Protein AF-A0A954J9W6-F1 (afdb_monomer_lite)

Sequence (490 aa):
SVSTIVSSSRVEHRSESEQSPSLKFLTNCEYRLFQRPDEAIHRGFDKQAEADLSGSRNFISNFEPLNHADIQHMAERIVDFDAFSKPMQDLLRSMLQDKDAEFVVCSATPRKIGNVSTKNPRYLQSRPDMTNPFPRYVAERGLRLHRTIPMSKPAPFPVHSVLMGRRNNPPDKAAGIRSLAVYNPIHYQELPELFMDLICSLTGKSPSTTGFGSEGALTKGPFNMLRYAADLNATLVSYLLTDLKGFSTAAGHIGPNVQVDHDISLLIPEVWCRLEPHEREPAHLIAEGSLEKLNDVEYKGEMIPVSRLGYRITRRFVRNYFGRIFDHPLSVFDENILKPEVQDADSFYDGVKYICDAHRQVAEQYLEDGTAEQLCPPLRALIDIMASGSYQGMTVDSPELRNMFTRESLLQSEWYRDRLRNKQASDLRLMTRHLEYLQKRSAEFTGKDQIRMLRLEDRQAWLKARLKEIQSDSYLKSLQGTLGLDPCMT

pLDDT: mean 94.47, std 6.49, range [45.59, 98.81]

Radius of gyration: 27.08 Å; chains: 1; bounding box: 60×77×69 Å

Foldseek 3Di:
DDKWKAAPVPDPLDDPLQPFRIFMDDDDPDQWDWDFCLPLLQAQPPLVVLLQLLDPPKDWPQFDWDALVNLVVCVVVPVNLVSHPPSNSVSSVVRNVDPPDGTGGGSSGGHDDDNDHDSGTIITHGDPCVVDVPVVVVVQVVQCVVSVPDPVDDRDDTDLADAAEDEWAAADVVVLFAGLLLAFFKFWAAPLLLLLCQQFVWDRPDQDVVGTDGCGHNVCVVPDPDQCQQVSLLVLLNCQRSVHTDMYGYAQHRANPGGCHCVSVVVPVVLVVPDDSLRPDPVSCVVQVQKDADQWDQDPNDTQHRNSRGIFGDLSVQVPGVVVPDVCSSVPDDCCRRRVCVVPVVSNSRSSVVSLVSSQVSLVVCVVVVSLVLHDPLVVQSSCCSNPVGDPNDHPPRPVSSVCSHSVVLLPDPQNLVLLVQLLVVVLVVLVVVLVVLVVVVVPDPDVVVCVVVVSVVVNVVSVVVNVVSPDPVVSVSCPSTSRGRPVVD

Secondary structure (DSSP, 8-state):
-EEEEEEGGG-TT--TT---SEEEEEE---SEEEE--GGGGSTTT-HHHHHHHTSSS--EESB--B-HHHHHHHHHSHHHHHTS-HHHHHHHHHHHH-TT---B--TT-BPEETTEE-S--EEEEEPHHHH--HHHHHHHHHHHHHTT--TTS--------EEEEEE----BTTTTBPP-----SEEEE-HHHHHHHHHH-EESS---TTSSEE--GGG-GGG--S-THHHHHHHHHHHHHHT--EEEEEEEEETTTEEEETHHHHHHHHHHHTS-GGGG-HHHHHHHTSEEE---EEETTEEE-GGGG-EEE-HHHHHHHGGGT-SSGGGTS-HHHH-GGGT-HHHHHHHHHHHHHHHHHHHHHHHHTT-GGGS-HHHHHHHHHHHHS-BTTB-TT-HHHHHHTSHHHHHH-HHHHHHHHHHHHHHHHHHHHHHHHHHHHHHH-SSHHHHHHTTHHHHHHHHHHHHHHHTSHHHHHHTTTS----GGG-

Structure (mmCIF, N/CA/C/O backbone):
data_AF-A0A954J9W6-F1
#
_entry.id   AF-A0A954J9W6-F1
#
loop_
_atom_site.group_PDB
_atom_site.id
_atom_site.type_symbol
_atom_site.label_atom_id
_atom_site.label_alt_id
_atom_site.label_comp_id
_atom_site.label_asym_id
_atom_site.label_entity_id
_atom_site.label_seq_id
_atom_site.pdbx_PDB_ins_code
_atom_site.Cartn_x
_atom_site.Cartn_y
_atom_site.Cartn_z
_atom_site.occupancy
_atom_site.B_iso_or_equiv
_atom_site.auth_seq_id
_atom_site.auth_comp_id
_atom_site.auth_asym_id
_atom_site.auth_atom_id
_atom_site.pdbx_PDB_model_num
ATOM 1 N N . SER A 1 1 ? 3.542 7.794 3.830 1.00 92.19 1 SER A N 1
ATOM 2 C CA . SER A 1 1 ? 2.148 8.291 3.901 1.00 92.19 1 SER A CA 1
ATOM 3 C C . SER A 1 1 ? 1.625 8.154 5.326 1.00 92.19 1 SER A C 1
ATOM 5 O O . SER A 1 1 ? 2.217 7.431 6.119 1.00 92.19 1 SER A O 1
ATOM 7 N N . VAL A 1 2 ? 0.534 8.845 5.661 1.00 96.50 2 VAL A N 1
ATOM 8 C CA . VAL A 1 2 ? -0.232 8.663 6.905 1.00 96.50 2 VAL A CA 1
ATOM 9 C C . VAL A 1 2 ? -1.669 8.323 6.535 1.00 96.50 2 VAL A C 1
ATOM 11 O O . VAL A 1 2 ? -2.174 8.829 5.533 1.00 96.50 2 VAL A O 1
ATOM 14 N N . SER A 1 3 ? -2.325 7.464 7.313 1.00 97.38 3 SER A N 1
ATOM 15 C CA . SER A 1 3 ? -3.728 7.117 7.086 1.00 97.38 3 SER A CA 1
ATOM 16 C C . SER A 1 3 ? -4.524 7.076 8.382 1.00 97.38 3 SER A C 1
ATOM 18 O O . SER A 1 3 ? -3.958 6.879 9.456 1.00 97.38 3 SER A O 1
ATOM 20 N N . THR A 1 4 ? -5.834 7.274 8.271 1.00 96.94 4 THR A N 1
ATOM 21 C CA . THR A 1 4 ? -6.772 7.183 9.391 1.00 96.94 4 THR A CA 1
ATOM 22 C C . THR A 1 4 ? -8.044 6.468 8.963 1.00 96.94 4 THR A C 1
ATOM 24 O O . THR A 1 4 ? -8.461 6.583 7.808 1.00 96.94 4 THR A O 1
ATOM 27 N N . ILE A 1 5 ? -8.648 5.743 9.905 1.00 97.94 5 ILE A N 1
ATOM 28 C CA . ILE A 1 5 ? -9.944 5.087 9.736 1.00 97.94 5 ILE A CA 1
ATOM 29 C C . ILE A 1 5 ? -10.966 5.823 10.585 1.00 97.94 5 ILE A C 1
ATOM 31 O O . ILE A 1 5 ? -10.781 5.985 11.794 1.00 97.94 5 ILE A O 1
ATOM 35 N N . VAL A 1 6 ? -12.048 6.256 9.949 1.00 95.50 6 VAL A N 1
ATOM 36 C CA . VAL A 1 6 ? -13.138 6.976 10.608 1.00 95.50 6 VAL A CA 1
ATOM 37 C C . VAL A 1 6 ? -14.461 6.280 10.339 1.00 95.50 6 VAL A C 1
ATOM 39 O O . VAL A 1 6 ? -14.669 5.737 9.257 1.00 95.50 6 VAL A O 1
ATOM 42 N N . SER A 1 7 ? -15.376 6.327 11.306 1.00 94.81 7 SER A N 1
ATOM 43 C CA . SER A 1 7 ? -16.757 5.902 11.069 1.00 94.81 7 SER A CA 1
ATOM 44 C C . SER A 1 7 ? -17.379 6.747 9.957 1.00 94.81 7 SER A C 1
ATOM 46 O O . SER A 1 7 ? -17.330 7.979 10.006 1.00 94.81 7 SER A O 1
ATOM 48 N N . SER A 1 8 ? -18.012 6.090 8.991 1.00 93.94 8 SER A N 1
ATOM 49 C CA . SER A 1 8 ? -18.728 6.736 7.887 1.00 93.94 8 SER A CA 1
ATOM 50 C C . SER A 1 8 ? -19.854 7.656 8.370 1.00 93.94 8 SER A C 1
ATOM 52 O O . SER A 1 8 ? -20.104 8.687 7.755 1.00 93.94 8 SER A O 1
ATOM 54 N N . SER A 1 9 ? -20.464 7.361 9.526 1.00 91.75 9 SER A N 1
ATOM 55 C CA . SER A 1 9 ? -21.501 8.200 10.149 1.00 91.75 9 SER A CA 1
ATOM 56 C C . SER A 1 9 ? -21.023 9.600 10.548 1.00 91.75 9 SER A C 1
ATOM 58 O O . SER A 1 9 ? -21.838 10.465 10.853 1.00 91.75 9 SER A O 1
ATOM 60 N N . ARG A 1 10 ? -19.705 9.829 10.565 1.00 90.81 10 ARG A N 1
ATOM 61 C CA . ARG A 1 10 ? -19.077 11.121 10.878 1.00 90.81 10 ARG A CA 1
ATOM 62 C C . ARG A 1 10 ? -18.650 11.902 9.642 1.00 90.81 10 ARG A C 1
ATOM 64 O O . ARG A 1 10 ? -18.082 12.982 9.779 1.00 90.81 10 ARG A O 1
ATOM 71 N N . VAL A 1 11 ? -18.860 11.343 8.454 1.00 93.25 11 VAL A N 1
ATOM 72 C CA . VAL A 1 11 ? -18.409 11.922 7.192 1.00 93.25 11 VAL A CA 1
ATOM 73 C C . VAL A 1 11 ? -19.629 12.399 6.412 1.00 93.25 11 VAL A C 1
ATOM 75 O O . VAL A 1 11 ? -20.371 11.608 5.834 1.00 93.25 11 VAL A O 1
ATOM 78 N N . GLU A 1 12 ? -19.839 13.714 6.408 1.00 93.12 12 GLU A N 1
ATOM 79 C CA . GLU A 1 12 ? -20.834 14.362 5.550 1.00 93.12 12 GLU A CA 1
ATOM 80 C C . GLU A 1 12 ? -20.404 14.278 4.073 1.00 93.12 12 GLU A C 1
ATOM 82 O O . GLU A 1 12 ? -19.213 14.209 3.773 1.00 93.12 12 GLU A O 1
ATOM 87 N N . HIS A 1 13 ? -21.362 14.345 3.141 1.00 93.31 13 HIS A N 1
ATOM 88 C CA . HIS A 1 13 ? -21.102 14.441 1.692 1.00 93.31 13 HIS A CA 1
ATOM 89 C C . HIS A 1 13 ? -20.321 13.264 1.062 1.00 93.31 13 HIS A C 1
ATOM 91 O O . HIS A 1 13 ? -19.607 13.419 0.062 1.00 93.31 13 HIS A O 1
ATOM 97 N N . ARG A 1 14 ? -20.462 12.070 1.641 1.00 91.06 14 ARG A N 1
ATOM 98 C CA . ARG A 1 14 ? -19.980 10.808 1.062 1.00 91.06 14 ARG A CA 1
ATOM 99 C C . ARG A 1 14 ? -20.770 10.416 -0.196 1.00 91.06 14 ARG A C 1
ATOM 101 O O . ARG A 1 14 ? -21.901 10.861 -0.374 1.00 91.06 14 ARG A O 1
ATOM 108 N N . SER A 1 15 ? -20.183 9.599 -1.071 1.00 87.75 15 SER A N 1
ATOM 109 C CA . SER A 1 15 ? -20.925 9.011 -2.201 1.00 87.75 15 SER A CA 1
ATOM 110 C C . SER A 1 15 ? -21.942 7.988 -1.699 1.00 87.75 15 SER A C 1
ATOM 112 O O . SER A 1 15 ? -21.698 7.302 -0.712 1.00 87.75 15 SER A O 1
ATOM 114 N N . GLU A 1 16 ? -23.049 7.822 -2.421 1.00 85.38 16 GLU A N 1
ATOM 115 C CA . GLU A 1 16 ? -24.018 6.743 -2.179 1.00 85.38 16 GLU A CA 1
ATOM 116 C C . GLU A 1 16 ? -23.404 5.342 -2.342 1.00 85.38 16 GLU A C 1
ATOM 118 O O . GLU A 1 16 ? -23.850 4.387 -1.708 1.00 85.38 16 GLU A O 1
ATOM 123 N N . SER A 1 17 ? -22.337 5.228 -3.141 1.00 83.44 17 SER A N 1
ATOM 124 C CA . SER A 1 17 ? -21.561 3.991 -3.294 1.00 83.44 17 SER A CA 1
ATOM 125 C C . SER A 1 17 ? -20.679 3.662 -2.083 1.00 83.44 17 SER A C 1
ATOM 127 O O . SER A 1 17 ? -20.258 2.521 -1.918 1.00 83.44 17 SER A O 1
ATOM 129 N N . GLU A 1 18 ? -20.407 4.632 -1.205 1.00 86.94 18 GLU A N 1
ATOM 130 C CA . GLU A 1 18 ? -19.555 4.463 -0.023 1.00 86.94 18 GLU A CA 1
ATOM 131 C C . GLU A 1 18 ? -20.382 3.892 1.141 1.00 86.94 18 GLU A C 1
ATOM 133 O O . GLU A 1 18 ? -20.652 4.574 2.133 1.00 86.94 18 GLU A O 1
ATOM 138 N N . GLN A 1 19 ? -20.810 2.632 1.003 1.00 84.69 19 GLN A N 1
ATOM 139 C CA . GLN A 1 19 ? -21.680 1.944 1.966 1.00 84.69 19 GLN A CA 1
ATOM 140 C C . GLN A 1 19 ? -20.927 1.373 3.177 1.00 84.69 19 GLN A C 1
ATOM 142 O O . GLN A 1 19 ? -21.549 1.112 4.210 1.00 84.69 19 GLN A O 1
ATOM 147 N N . SER A 1 20 ? -19.598 1.247 3.091 1.00 89.25 20 SER A N 1
ATOM 148 C CA . SER A 1 20 ? -18.763 0.724 4.173 1.00 89.25 20 SER A CA 1
ATOM 149 C C . SER A 1 20 ? -18.973 1.489 5.488 1.00 89.25 20 SER A C 1
ATOM 151 O O . SER A 1 20 ? -18.959 2.726 5.503 1.00 89.25 20 SER A O 1
ATOM 153 N N . PRO A 1 21 ? -19.120 0.787 6.628 1.00 91.00 21 PRO A N 1
ATOM 154 C CA . PRO A 1 21 ? -19.340 1.428 7.922 1.00 91.00 21 PRO A CA 1
ATOM 155 C C . PRO A 1 21 ? -18.190 2.324 8.382 1.00 91.00 21 PRO A C 1
ATOM 157 O O . PRO A 1 21 ? -18.448 3.304 9.083 1.00 91.00 21 PRO A O 1
ATOM 160 N N . SER A 1 22 ? -16.957 2.044 7.959 1.00 97.31 22 SER A N 1
ATOM 161 C CA . SER A 1 22 ? -15.803 2.920 8.160 1.00 97.31 22 SER A CA 1
ATOM 162 C C . SER A 1 22 ? -15.103 3.233 6.841 1.00 97.31 22 SER A C 1
ATOM 164 O O . SER A 1 22 ? -15.144 2.455 5.894 1.00 97.31 22 SER A O 1
ATOM 166 N N . LEU A 1 23 ? -14.430 4.379 6.797 1.00 97.19 23 LEU A N 1
ATOM 167 C CA . LEU A 1 23 ? -13.733 4.897 5.625 1.00 97.19 23 LEU A CA 1
ATOM 168 C C . LEU A 1 23 ? -12.256 5.125 5.950 1.00 97.19 23 LEU A C 1
ATOM 170 O O . LEU A 1 23 ? -11.921 5.622 7.029 1.00 97.19 23 LEU A O 1
ATOM 174 N N . LYS A 1 24 ? -11.379 4.791 4.999 1.00 97.75 24 LYS A N 1
ATOM 175 C CA . LYS A 1 24 ? -9.940 5.065 5.077 1.00 97.75 24 LYS A CA 1
ATOM 176 C C . LYS A 1 24 ? -9.609 6.345 4.326 1.00 97.75 24 LYS A C 1
ATOM 178 O O . LYS A 1 24 ? -9.959 6.484 3.160 1.00 97.75 24 LYS A O 1
ATOM 183 N N . PHE A 1 25 ? -8.879 7.242 4.974 1.00 97.19 25 PHE A N 1
ATOM 184 C CA . PHE A 1 25 ? -8.318 8.443 4.358 1.00 97.19 25 PHE A CA 1
ATOM 185 C C . PHE A 1 25 ? -6.801 8.402 4.451 1.00 97.19 25 PHE A C 1
ATOM 187 O O . PHE A 1 25 ? -6.257 7.860 5.416 1.00 97.19 25 PHE A O 1
ATOM 194 N N . LEU A 1 26 ? -6.118 8.985 3.468 1.00 96.62 26 LEU A N 1
ATOM 195 C CA . LEU A 1 26 ? -4.662 9.041 3.435 1.00 96.62 26 LEU A CA 1
ATOM 196 C C . LEU A 1 26 ? -4.155 10.412 3.011 1.00 96.62 26 LEU A C 1
ATOM 198 O O . LEU A 1 26 ? -4.790 11.118 2.231 1.00 96.62 26 LEU A O 1
ATOM 202 N N . THR A 1 27 ? -2.964 10.735 3.497 1.00 95.00 27 THR A N 1
ATOM 203 C CA . THR A 1 27 ? -2.206 11.917 3.103 1.00 95.00 27 THR A CA 1
ATOM 204 C C . THR A 1 27 ? -0.763 11.506 2.850 1.00 95.00 27 THR A C 1
ATOM 206 O O . THR A 1 27 ? -0.174 10.724 3.604 1.00 95.00 27 THR A O 1
ATOM 209 N N . ASN A 1 28 ? -0.163 12.035 1.786 1.00 95.94 28 ASN A N 1
ATOM 210 C CA . ASN A 1 28 ? 1.279 11.939 1.613 1.00 95.94 28 ASN A CA 1
ATOM 211 C C . ASN A 1 28 ? 1.972 12.933 2.566 1.00 95.94 28 ASN A C 1
ATOM 213 O O . ASN A 1 28 ? 1.686 14.130 2.517 1.00 95.94 28 ASN A O 1
ATOM 217 N N . CYS A 1 29 ? 2.846 12.416 3.435 1.00 96.62 29 CYS A N 1
ATOM 218 C CA . CYS A 1 29 ? 3.586 13.187 4.439 1.00 96.62 29 CYS A CA 1
ATOM 219 C C . CYS A 1 29 ? 4.718 14.018 3.829 1.00 96.62 29 CYS A C 1
ATOM 221 O O . CYS A 1 29 ? 5.194 14.960 4.454 1.00 96.62 29 CYS A O 1
ATOM 223 N N . GLU A 1 30 ? 5.179 13.641 2.640 1.00 96.00 30 GLU A N 1
ATOM 224 C CA . GLU A 1 30 ? 6.338 14.243 2.003 1.00 96.00 30 GLU A CA 1
ATOM 225 C C . GLU A 1 30 ? 5.914 15.426 1.132 1.00 96.00 30 GLU A C 1
ATOM 227 O O . GLU A 1 30 ? 4.845 15.415 0.519 1.00 96.00 30 GLU A O 1
ATOM 232 N N . TYR A 1 31 ? 6.755 16.459 1.080 1.00 93.75 31 TYR A N 1
ATOM 233 C CA . TYR A 1 31 ? 6.615 17.591 0.155 1.00 93.75 31 TYR A CA 1
ATOM 234 C C . TYR A 1 31 ? 7.390 17.352 -1.153 1.00 93.75 31 TYR A C 1
ATOM 236 O O . TYR A 1 31 ? 6.959 17.764 -2.231 1.00 93.75 31 TYR A O 1
ATOM 244 N N . ARG A 1 32 ? 8.522 16.643 -1.059 1.00 95.12 32 ARG A N 1
ATOM 245 C CA . ARG A 1 32 ? 9.342 16.196 -2.189 1.00 95.12 32 ARG A CA 1
ATOM 246 C C . ARG A 1 32 ? 9.558 14.690 -2.114 1.00 95.12 32 ARG A C 1
ATOM 248 O O . ARG A 1 32 ? 9.661 14.155 -1.018 1.00 95.12 32 ARG A O 1
ATOM 255 N N . LEU A 1 33 ? 9.640 14.041 -3.268 1.00 96.62 33 LEU A N 1
ATOM 256 C CA . LEU A 1 33 ? 9.795 12.598 -3.419 1.00 96.62 33 LEU A CA 1
ATOM 257 C C . LEU A 1 33 ? 11.240 12.295 -3.822 1.00 96.62 33 LEU A C 1
ATOM 259 O O . LEU A 1 33 ? 11.752 12.887 -4.773 1.00 96.62 33 LEU A O 1
ATOM 263 N N . PHE A 1 34 ? 11.914 11.403 -3.096 1.00 97.50 34 PHE A N 1
ATOM 264 C CA . PHE A 1 34 ? 13.320 11.077 -3.350 1.00 97.50 34 PHE A CA 1
ATOM 265 C C . PHE A 1 34 ? 13.463 10.024 -4.451 1.00 97.50 34 PHE A C 1
ATOM 267 O O . PHE A 1 34 ? 13.695 8.839 -4.193 1.00 97.50 34 PHE A O 1
ATOM 274 N N . GLN A 1 35 ? 13.296 10.473 -5.691 1.00 97.25 35 GLN A N 1
ATOM 275 C CA . GLN A 1 35 ? 13.235 9.621 -6.870 1.00 97.25 35 GLN A CA 1
ATOM 276 C C . GLN A 1 35 ? 14.583 8.989 -7.203 1.00 97.25 35 GLN A C 1
ATOM 278 O O . GLN A 1 35 ? 15.638 9.590 -6.981 1.00 97.25 35 GLN A O 1
ATOM 283 N N . ARG A 1 36 ? 14.524 7.781 -7.773 1.00 97.25 36 ARG A N 1
ATOM 284 C CA . ARG A 1 36 ? 15.646 7.092 -8.418 1.00 97.25 36 ARG A CA 1
ATOM 285 C C . ARG A 1 36 ? 15.316 6.924 -9.907 1.00 97.25 36 ARG A C 1
ATOM 287 O O . ARG A 1 36 ? 14.563 6.010 -10.234 1.00 97.25 36 ARG A O 1
ATOM 294 N N . PRO A 1 37 ? 15.806 7.808 -10.789 1.00 95.50 37 PRO A N 1
ATOM 295 C CA . PRO A 1 37 ? 15.454 7.770 -12.203 1.00 95.50 37 PRO A CA 1
ATOM 296 C C . PRO A 1 37 ? 16.332 6.752 -12.942 1.00 95.50 37 PRO A C 1
ATOM 298 O O . PRO A 1 37 ? 17.319 7.116 -13.577 1.00 95.50 37 PRO A O 1
ATOM 301 N N . ASP A 1 38 ? 16.001 5.465 -12.805 1.00 89.62 38 ASP A N 1
ATOM 302 C CA . ASP A 1 38 ? 16.782 4.368 -13.398 1.00 89.62 38 ASP A CA 1
ATOM 303 C C . ASP A 1 38 ? 16.856 4.486 -14.935 1.00 89.62 38 ASP A C 1
ATOM 305 O O . ASP A 1 38 ? 17.920 4.283 -15.517 1.00 89.62 38 ASP A O 1
ATOM 309 N N . GLU A 1 39 ? 15.763 4.914 -15.576 1.00 92.88 39 GLU A N 1
ATOM 310 C CA . GLU A 1 39 ? 15.649 5.018 -17.037 1.00 92.88 39 GLU A CA 1
ATOM 311 C C . GLU A 1 39 ? 16.229 6.315 -17.623 1.00 92.88 39 GLU A C 1
ATOM 313 O O . GLU A 1 39 ? 16.488 6.397 -18.823 1.00 92.88 39 GLU A O 1
ATOM 318 N N . ALA A 1 40 ? 16.498 7.334 -16.797 1.00 94.94 40 ALA A N 1
ATOM 319 C CA . ALA A 1 40 ? 17.029 8.618 -17.269 1.00 94.94 40 ALA A CA 1
ATOM 320 C C . ALA A 1 40 ? 18.482 8.532 -17.767 1.00 94.94 40 ALA A C 1
ATOM 322 O O . ALA A 1 40 ? 18.990 9.478 -18.370 1.00 94.94 40 ALA A O 1
ATOM 323 N N . ILE A 1 41 ? 19.145 7.387 -17.559 1.00 94.88 41 ILE A N 1
ATOM 324 C CA . ILE A 1 41 ? 20.430 7.093 -18.195 1.00 94.88 41 ILE A CA 1
ATOM 325 C C . ILE A 1 41 ? 20.305 7.022 -19.727 1.00 94.88 41 ILE A C 1
ATOM 327 O O . ILE A 1 41 ? 21.255 7.336 -20.450 1.00 94.88 41 ILE A O 1
ATOM 331 N N . HIS A 1 42 ? 19.122 6.645 -20.222 1.00 96.06 42 HIS A N 1
ATOM 332 C CA . HIS A 1 42 ? 18.774 6.630 -21.634 1.00 96.06 42 HIS A CA 1
ATOM 333 C C . HIS A 1 42 ? 18.237 8.007 -22.041 1.00 96.06 42 HIS A C 1
ATOM 335 O O . HIS A 1 42 ? 17.140 8.416 -21.659 1.00 96.06 42 HIS A O 1
ATOM 341 N N . ARG A 1 43 ? 19.040 8.739 -22.819 1.00 97.19 43 ARG A N 1
ATOM 342 C CA . ARG A 1 43 ? 18.776 10.132 -23.216 1.00 97.19 43 ARG A CA 1
ATOM 343 C C . ARG A 1 43 ? 17.395 10.281 -23.854 1.00 97.19 43 ARG A C 1
ATOM 345 O O . ARG A 1 43 ? 17.060 9.538 -24.775 1.00 97.19 43 ARG A O 1
ATOM 352 N N . GLY A 1 44 ? 16.608 11.229 -23.350 1.00 95.94 44 GLY A N 1
ATOM 353 C CA . GLY A 1 44 ? 15.274 11.560 -23.858 1.00 95.94 44 GLY A CA 1
ATOM 354 C C . GLY A 1 44 ? 14.171 10.551 -23.534 1.00 95.94 44 GLY A C 1
ATOM 355 O O . GLY A 1 44 ? 13.014 10.801 -23.891 1.00 95.94 44 GLY A O 1
ATOM 356 N N . PHE A 1 45 ? 14.493 9.443 -22.859 1.00 95.81 45 PHE A N 1
ATOM 357 C CA . PHE A 1 45 ? 13.520 8.416 -22.499 1.00 95.81 45 PHE A CA 1
ATOM 358 C C . PHE A 1 45 ? 12.665 8.863 -21.305 1.00 95.81 45 PHE A C 1
ATOM 360 O O . PHE A 1 45 ? 11.455 9.056 -21.441 1.00 95.81 45 PHE A O 1
ATOM 367 N N . ASP A 1 46 ? 13.294 9.132 -20.156 1.00 96.44 46 ASP A N 1
ATOM 368 C CA . ASP A 1 46 ? 12.610 9.662 -18.972 1.00 96.44 46 ASP A CA 1
ATOM 369 C C . ASP A 1 46 ? 12.492 11.192 -19.039 1.00 96.44 46 ASP A C 1
ATOM 371 O O . ASP A 1 46 ? 13.256 11.958 -18.444 1.00 96.44 46 ASP A O 1
ATOM 375 N N . LYS A 1 47 ? 11.496 11.648 -19.801 1.00 96.88 47 LYS A N 1
ATOM 376 C CA . LYS A 1 47 ? 11.224 13.078 -20.002 1.00 96.88 47 LYS A CA 1
ATOM 377 C C . LYS A 1 47 ? 10.867 13.804 -18.706 1.00 96.88 47 LYS A C 1
ATOM 379 O O . LYS A 1 47 ? 11.116 15.004 -18.612 1.00 96.88 47 LYS A O 1
ATOM 384 N N . GLN A 1 48 ? 10.277 13.111 -17.729 1.00 95.94 48 GLN A N 1
ATOM 385 C CA . GLN A 1 48 ? 9.921 13.726 -16.453 1.00 95.94 48 GLN A CA 1
ATOM 386 C C . GLN A 1 48 ? 11.174 13.972 -15.614 1.00 95.94 48 GLN A C 1
ATOM 388 O O . GLN A 1 48 ? 11.357 15.088 -15.134 1.00 95.94 48 GLN A O 1
ATOM 393 N N . ALA A 1 49 ? 12.055 12.976 -15.477 1.00 96.44 49 ALA A N 1
ATOM 394 C CA . ALA A 1 49 ? 13.308 13.148 -14.749 1.00 96.44 49 ALA A CA 1
ATOM 395 C C . ALA A 1 49 ? 14.211 14.194 -15.409 1.00 96.44 49 ALA A C 1
ATOM 397 O O . ALA A 1 49 ? 14.804 15.009 -14.707 1.00 96.44 49 ALA A O 1
ATOM 398 N N . GLU A 1 50 ? 14.293 14.222 -16.742 1.00 97.94 50 GLU A N 1
ATOM 399 C CA . GLU A 1 50 ? 15.057 15.253 -17.445 1.00 97.94 50 GLU A CA 1
ATOM 400 C C . GLU A 1 50 ? 14.490 16.656 -17.216 1.00 97.94 50 GLU A C 1
ATOM 402 O O . GLU A 1 50 ? 15.245 17.563 -16.872 1.00 97.94 50 GLU A O 1
ATOM 407 N N . ALA A 1 51 ? 13.170 16.836 -17.324 1.00 96.62 51 ALA A N 1
ATOM 408 C CA . ALA A 1 51 ? 12.533 18.116 -17.023 1.00 96.62 51 ALA A CA 1
ATOM 409 C C . ALA A 1 51 ? 12.749 18.543 -15.563 1.00 96.62 51 ALA A C 1
ATOM 411 O O . ALA A 1 51 ? 13.047 19.709 -15.300 1.00 96.62 51 ALA A O 1
ATOM 412 N N . ASP A 1 52 ? 12.632 17.605 -14.620 1.00 95.69 52 ASP A N 1
ATOM 413 C CA . ASP A 1 52 ? 12.840 17.878 -13.203 1.00 95.69 52 ASP A CA 1
ATOM 414 C C . ASP A 1 52 ? 14.293 18.272 -12.919 1.00 95.69 52 ASP A C 1
ATOM 416 O O . ASP A 1 52 ? 14.517 19.289 -12.268 1.00 95.69 52 ASP A O 1
ATOM 420 N N . LEU A 1 53 ? 15.276 17.512 -13.421 1.00 96.69 53 LEU A N 1
ATOM 421 C CA . LEU A 1 53 ? 16.712 17.763 -13.227 1.00 96.69 53 LEU A CA 1
ATOM 422 C C . LEU A 1 53 ? 17.160 19.097 -13.838 1.00 96.69 53 LEU A C 1
ATOM 424 O O . LEU A 1 53 ? 18.025 19.757 -13.262 1.00 96.69 53 LEU A O 1
ATOM 428 N N . SER A 1 54 ? 16.535 19.514 -14.941 1.00 96.44 54 SER A N 1
ATOM 429 C CA . SER A 1 54 ? 16.739 20.822 -15.577 1.00 96.44 54 SER A CA 1
ATOM 430 C C . SER A 1 54 ? 16.061 21.990 -14.868 1.00 96.44 54 SER A C 1
ATOM 432 O O . SER A 1 54 ? 16.314 23.147 -15.204 1.00 96.44 54 SER A O 1
ATOM 434 N N . GLY A 1 55 ? 15.202 21.714 -13.888 1.00 91.69 55 GLY A N 1
ATOM 435 C CA . GLY A 1 55 ? 14.577 22.733 -13.060 1.00 91.69 55 GLY A CA 1
ATOM 436 C C . GLY A 1 55 ? 15.565 23.480 -12.156 1.00 91.69 55 GLY A C 1
ATOM 437 O O . GLY A 1 55 ? 16.674 23.035 -11.863 1.00 91.69 55 GLY A O 1
ATOM 438 N N . SER A 1 56 ? 15.132 24.631 -11.643 1.00 84.62 56 SER A N 1
ATOM 439 C CA . SER A 1 56 ? 15.878 25.360 -10.611 1.00 84.62 56 SER A CA 1
ATOM 440 C C . SER A 1 56 ? 15.533 24.849 -9.201 1.00 84.62 56 SER A C 1
ATOM 442 O O . SER A 1 56 ? 14.425 24.377 -8.948 1.00 84.62 56 SER A O 1
ATOM 444 N N . ARG A 1 57 ? 16.463 24.998 -8.242 1.00 85.50 57 ARG A N 1
ATOM 445 C CA . ARG A 1 57 ? 16.289 24.641 -6.806 1.00 85.50 57 ARG A CA 1
ATOM 446 C C . ARG A 1 57 ? 16.113 23.142 -6.525 1.00 85.50 57 ARG A C 1
ATOM 448 O O . ARG A 1 57 ? 15.376 22.737 -5.607 1.00 85.50 57 ARG A O 1
ATOM 4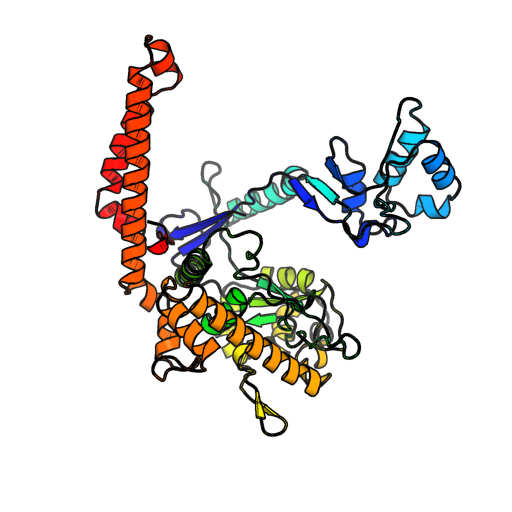55 N N . ASN A 1 58 ? 16.839 22.338 -7.286 1.00 89.62 58 ASN A N 1
ATOM 456 C CA . ASN A 1 58 ? 16.928 20.904 -7.088 1.00 89.62 58 ASN A CA 1
ATOM 457 C C . ASN A 1 58 ? 17.889 20.548 -5.954 1.00 89.62 58 ASN A C 1
ATOM 459 O O . ASN A 1 58 ? 18.906 21.199 -5.740 1.00 89.62 58 ASN A O 1
ATOM 463 N N . PHE A 1 59 ? 17.555 19.479 -5.238 1.00 96.88 59 PHE A N 1
ATOM 464 C CA . PHE A 1 59 ? 18.533 18.729 -4.461 1.00 96.88 59 PHE A CA 1
ATOM 465 C C . PHE A 1 59 ? 18.829 17.462 -5.255 1.00 96.88 59 PHE A C 1
ATOM 467 O O . PHE A 1 59 ? 17.909 16.686 -5.531 1.00 96.88 59 PHE A O 1
ATOM 474 N N . ILE A 1 60 ? 20.088 17.283 -5.640 1.00 97.56 60 ILE A N 1
ATOM 475 C CA . ILE A 1 60 ? 20.557 16.196 -6.500 1.00 97.56 60 ILE A CA 1
ATOM 476 C C . ILE A 1 60 ? 21.664 15.454 -5.758 1.00 97.56 60 ILE A C 1
ATOM 478 O O . ILE A 1 60 ? 22.465 16.055 -5.045 1.00 97.56 60 ILE A O 1
ATOM 482 N N . SER A 1 61 ? 21.695 14.136 -5.902 1.00 98.12 61 SER A N 1
ATOM 483 C CA . SER A 1 61 ? 22.702 13.275 -5.298 1.00 98.12 61 SER A CA 1
ATOM 484 C C . SER A 1 61 ? 23.090 12.168 -6.273 1.00 98.12 61 SER A C 1
ATOM 486 O O . SER A 1 61 ? 22.267 11.692 -7.051 1.00 98.12 61 SER A O 1
ATOM 488 N N . ASN A 1 62 ? 24.348 11.730 -6.209 1.00 97.62 62 ASN A N 1
ATOM 489 C CA . ASN A 1 62 ? 24.877 10.629 -7.018 1.00 97.62 62 ASN A CA 1
ATOM 490 C C . ASN A 1 62 ? 24.858 10.871 -8.543 1.00 97.62 62 ASN A C 1
ATOM 492 O O . ASN A 1 62 ? 24.689 9.927 -9.312 1.00 97.62 62 ASN A O 1
ATOM 496 N N . PHE A 1 63 ? 25.116 12.107 -8.973 1.00 98.06 63 PHE A N 1
ATOM 497 C CA . PHE A 1 63 ? 25.435 12.468 -10.361 1.00 98.06 63 PHE A CA 1
ATOM 498 C C . PHE A 1 63 ? 26.871 12.994 -10.463 1.00 98.06 63 PHE A C 1
ATOM 500 O O . PHE A 1 63 ? 27.408 13.488 -9.470 1.00 98.06 63 PHE A O 1
ATOM 507 N N . GLU A 1 64 ? 27.492 12.854 -11.636 1.00 97.19 64 GLU A N 1
ATOM 508 C CA . GLU A 1 64 ? 28.781 13.497 -11.915 1.00 97.19 64 GLU A CA 1
ATOM 509 C C . GLU A 1 64 ? 28.616 15.024 -12.004 1.00 97.19 64 GLU A C 1
ATOM 511 O O . GLU A 1 64 ? 27.670 15.486 -12.652 1.00 97.19 64 GLU A O 1
ATOM 516 N N . PRO A 1 65 ? 29.511 15.814 -11.384 1.00 96.81 65 PRO A N 1
ATOM 517 C CA . PRO A 1 65 ? 29.582 17.249 -11.612 1.00 96.81 65 PRO A CA 1
ATOM 518 C C . PRO A 1 65 ? 30.332 17.517 -12.926 1.00 96.81 65 PRO A C 1
ATOM 520 O O . PRO A 1 65 ? 31.554 17.397 -12.986 1.00 96.81 65 PRO A O 1
ATOM 523 N N . LEU A 1 66 ? 29.600 17.865 -13.984 1.00 97.06 66 LEU A N 1
ATOM 524 C CA . LEU A 1 66 ? 30.166 18.139 -15.306 1.00 97.06 66 LEU A CA 1
ATOM 525 C C . LEU A 1 66 ? 30.563 19.610 -15.423 1.00 97.06 66 LEU A C 1
ATOM 527 O O . LEU A 1 66 ? 29.775 20.489 -15.071 1.00 97.06 66 LEU A O 1
ATOM 531 N N . ASN A 1 67 ? 31.760 19.880 -15.938 1.00 96.56 67 ASN A N 1
ATOM 532 C CA . ASN A 1 67 ? 32.253 21.239 -16.175 1.00 96.56 67 ASN A CA 1
ATOM 533 C C . ASN A 1 67 ? 32.041 21.682 -17.640 1.00 96.56 67 ASN A C 1
ATOM 535 O O . ASN A 1 67 ? 31.538 20.933 -18.478 1.00 96.56 67 ASN A O 1
ATOM 539 N N . HIS A 1 68 ? 32.463 22.908 -17.965 1.00 95.69 68 HIS A N 1
ATOM 540 C CA . HIS A 1 68 ? 32.374 23.483 -19.317 1.00 95.69 68 HIS A CA 1
ATOM 541 C C . HIS A 1 68 ? 32.976 22.592 -20.413 1.00 95.69 68 HIS A C 1
ATOM 543 O O . HIS A 1 68 ? 32.360 22.415 -21.462 1.00 95.69 68 HIS A O 1
ATOM 549 N N . ALA A 1 69 ? 34.158 22.013 -20.183 1.00 95.12 69 ALA A N 1
ATOM 550 C CA . ALA A 1 69 ? 34.839 21.177 -21.170 1.00 95.12 69 ALA A CA 1
ATOM 551 C C . ALA A 1 69 ? 34.090 19.859 -21.416 1.00 95.12 69 ALA A C 1
ATOM 553 O O . ALA A 1 69 ? 33.978 19.424 -22.564 1.00 95.12 69 ALA A O 1
ATOM 554 N N . ASP A 1 70 ? 33.525 19.263 -20.361 1.00 95.62 70 ASP A N 1
ATOM 555 C CA . ASP A 1 70 ? 32.702 18.057 -20.479 1.00 95.62 70 ASP A CA 1
ATOM 556 C C . ASP A 1 70 ? 31.478 18.322 -21.365 1.00 95.62 70 ASP A C 1
ATOM 558 O O . ASP A 1 70 ? 31.192 17.555 -22.288 1.00 95.62 70 ASP A O 1
ATOM 562 N N . ILE A 1 71 ? 30.786 19.443 -21.131 1.00 95.56 71 ILE A N 1
ATOM 563 C CA . ILE A 1 71 ? 29.597 19.814 -21.905 1.00 95.56 71 ILE A CA 1
ATOM 564 C C . ILE A 1 71 ? 29.948 20.208 -23.339 1.00 95.56 71 ILE A C 1
ATOM 566 O O . ILE A 1 71 ? 29.217 19.843 -24.259 1.00 95.56 71 ILE A O 1
ATOM 570 N N . GLN A 1 72 ? 31.074 20.889 -23.558 1.00 94.12 72 GLN A N 1
ATOM 571 C CA . GLN A 1 72 ? 31.544 21.234 -24.900 1.00 94.12 72 GLN A CA 1
ATOM 572 C C . GLN A 1 72 ? 31.771 19.965 -25.732 1.00 94.12 72 GLN A C 1
ATOM 574 O O . GLN A 1 72 ? 31.247 19.845 -26.839 1.00 94.12 72 GLN A O 1
ATOM 579 N N . HIS A 1 73 ? 32.462 18.973 -25.165 1.00 94.56 73 HIS A N 1
ATOM 580 C CA . HIS A 1 73 ? 32.685 17.686 -25.822 1.00 94.56 73 HIS A CA 1
ATOM 581 C C . HIS A 1 73 ? 31.379 16.893 -26.032 1.00 94.56 73 HIS A C 1
ATOM 583 O O . HIS A 1 73 ? 31.232 16.182 -27.027 1.00 94.56 73 HIS A O 1
ATOM 589 N N . MET A 1 74 ? 30.394 17.020 -25.133 1.00 93.38 74 MET A N 1
ATOM 590 C CA . MET A 1 74 ? 29.055 16.461 -25.363 1.00 93.38 74 MET A CA 1
ATOM 591 C C . MET A 1 74 ? 28.335 17.146 -26.533 1.00 93.38 74 MET A C 1
ATOM 593 O O . MET A 1 74 ? 27.716 16.458 -27.342 1.00 93.38 74 MET A O 1
ATOM 597 N N . ALA A 1 75 ? 28.423 18.473 -26.644 1.00 90.44 75 ALA A N 1
ATOM 598 C CA . ALA A 1 75 ? 27.754 19.257 -27.682 1.00 90.44 75 ALA A CA 1
ATOM 599 C C . ALA A 1 75 ? 28.337 19.030 -29.090 1.00 90.44 75 ALA A C 1
ATOM 601 O O . ALA A 1 75 ? 27.607 19.124 -30.076 1.00 90.44 75 ALA A O 1
ATOM 602 N N . GLU A 1 76 ? 29.621 18.675 -29.201 1.00 92.94 76 GLU A N 1
ATOM 603 C CA . GLU A 1 76 ? 30.257 18.277 -30.469 1.00 92.94 76 GLU A CA 1
ATOM 604 C C . GLU A 1 76 ? 29.631 17.007 -31.071 1.00 92.94 76 GLU A C 1
ATOM 606 O O . GLU A 1 76 ? 29.644 16.806 -32.289 1.00 92.94 76 GLU A O 1
ATOM 611 N N . ARG A 1 77 ? 29.023 16.158 -30.235 1.00 92.62 77 ARG A N 1
ATOM 612 C CA . ARG A 1 77 ? 28.304 14.952 -30.659 1.00 92.62 77 ARG A CA 1
ATOM 613 C C . ARG A 1 77 ? 26.826 15.273 -30.877 1.00 92.62 77 ARG A C 1
ATOM 615 O O . ARG A 1 77 ? 25.969 14.890 -30.090 1.00 92.62 77 ARG A O 1
ATOM 622 N N . ILE A 1 78 ? 26.532 15.967 -31.973 1.00 90.00 78 ILE A N 1
ATOM 623 C CA . ILE A 1 78 ? 25.209 16.562 -32.248 1.00 90.00 78 ILE A CA 1
ATOM 624 C C . ILE A 1 78 ? 24.058 15.549 -32.136 1.00 90.00 78 ILE A C 1
ATOM 626 O O . ILE A 1 78 ? 23.110 15.792 -31.400 1.00 90.00 78 ILE A O 1
ATOM 630 N N . VAL A 1 79 ? 24.156 14.388 -32.796 1.00 91.19 79 VAL A N 1
ATOM 631 C CA . VAL A 1 79 ? 23.102 13.344 -32.774 1.00 91.19 79 VAL A CA 1
ATOM 632 C C . VAL A 1 79 ? 22.795 12.878 -31.348 1.00 91.19 79 VAL A C 1
ATOM 634 O O . VAL A 1 79 ? 21.650 12.699 -30.945 1.00 91.19 79 VAL A O 1
ATOM 637 N N . ASP A 1 80 ? 23.859 12.708 -30.581 1.00 90.06 80 ASP A N 1
ATOM 638 C CA . ASP A 1 80 ? 23.876 12.243 -29.205 1.00 90.06 80 ASP A CA 1
ATOM 639 C C . ASP A 1 80 ? 23.283 13.280 -28.238 1.00 90.06 80 ASP A C 1
ATOM 641 O O . ASP A 1 80 ? 22.671 12.910 -27.233 1.00 90.06 80 ASP A O 1
ATOM 645 N N . PHE A 1 81 ? 23.494 14.563 -28.536 1.00 92.81 81 PHE A N 1
ATOM 646 C CA . PHE A 1 81 ? 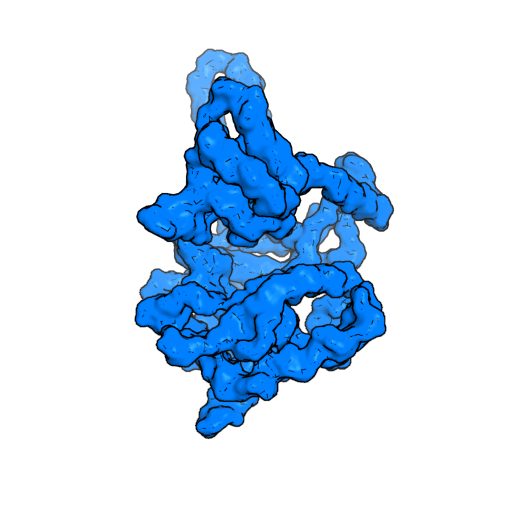22.973 15.705 -27.794 1.00 92.81 81 PHE A CA 1
ATOM 647 C C . PHE A 1 81 ? 21.491 15.954 -28.112 1.00 92.81 81 PHE A C 1
ATOM 649 O O . PHE A 1 81 ? 20.696 16.217 -27.211 1.00 92.81 81 PHE A O 1
ATOM 656 N N . ASP A 1 82 ? 21.100 15.805 -29.377 1.00 94.50 82 ASP A N 1
ATOM 657 C CA . ASP A 1 82 ? 19.718 15.974 -29.834 1.00 94.50 82 ASP A CA 1
ATOM 658 C C . ASP A 1 82 ? 18.779 14.876 -29.306 1.00 94.50 82 ASP A C 1
ATOM 660 O O . ASP A 1 82 ? 17.566 15.076 -29.257 1.00 94.50 82 ASP A O 1
ATOM 664 N N . ALA A 1 83 ? 19.328 13.742 -28.854 1.00 96.62 83 ALA A N 1
ATOM 665 C CA . ALA A 1 83 ? 18.571 12.680 -28.197 1.00 96.62 83 ALA A CA 1
ATOM 666 C C . ALA A 1 83 ? 18.003 13.089 -26.824 1.00 96.62 83 ALA A C 1
ATOM 668 O O . ALA A 1 83 ? 17.023 12.497 -26.378 1.00 96.62 83 ALA A O 1
ATOM 669 N N . PHE A 1 84 ? 18.585 14.082 -26.141 1.00 97.81 84 PHE A N 1
ATOM 670 C CA . PHE A 1 84 ? 18.027 14.596 -24.886 1.00 97.81 84 PHE A CA 1
ATOM 671 C C . PHE A 1 84 ? 16.689 15.304 -25.115 1.00 97.81 84 PHE A C 1
ATOM 673 O O . PHE A 1 84 ? 16.442 15.886 -26.170 1.00 97.81 84 PHE A O 1
ATOM 680 N N . SER A 1 85 ? 15.830 15.342 -24.099 1.00 98.06 85 SER A N 1
ATOM 681 C CA . SER A 1 85 ? 14.657 16.213 -24.115 1.00 98.06 85 SER A CA 1
ATOM 682 C C . SER A 1 85 ? 15.065 17.689 -24.143 1.00 98.06 85 SER A C 1
ATOM 684 O O . SER A 1 85 ? 16.142 18.083 -23.688 1.00 98.06 85 SER A O 1
ATOM 686 N N . LYS A 1 86 ? 14.165 18.536 -24.652 1.00 97.94 86 LYS A N 1
ATOM 687 C CA . LYS A 1 86 ? 14.408 19.976 -24.779 1.00 97.94 86 LYS A CA 1
ATOM 688 C C . LYS A 1 86 ? 14.850 20.650 -23.461 1.00 97.94 86 LYS A C 1
ATOM 690 O O . LYS A 1 86 ? 15.840 21.375 -23.513 1.00 97.94 86 LYS A O 1
ATOM 695 N N . PRO A 1 87 ? 14.229 20.384 -22.290 1.00 97.81 87 PRO A N 1
ATOM 696 C CA . PRO A 1 87 ? 14.698 20.945 -21.019 1.00 97.81 87 PRO A CA 1
ATOM 697 C C . PRO A 1 87 ? 16.158 20.607 -20.688 1.00 97.81 87 PRO A C 1
ATOM 699 O O . PRO A 1 87 ? 16.911 21.483 -20.265 1.00 97.81 87 PRO A O 1
ATOM 702 N N . MET A 1 88 ? 16.579 19.361 -20.922 1.00 97.94 88 MET A N 1
ATOM 703 C CA . MET A 1 88 ? 17.956 18.934 -20.667 1.00 97.94 88 MET A CA 1
ATOM 704 C C . MET A 1 88 ? 18.927 19.569 -21.659 1.00 97.94 88 MET A C 1
ATOM 706 O O . MET A 1 88 ? 19.956 20.097 -21.247 1.00 97.94 88 MET A O 1
ATOM 710 N N . GLN A 1 89 ? 18.574 19.621 -22.945 1.00 97.62 89 GLN A N 1
ATOM 711 C CA . GLN A 1 89 ? 19.374 20.342 -23.937 1.00 97.62 89 GLN A CA 1
ATOM 712 C C . GLN A 1 89 ? 19.580 21.812 -23.551 1.00 97.62 89 GLN A C 1
ATOM 714 O O . GLN A 1 89 ? 20.691 22.325 -23.674 1.00 97.62 89 GLN A O 1
ATOM 719 N N . ASP A 1 90 ? 18.529 22.486 -23.084 1.00 97.19 90 ASP A N 1
ATOM 720 C CA . ASP A 1 90 ? 18.589 23.897 -22.705 1.00 97.19 90 ASP A CA 1
ATOM 721 C C . ASP A 1 90 ? 19.455 24.116 -21.455 1.00 97.19 90 ASP A C 1
ATOM 723 O O . ASP A 1 90 ? 20.274 25.034 -21.455 1.00 97.19 90 ASP A O 1
ATOM 727 N N . LEU A 1 91 ? 19.360 23.238 -20.447 1.00 96.62 91 LEU A N 1
ATOM 728 C CA . LEU A 1 91 ? 20.240 23.256 -19.269 1.00 96.62 91 LEU A CA 1
ATOM 729 C C . LEU A 1 91 ? 21.718 23.080 -19.654 1.00 96.62 91 LEU A C 1
ATOM 731 O O . LEU A 1 91 ? 22.592 23.806 -19.185 1.00 96.62 91 LEU A O 1
ATOM 735 N N . LEU A 1 92 ? 22.021 22.108 -20.514 1.00 96.56 92 LEU A N 1
ATOM 736 C CA . LEU A 1 92 ? 23.402 21.864 -20.928 1.00 96.56 92 LEU A CA 1
ATOM 737 C C . LEU A 1 92 ? 23.924 23.021 -21.797 1.00 96.56 92 LEU A C 1
ATOM 739 O O . LEU A 1 92 ? 25.054 23.466 -21.625 1.00 96.56 92 LEU A O 1
ATOM 743 N N . ARG A 1 93 ? 23.096 23.587 -22.683 1.00 95.62 93 ARG A N 1
ATOM 744 C CA . ARG A 1 93 ? 23.476 24.777 -23.463 1.00 95.62 93 ARG A CA 1
ATOM 745 C C . ARG A 1 93 ? 23.666 26.013 -22.591 1.00 95.62 93 ARG A C 1
ATOM 747 O O . ARG A 1 93 ? 24.536 26.817 -22.915 1.00 95.62 93 ARG A O 1
ATOM 754 N N . SER A 1 94 ? 22.905 26.173 -21.505 1.00 94.94 94 SER A N 1
ATOM 755 C CA . SER A 1 94 ? 23.092 27.313 -20.603 1.00 94.94 94 SER A CA 1
ATOM 756 C C . SER A 1 94 ? 24.453 27.273 -19.918 1.00 94.94 94 SER A C 1
ATOM 758 O O . SER A 1 94 ? 25.049 28.330 -19.750 1.00 94.94 94 SER A O 1
ATOM 760 N N . MET A 1 95 ? 24.981 26.076 -19.616 1.00 94.81 95 MET A N 1
ATOM 761 C CA . MET A 1 95 ? 26.356 25.924 -19.127 1.00 94.81 95 MET A CA 1
ATOM 762 C C . MET A 1 95 ? 27.346 26.560 -20.107 1.00 94.81 95 MET A C 1
ATOM 764 O O . MET A 1 95 ? 28.117 27.405 -19.699 1.00 94.81 95 MET A O 1
ATOM 768 N N . LEU A 1 96 ? 27.261 26.263 -21.409 1.00 92.06 96 LEU A N 1
ATOM 769 C CA . LEU A 1 96 ? 28.175 26.822 -22.423 1.00 92.06 96 LEU A CA 1
ATOM 770 C C . LEU A 1 96 ? 28.037 28.340 -22.633 1.00 92.06 96 LEU A C 1
ATOM 772 O O . LEU A 1 96 ? 28.953 28.983 -23.148 1.00 92.06 96 LEU A O 1
ATOM 776 N N . GLN A 1 97 ? 26.883 28.913 -22.290 1.00 93.75 97 GLN A N 1
ATOM 777 C CA . GLN A 1 97 ? 26.608 30.344 -22.444 1.00 93.75 97 GLN A CA 1
ATOM 778 C C . GLN A 1 97 ? 27.048 31.155 -21.222 1.00 93.75 97 GLN A C 1
ATOM 780 O O . GLN A 1 97 ? 27.458 32.308 -21.373 1.00 93.75 97 GLN A O 1
ATOM 785 N N . ASP A 1 98 ? 26.971 30.563 -20.032 1.00 92.88 98 ASP A N 1
ATOM 786 C CA . ASP A 1 98 ? 27.309 31.202 -18.768 1.00 92.88 98 ASP A CA 1
ATOM 787 C C . ASP A 1 98 ? 28.757 30.894 -18.366 1.00 92.88 98 ASP A C 1
ATOM 789 O O . ASP A 1 98 ? 29.090 29.806 -17.896 1.00 92.88 98 ASP A O 1
ATOM 793 N N . LYS A 1 99 ? 29.640 31.879 -18.546 1.00 86.62 99 LYS A N 1
ATOM 794 C CA . LYS A 1 99 ? 31.067 31.741 -18.219 1.00 86.62 99 LYS A CA 1
ATOM 795 C C . LYS A 1 99 ? 31.339 31.628 -16.719 1.00 86.62 99 LYS A C 1
ATOM 797 O O . LYS A 1 99 ? 32.418 31.163 -16.364 1.00 86.62 99 LYS A O 1
ATOM 802 N N . ASP A 1 100 ? 30.393 32.041 -15.878 1.00 92.25 100 ASP A N 1
ATOM 803 C CA . ASP A 1 100 ? 30.526 31.989 -14.422 1.00 92.25 100 ASP A CA 1
ATOM 804 C C . ASP A 1 100 ? 29.978 30.669 -13.846 1.00 92.25 100 ASP A C 1
ATOM 806 O O . ASP A 1 100 ? 30.188 30.366 -12.670 1.00 92.25 100 ASP A O 1
ATOM 810 N N . ALA A 1 101 ? 29.297 29.852 -14.657 1.00 91.56 101 ALA A N 1
ATOM 811 C CA . ALA A 1 101 ? 28.817 28.542 -14.238 1.00 91.56 101 ALA A CA 1
ATOM 812 C C . ALA A 1 101 ? 29.980 27.545 -14.084 1.00 91.56 101 ALA A C 1
ATOM 814 O O . ALA A 1 101 ? 30.746 27.305 -15.017 1.00 91.56 101 ALA A O 1
ATOM 815 N N . GLU A 1 102 ? 30.096 26.927 -12.904 1.00 94.25 102 GLU A N 1
ATOM 816 C CA . GLU A 1 102 ? 31.175 25.972 -12.605 1.00 94.25 102 GLU A CA 1
ATOM 817 C C . GLU A 1 102 ? 30.797 24.519 -12.924 1.00 94.25 102 GLU A C 1
ATOM 819 O O . GLU A 1 102 ? 31.609 23.775 -13.479 1.00 94.25 102 GLU A O 1
ATOM 824 N N . PHE A 1 103 ? 29.562 24.113 -12.603 1.00 95.75 103 PHE A N 1
ATOM 825 C CA . PHE A 1 103 ? 29.111 22.726 -12.734 1.00 95.75 103 PHE A CA 1
ATOM 826 C C . PHE A 1 103 ? 27.646 22.603 -13.153 1.00 95.75 103 PHE A C 1
ATOM 828 O O . PHE A 1 103 ? 26.791 23.390 -12.746 1.00 95.75 103 PHE A O 1
ATOM 835 N N . VAL A 1 104 ? 27.348 21.528 -13.881 1.00 96.00 104 VAL A N 1
ATOM 836 C CA . VAL A 1 104 ? 25.996 21.080 -14.224 1.00 96.00 104 VAL A CA 1
ATOM 837 C C . VAL A 1 104 ? 25.890 19.561 -14.062 1.00 96.00 104 VAL A C 1
ATOM 839 O O . VAL A 1 104 ? 26.897 18.854 -14.052 1.00 96.00 104 VAL A O 1
ATOM 842 N N . VAL A 1 105 ? 24.673 19.038 -13.923 1.00 96.44 105 VAL A N 1
ATOM 843 C CA . VAL A 1 105 ? 24.416 17.591 -13.960 1.00 96.44 105 VAL A CA 1
ATOM 844 C C . VAL A 1 105 ? 23.683 17.219 -15.243 1.00 96.44 105 VAL A C 1
ATOM 846 O O . VAL A 1 105 ? 22.902 18.007 -15.771 1.00 96.44 105 VAL A O 1
ATOM 849 N N . CYS A 1 106 ? 23.888 15.995 -15.716 1.00 96.88 106 CYS A N 1
ATOM 850 C CA . CYS A 1 106 ? 23.157 15.430 -16.842 1.00 96.88 106 CYS A CA 1
ATOM 851 C C . CYS A 1 106 ? 22.453 14.136 -16.412 1.00 96.88 106 CYS A C 1
ATOM 853 O O . CYS A 1 106 ? 23.023 13.325 -15.678 1.00 96.88 106 CYS A O 1
ATOM 855 N N . SER A 1 107 ? 21.224 13.925 -16.893 1.00 97.00 107 SER A N 1
ATOM 856 C CA . SER A 1 107 ? 20.439 12.703 -16.648 1.00 97.00 107 SER A CA 1
ATOM 857 C C . SER A 1 107 ? 21.212 11.425 -16.993 1.00 97.00 107 SER A C 1
ATOM 859 O O . SER A 1 107 ? 21.180 10.452 -16.240 1.00 97.00 107 SER A O 1
ATOM 861 N N . ALA A 1 108 ? 21.989 11.469 -18.077 1.00 96.50 108 ALA A N 1
ATOM 862 C CA . ALA A 1 108 ? 22.762 10.344 -18.588 1.00 96.50 108 ALA A CA 1
ATOM 863 C C . ALA A 1 108 ? 24.126 10.130 -17.911 1.00 96.50 108 ALA A C 1
ATOM 865 O O . ALA A 1 108 ? 24.863 9.221 -18.297 1.00 96.50 108 ALA A O 1
ATOM 866 N N . THR A 1 109 ? 24.488 10.935 -16.906 1.00 96.56 109 THR A N 1
ATOM 867 C CA . THR A 1 109 ? 25.788 10.834 -16.221 1.00 96.56 109 THR A CA 1
ATOM 868 C C . THR A 1 109 ? 25.650 10.653 -14.703 1.00 96.56 109 THR A C 1
ATOM 870 O O . THR A 1 109 ? 26.035 11.539 -13.927 1.00 96.56 109 THR A O 1
ATOM 873 N N . PRO A 1 110 ? 25.140 9.497 -14.230 1.00 97.38 110 PRO A N 1
ATOM 874 C CA . PRO A 1 110 ? 25.232 9.136 -12.821 1.00 97.38 110 PRO A CA 1
ATOM 875 C C . PRO A 1 110 ? 26.688 9.114 -12.348 1.00 97.38 110 PRO A C 1
ATOM 877 O O . PRO A 1 110 ? 27.596 8.782 -13.116 1.00 97.38 110 PRO A O 1
ATOM 880 N N . ARG A 1 111 ? 26.895 9.389 -11.058 1.00 97.62 111 ARG A N 1
ATOM 881 C CA . ARG A 1 111 ? 28.214 9.365 -10.415 1.00 97.62 111 ARG A CA 1
ATOM 882 C C . ARG A 1 111 ? 28.909 8.023 -10.647 1.00 97.62 111 ARG A C 1
ATOM 884 O O . ARG A 1 111 ? 28.327 6.963 -10.413 1.00 97.62 111 ARG A O 1
ATOM 891 N N . LYS A 1 112 ? 30.178 8.059 -11.016 1.00 95.81 112 LYS A N 1
ATOM 892 C CA . LYS A 1 112 ? 31.067 6.913 -11.127 1.00 95.81 112 LYS A CA 1
ATOM 893 C C . LYS A 1 112 ? 31.615 6.537 -9.752 1.00 95.81 112 LYS A C 1
ATOM 895 O O . LYS A 1 112 ? 32.048 7.373 -8.959 1.00 95.81 112 LYS A O 1
ATOM 900 N N . ILE A 1 113 ? 31.586 5.243 -9.467 1.00 93.06 113 ILE A N 1
ATOM 901 C CA . ILE A 1 113 ? 32.236 4.616 -8.319 1.00 93.06 113 ILE A CA 1
ATOM 902 C C . ILE A 1 113 ? 33.311 3.700 -8.908 1.00 93.06 113 ILE A C 1
ATOM 904 O O . ILE A 1 113 ? 33.011 2.639 -9.458 1.00 93.06 113 ILE A O 1
ATOM 908 N N . GLY A 1 114 ? 34.564 4.161 -8.887 1.00 93.06 114 GLY A N 1
ATOM 909 C CA . GLY A 1 114 ? 35.611 3.589 -9.734 1.00 93.06 114 GLY A CA 1
ATOM 910 C C . GLY A 1 114 ? 35.282 3.818 -11.212 1.00 93.06 114 GLY A C 1
ATOM 911 O O . GLY A 1 114 ? 35.034 4.948 -11.621 1.00 93.06 114 GLY A O 1
ATOM 912 N N . ASN A 1 115 ? 35.224 2.744 -12.001 1.00 91.88 115 ASN A N 1
ATOM 913 C CA . ASN A 1 115 ? 34.928 2.814 -13.439 1.00 91.88 115 ASN A CA 1
ATOM 914 C C . ASN A 1 115 ? 33.453 2.555 -13.787 1.00 91.88 115 ASN A C 1
ATOM 916 O O . ASN A 1 115 ? 33.109 2.488 -14.964 1.00 91.88 115 ASN A O 1
ATOM 920 N N . VAL A 1 116 ? 32.582 2.385 -12.787 1.00 94.19 116 VAL A N 1
ATOM 921 C CA . VAL A 1 116 ? 31.187 1.976 -12.993 1.00 94.19 116 VAL A CA 1
ATOM 922 C C . VAL A 1 116 ? 30.247 3.079 -12.527 1.00 94.19 116 VAL A C 1
ATOM 924 O O . VAL A 1 116 ? 30.377 3.583 -11.412 1.00 94.19 116 VAL A O 1
ATOM 927 N N . SER A 1 117 ? 29.277 3.443 -13.364 1.00 94.31 117 SER A N 1
ATOM 928 C CA . SER A 1 117 ? 28.201 4.353 -12.971 1.00 94.31 117 SER A CA 1
ATOM 929 C C . SER A 1 117 ? 27.333 3.725 -11.884 1.00 94.31 117 SER A C 1
ATOM 931 O O . SER A 1 117 ? 26.934 2.561 -11.962 1.00 94.31 117 SER A O 1
ATOM 933 N N . THR A 1 118 ? 27.028 4.506 -10.854 1.00 95.12 118 THR A N 1
ATOM 934 C CA . THR A 1 118 ? 26.118 4.097 -9.787 1.00 95.12 118 THR A CA 1
ATOM 935 C C . THR A 1 118 ? 24.737 3.745 -10.339 1.00 95.12 118 THR A C 1
ATOM 937 O O . THR A 1 118 ? 24.192 4.453 -11.180 1.00 95.12 118 THR A O 1
ATOM 940 N N . LYS A 1 119 ? 24.133 2.678 -9.804 1.00 93.06 119 LYS A N 1
ATOM 941 C CA . LYS A 1 119 ? 22.731 2.294 -10.060 1.00 93.06 119 LYS A CA 1
ATOM 942 C C . LYS A 1 119 ? 21.746 2.994 -9.112 1.00 93.06 119 LYS A C 1
ATOM 944 O O . LYS A 1 119 ? 20.626 2.536 -8.925 1.00 93.06 119 LYS A O 1
ATOM 949 N N . ASN A 1 120 ? 22.192 4.042 -8.417 1.00 96.19 120 ASN A N 1
ATOM 950 C CA . ASN A 1 120 ? 21.377 4.796 -7.465 1.00 96.19 120 ASN A CA 1
ATOM 951 C C . ASN A 1 120 ? 21.518 6.322 -7.645 1.00 96.19 120 ASN A C 1
ATOM 953 O O . ASN A 1 120 ? 21.824 7.007 -6.659 1.00 96.19 120 ASN A O 1
ATOM 957 N N . PRO A 1 121 ? 21.331 6.865 -8.869 1.00 97.19 121 PRO A N 1
ATOM 958 C CA . PRO A 1 121 ? 21.181 8.308 -9.063 1.00 97.19 121 PRO A CA 1
ATOM 959 C C . PRO A 1 121 ? 19.943 8.802 -8.309 1.00 97.19 121 PRO A C 1
ATOM 961 O O . PRO A 1 121 ? 18.955 8.075 -8.209 1.00 97.19 121 PRO A O 1
ATOM 964 N N . ARG A 1 122 ? 19.979 10.009 -7.735 1.00 98.12 122 ARG A N 1
ATOM 965 C CA . ARG A 1 122 ? 18.872 10.510 -6.910 1.00 98.12 122 ARG A CA 1
ATOM 966 C C . ARG A 1 122 ? 18.616 11.998 -7.078 1.00 98.12 122 ARG A C 1
ATOM 968 O O . ARG A 1 122 ? 19.544 12.795 -7.183 1.00 98.12 122 ARG A O 1
ATOM 975 N N . TYR A 1 123 ? 17.349 12.379 -6.984 1.00 97.69 123 TYR A N 1
ATOM 976 C CA . TYR A 1 123 ? 16.948 13.777 -6.857 1.00 97.69 123 TYR A CA 1
ATOM 977 C C . TYR A 1 123 ? 15.659 13.909 -6.035 1.00 97.69 123 TYR A C 1
ATOM 979 O O . TYR A 1 123 ? 14.885 12.959 -5.910 1.00 97.69 123 TYR A O 1
ATOM 987 N N . LEU A 1 124 ? 15.437 15.080 -5.431 1.00 97.44 124 LEU A N 1
ATOM 988 C CA . LEU A 1 124 ? 14.181 15.395 -4.743 1.00 97.44 124 LEU A CA 1
ATOM 989 C C . LEU A 1 124 ? 13.195 16.065 -5.706 1.00 97.44 124 LEU A C 1
ATOM 991 O O . LEU A 1 124 ? 13.203 17.288 -5.857 1.00 97.44 124 LEU A O 1
ATOM 995 N N . GLN A 1 125 ? 12.313 15.263 -6.298 1.00 96.44 125 GLN A N 1
ATOM 996 C CA . GLN A 1 125 ? 11.213 15.729 -7.136 1.00 96.44 125 GLN A CA 1
ATOM 997 C C . GLN A 1 125 ? 10.191 16.493 -6.290 1.00 96.44 125 GLN A C 1
ATOM 999 O O . GLN A 1 125 ? 9.712 15.985 -5.276 1.00 96.44 125 GLN A O 1
ATOM 1004 N N . SER A 1 126 ? 9.806 17.700 -6.703 1.00 94.31 126 SER A N 1
ATOM 1005 C CA . SER A 1 126 ? 8.668 18.380 -6.072 1.00 94.31 126 SER A CA 1
ATOM 1006 C C . SER A 1 126 ? 7.375 17.653 -6.423 1.00 94.31 126 SER A C 1
ATOM 1008 O O . SER A 1 126 ? 7.177 17.272 -7.572 1.00 94.31 126 SER A O 1
ATOM 1010 N N . ARG A 1 127 ? 6.492 17.450 -5.441 1.00 94.12 127 ARG A N 1
ATOM 1011 C CA . ARG A 1 127 ? 5.264 16.678 -5.653 1.00 94.12 127 ARG A CA 1
ATOM 1012 C C . ARG A 1 127 ? 4.453 17.175 -6.861 1.00 94.12 127 ARG A C 1
ATOM 1014 O O . ARG A 1 127 ? 4.108 18.361 -6.881 1.00 94.12 127 ARG A O 1
ATOM 1021 N N . PRO A 1 128 ? 4.080 16.288 -7.807 1.00 92.38 128 PRO A N 1
ATOM 1022 C CA . PRO A 1 128 ? 3.365 16.688 -9.020 1.00 92.38 128 PRO A CA 1
ATOM 1023 C C . PRO A 1 128 ? 2.042 17.415 -8.761 1.00 92.38 128 PRO A C 1
ATOM 1025 O O . PRO A 1 128 ? 1.707 18.356 -9.471 1.00 92.38 128 PRO A O 1
ATOM 1028 N N . ASP A 1 129 ? 1.310 17.045 -7.702 1.00 91.19 129 ASP A N 1
ATOM 1029 C CA . ASP A 1 129 ? 0.050 17.705 -7.333 1.00 91.19 129 ASP A CA 1
ATOM 1030 C C . ASP A 1 129 ? 0.235 19.133 -6.789 1.00 91.19 129 ASP A C 1
ATOM 1032 O O . ASP A 1 129 ? -0.737 19.877 -6.668 1.00 91.19 129 ASP A O 1
ATOM 1036 N N . MET A 1 130 ? 1.473 19.520 -6.463 1.00 90.75 130 MET A N 1
ATOM 1037 C CA . MET A 1 130 ? 1.833 20.863 -6.005 1.00 90.75 130 MET A CA 1
ATOM 1038 C C . MET A 1 130 ? 2.462 21.707 -7.113 1.00 90.75 130 MET A C 1
ATOM 1040 O O . MET A 1 130 ? 2.245 22.916 -7.143 1.00 90.75 130 MET A O 1
ATOM 1044 N N . THR A 1 131 ? 3.224 21.089 -8.020 1.00 90.81 131 THR A N 1
ATOM 1045 C CA . THR A 1 131 ? 3.794 21.778 -9.189 1.00 90.81 131 THR A CA 1
ATOM 1046 C C . THR A 1 131 ? 2.746 22.008 -10.275 1.00 90.81 131 THR A C 1
ATOM 1048 O O . THR A 1 131 ? 2.733 23.070 -10.893 1.00 90.81 131 THR A O 1
ATOM 1051 N N . ASN A 1 132 ? 1.822 21.062 -10.458 1.00 93.44 132 ASN A N 1
ATOM 1052 C CA . ASN A 1 132 ? 0.657 21.192 -11.322 1.00 93.44 132 ASN A CA 1
ATOM 1053 C C . ASN A 1 132 ? -0.631 20.926 -10.517 1.00 93.44 132 ASN A C 1
ATOM 1055 O O . ASN A 1 132 ? -1.128 19.797 -10.484 1.00 93.44 132 ASN A O 1
ATOM 1059 N N . PRO A 1 133 ? -1.207 21.954 -9.866 1.00 94.94 133 PRO A N 1
ATOM 1060 C CA . PRO A 1 133 ? -2.408 21.785 -9.049 1.00 94.94 133 PRO A CA 1
ATOM 1061 C C . PRO A 1 133 ? -3.690 21.627 -9.880 1.00 94.94 133 PRO A C 1
ATOM 1063 O O . PRO A 1 133 ? -4.738 21.287 -9.325 1.00 94.94 133 PRO A O 1
ATOM 1066 N N . PHE A 1 134 ? -3.646 21.881 -11.194 1.00 96.75 134 PHE A N 1
ATOM 1067 C CA . PHE A 1 134 ? -4.841 21.942 -12.035 1.00 96.75 134 PHE A CA 1
ATOM 1068 C C . PHE A 1 134 ? -5.616 20.611 -12.106 1.00 96.75 134 PHE A C 1
ATOM 1070 O O . PHE A 1 134 ? -6.823 20.643 -11.860 1.00 96.75 134 PHE A O 1
ATOM 1077 N N . PRO A 1 135 ? -4.992 19.433 -12.325 1.00 95.81 135 PRO A N 1
ATOM 1078 C CA . PRO A 1 135 ? -5.712 18.157 -12.312 1.00 95.81 135 PRO A CA 1
ATOM 1079 C C . PRO A 1 135 ? -6.436 17.892 -10.989 1.00 95.81 135 PRO A C 1
ATOM 1081 O O . PRO A 1 135 ? -7.599 17.493 -10.983 1.00 95.81 135 PRO A O 1
ATOM 1084 N N . ARG A 1 136 ? -5.783 18.185 -9.857 1.00 92.88 136 ARG A N 1
ATOM 1085 C CA . ARG A 1 136 ? -6.387 18.045 -8.526 1.00 92.88 136 ARG A CA 1
ATOM 1086 C C . ARG A 1 136 ? -7.566 18.998 -8.340 1.00 92.88 136 ARG A C 1
ATOM 1088 O O . ARG A 1 136 ? -8.599 18.591 -7.814 1.00 92.88 136 ARG A O 1
ATOM 1095 N N . TYR A 1 137 ? -7.424 20.246 -8.785 1.00 94.44 137 TYR A N 1
ATOM 1096 C CA . TYR A 1 137 ? -8.510 21.221 -8.772 1.00 94.44 137 TYR A CA 1
ATOM 1097 C C . TYR A 1 137 ? -9.709 20.726 -9.588 1.00 94.44 137 TYR A C 1
ATOM 1099 O O . TYR A 1 137 ? -10.824 20.719 -9.073 1.00 94.44 137 TYR A O 1
ATOM 1107 N N . VAL A 1 138 ? -9.496 20.265 -10.824 1.00 96.75 138 VAL A N 1
ATOM 1108 C CA . VAL A 1 138 ? -10.569 19.751 -11.690 1.00 96.75 138 VAL A CA 1
ATOM 1109 C C . VAL A 1 138 ? -11.253 18.537 -11.060 1.00 96.75 138 VAL A C 1
ATOM 1111 O O . VAL A 1 138 ? -12.482 18.499 -11.013 1.00 96.75 138 VAL A O 1
ATOM 1114 N N . ALA A 1 139 ? -10.486 17.593 -10.508 1.00 94.69 139 ALA A N 1
ATOM 1115 C CA . ALA A 1 139 ? -11.030 16.420 -9.826 1.00 94.69 139 ALA A CA 1
ATOM 1116 C C . ALA A 1 139 ? -11.906 16.806 -8.622 1.00 94.69 139 ALA A C 1
ATOM 1118 O O . ALA A 1 139 ? -13.035 16.331 -8.498 1.00 94.69 139 ALA A O 1
ATOM 1119 N N . GLU A 1 140 ? -11.435 17.718 -7.763 1.00 94.88 140 GLU A N 1
ATOM 1120 C CA . GLU A 1 140 ? -12.220 18.195 -6.620 1.00 94.88 140 GLU A CA 1
ATOM 1121 C C . GLU A 1 140 ? -13.488 18.936 -7.076 1.00 94.88 140 GLU A C 1
ATOM 1123 O O . GLU A 1 140 ? -14.557 18.745 -6.496 1.00 94.88 140 GLU A O 1
ATOM 1128 N N . ARG A 1 141 ? -13.409 19.759 -8.130 1.00 96.12 141 ARG A N 1
ATOM 1129 C CA . ARG A 1 141 ? -14.579 20.470 -8.674 1.00 96.12 141 ARG A CA 1
ATOM 1130 C C . ARG A 1 141 ? -15.609 19.511 -9.250 1.00 96.12 141 ARG A C 1
ATOM 1132 O O . ARG A 1 141 ? -16.785 19.650 -8.923 1.00 96.12 141 ARG A O 1
ATOM 1139 N N . GLY A 1 142 ? -15.175 18.532 -10.040 1.00 95.81 142 GLY A N 1
ATOM 1140 C CA . GLY A 1 142 ? -16.045 17.488 -10.577 1.00 95.81 142 GLY A CA 1
ATOM 1141 C C . GLY A 1 142 ? -16.743 16.709 -9.463 1.00 95.81 142 GLY A C 1
ATOM 1142 O O . GLY A 1 142 ? -17.964 16.576 -9.477 1.00 95.81 142 GLY A O 1
ATOM 1143 N N . LEU A 1 143 ? -15.991 16.297 -8.437 1.00 94.88 143 LEU A N 1
ATOM 1144 C CA . LEU A 1 143 ? -16.528 15.607 -7.263 1.00 94.88 143 LEU A CA 1
ATOM 1145 C C . LEU A 1 143 ? -17.587 16.438 -6.530 1.00 94.88 143 LEU A C 1
ATOM 1147 O O . LEU A 1 143 ? -18.655 15.929 -6.190 1.00 94.88 143 LEU A O 1
ATOM 1151 N N . ARG A 1 144 ? -17.295 17.722 -6.286 1.00 96.06 144 ARG A N 1
ATOM 1152 C CA . ARG A 1 144 ? -18.214 18.641 -5.602 1.00 96.06 144 ARG A CA 1
ATOM 1153 C C . ARG A 1 144 ? -19.501 18.840 -6.385 1.00 96.06 144 ARG A C 1
ATOM 1155 O O . ARG A 1 144 ? -20.560 18.822 -5.773 1.00 96.06 144 ARG A O 1
ATOM 1162 N N . LEU A 1 145 ? -19.415 19.021 -7.702 1.00 95.94 145 LEU A N 1
ATOM 1163 C CA . LEU A 1 145 ? -20.592 19.167 -8.558 1.00 95.94 145 LEU A CA 1
ATOM 1164 C C . LEU A 1 145 ? -21.423 17.882 -8.577 1.00 95.94 145 LEU A C 1
ATOM 1166 O O . LEU A 1 145 ? -22.630 17.944 -8.384 1.00 95.94 145 LEU A O 1
ATOM 1170 N N . HIS A 1 146 ? -20.775 16.725 -8.727 1.00 94.69 146 HIS A N 1
ATOM 1171 C CA . HIS A 1 146 ? -21.449 15.428 -8.751 1.00 94.69 146 HIS A CA 1
ATOM 1172 C C . HIS A 1 146 ? -22.188 15.116 -7.440 1.00 94.69 146 HIS A C 1
ATOM 1174 O O . HIS A 1 146 ? -23.293 14.588 -7.465 1.00 94.69 146 HIS A O 1
ATOM 1180 N N . ARG A 1 147 ? -21.595 15.466 -6.290 1.00 94.06 147 ARG A N 1
ATOM 1181 C CA . ARG A 1 147 ? -22.161 15.208 -4.953 1.00 94.06 147 ARG A CA 1
ATOM 1182 C C . ARG A 1 147 ? -22.875 16.423 -4.338 1.00 94.06 147 ARG A C 1
ATOM 1184 O O . ARG A 1 147 ? -23.198 16.401 -3.152 1.00 94.06 147 ARG A O 1
ATOM 1191 N N . THR A 1 148 ? -23.072 17.497 -5.105 1.00 95.50 148 THR A N 1
ATOM 1192 C CA . THR A 1 148 ? -23.709 18.756 -4.664 1.00 95.50 148 THR A CA 1
ATOM 1193 C C . THR A 1 148 ? -23.112 19.313 -3.358 1.00 95.50 148 THR A C 1
ATOM 1195 O O . THR A 1 148 ? -23.817 19.706 -2.428 1.00 95.50 148 THR A O 1
ATOM 1198 N N . ILE A 1 149 ? -21.781 19.328 -3.253 1.00 96.69 149 ILE A N 1
ATOM 1199 C CA . ILE A 1 149 ? -21.063 19.742 -2.038 1.00 96.69 149 ILE A CA 1
ATOM 1200 C C . ILE A 1 149 ? -20.832 21.260 -2.050 1.00 96.69 149 ILE A C 1
ATOM 1202 O O . ILE A 1 149 ? -20.139 21.758 -2.946 1.00 96.69 149 ILE A O 1
ATOM 1206 N N . PRO A 1 150 ? -21.307 22.011 -1.035 1.00 95.81 150 PRO A N 1
ATOM 1207 C CA . PRO A 1 150 ? -21.038 23.441 -0.924 1.00 95.81 150 PRO A CA 1
ATOM 1208 C C . PRO A 1 150 ? -19.542 23.758 -0.825 1.00 95.81 150 PRO A C 1
ATOM 1210 O O . PRO A 1 150 ? -18.766 23.020 -0.220 1.00 95.81 150 PRO A O 1
ATOM 1213 N N . MET A 1 151 ? -19.136 24.922 -1.335 1.00 94.44 151 MET A N 1
ATOM 1214 C CA . MET A 1 151 ? -17.737 25.371 -1.291 1.00 94.44 151 MET A CA 1
ATOM 1215 C C . MET A 1 151 ? -17.167 25.546 0.117 1.00 94.44 151 MET A C 1
ATOM 1217 O O . MET A 1 151 ? -15.965 25.399 0.314 1.00 94.44 151 MET A O 1
ATOM 1221 N N . SER A 1 152 ? -18.025 25.844 1.090 1.00 95.00 152 SER A N 1
ATOM 1222 C CA . SER A 1 152 ? -17.660 25.983 2.500 1.00 95.00 152 SER A CA 1
ATOM 1223 C C . SER A 1 152 ? -17.466 24.643 3.216 1.00 95.00 152 SER A C 1
ATOM 1225 O O . SER A 1 152 ? -17.013 24.626 4.360 1.00 95.00 152 SER A O 1
ATOM 1227 N N . LYS A 1 153 ? -17.821 23.523 2.575 1.00 95.31 153 LYS A N 1
ATOM 1228 C CA . LYS A 1 153 ? -17.773 22.183 3.161 1.00 95.31 153 LYS A CA 1
ATOM 1229 C C . LYS A 1 153 ? -16.587 21.372 2.617 1.00 95.31 153 LYS A C 1
ATOM 1231 O O . LYS A 1 153 ? -16.193 21.556 1.458 1.00 95.31 153 LYS A O 1
ATOM 1236 N N . PRO A 1 154 ? -16.004 20.467 3.422 1.00 92.25 154 PRO A N 1
ATOM 1237 C CA . PRO A 1 154 ? -15.019 19.504 2.936 1.00 92.25 154 PRO A CA 1
ATOM 1238 C C . PRO A 1 154 ? -15.611 18.576 1.867 1.00 92.25 154 PRO A C 1
ATOM 1240 O O . PRO A 1 154 ? -16.783 18.217 1.941 1.00 92.25 154 PRO A O 1
ATOM 1243 N N . ALA A 1 155 ? -14.788 18.158 0.903 1.00 93.75 155 ALA A N 1
ATOM 1244 C CA . ALA A 1 155 ? -15.143 17.140 -0.083 1.00 93.75 155 ALA A CA 1
ATOM 1245 C C . ALA A 1 155 ? -14.372 15.843 0.235 1.00 93.75 155 ALA A C 1
ATOM 1247 O O . ALA A 1 155 ? -13.168 15.783 -0.025 1.00 93.75 155 ALA A O 1
ATOM 1248 N N . PRO A 1 156 ? -15.005 14.833 0.862 1.00 93.69 156 PRO A N 1
ATOM 1249 C CA . PRO A 1 156 ? -14.305 13.616 1.257 1.00 93.69 156 PRO A CA 1
ATOM 1250 C C . PRO A 1 156 ? -13.928 12.772 0.034 1.00 93.69 156 PRO A C 1
ATOM 1252 O O . PRO A 1 156 ? -14.752 12.527 -0.845 1.00 93.69 156 PRO A O 1
ATOM 1255 N N . PHE A 1 157 ? -12.689 12.281 0.023 1.00 92.44 157 PHE A N 1
ATOM 1256 C CA . PHE A 1 157 ? -12.171 11.359 -0.987 1.00 92.44 157 PHE A CA 1
ATOM 1257 C C . PHE A 1 157 ? -11.526 10.145 -0.290 1.00 92.44 157 PHE A C 1
ATOM 1259 O O . PHE A 1 157 ? -10.309 10.133 -0.077 1.00 92.44 157 PHE A O 1
ATOM 1266 N N . PRO A 1 158 ? -12.336 9.188 0.202 1.00 95.25 158 PRO A N 1
ATOM 1267 C CA . PRO A 1 158 ? -11.821 8.001 0.875 1.00 95.25 158 PRO A CA 1
ATOM 1268 C C . PRO A 1 158 ? -11.191 7.022 -0.124 1.00 95.25 158 PRO A C 1
ATOM 1270 O O . PRO A 1 158 ? -11.380 7.129 -1.332 1.00 95.25 158 PRO A O 1
ATOM 1273 N N . VAL A 1 159 ? -10.447 6.044 0.388 1.00 95.44 159 VAL A N 1
ATOM 1274 C CA . VAL A 1 159 ? -9.943 4.914 -0.403 1.00 95.44 159 VAL A CA 1
ATOM 1275 C C . VAL A 1 159 ? -11.109 4.011 -0.799 1.00 95.44 159 VAL A C 1
ATOM 1277 O O . VAL A 1 159 ? -11.806 3.510 0.080 1.00 95.44 159 VAL A O 1
ATOM 1280 N N . HIS A 1 160 ? -11.278 3.757 -2.100 1.00 92.94 160 HIS A N 1
ATOM 1281 C CA . HIS A 1 160 ? -12.293 2.826 -2.622 1.00 92.94 160 HIS A CA 1
ATOM 1282 C C . HIS A 1 160 ? -11.757 1.423 -2.901 1.00 92.94 160 HIS A C 1
ATOM 1284 O O . HIS A 1 160 ? -12.530 0.475 -2.976 1.00 92.94 160 HIS A O 1
ATOM 1290 N N . SER A 1 161 ? -10.452 1.264 -3.121 1.00 94.06 161 SER A N 1
ATOM 1291 C CA . SER A 1 161 ? -9.856 -0.032 -3.469 1.00 94.06 161 SER A CA 1
ATOM 1292 C C . SER A 1 161 ? -8.390 -0.099 -3.058 1.00 94.06 161 SER A C 1
ATOM 1294 O O . SER A 1 161 ? -7.698 0.920 -3.038 1.00 94.06 161 SER A O 1
ATOM 1296 N N . VAL A 1 162 ? -7.925 -1.307 -2.734 1.00 95.75 162 VAL A N 1
ATOM 1297 C CA . VAL A 1 162 ? -6.521 -1.599 -2.431 1.00 95.75 162 VAL A CA 1
ATOM 1298 C C . VAL A 1 162 ? -6.024 -2.620 -3.445 1.00 95.75 162 VAL A C 1
ATOM 1300 O O . VAL A 1 162 ? -6.464 -3.764 -3.440 1.00 95.75 162 VAL A O 1
ATOM 1303 N N . LEU A 1 163 ? -5.126 -2.174 -4.323 1.00 95.94 163 LEU A N 1
ATOM 1304 C CA . LEU A 1 163 ? -4.481 -2.983 -5.353 1.00 95.94 163 LEU A CA 1
ATOM 1305 C C . LEU A 1 163 ? -2.983 -3.007 -5.044 1.00 95.94 163 LEU A C 1
ATOM 1307 O O . LEU A 1 163 ? -2.283 -2.024 -5.286 1.00 95.94 163 LEU A O 1
ATOM 1311 N N . MET A 1 164 ? -2.495 -4.076 -4.425 1.00 95.19 164 MET A N 1
ATOM 1312 C CA . MET A 1 164 ? -1.086 -4.165 -4.037 1.00 95.19 164 MET A CA 1
ATOM 1313 C C . MET A 1 164 ? -0.239 -4.636 -5.215 1.00 95.19 164 MET A C 1
ATOM 1315 O O . MET A 1 164 ? -0.552 -5.643 -5.844 1.00 95.19 164 MET A O 1
ATOM 1319 N N . GLY A 1 165 ? 0.870 -3.958 -5.489 1.00 94.12 165 GLY A N 1
ATOM 1320 C CA . GLY A 1 165 ? 1.835 -4.442 -6.473 1.00 94.12 165 GLY A CA 1
ATOM 1321 C C . GLY A 1 165 ? 2.641 -5.613 -5.919 1.00 94.12 165 GLY A C 1
ATOM 1322 O O . GLY A 1 165 ? 3.181 -5.518 -4.818 1.00 94.12 165 GLY A O 1
ATOM 1323 N N . ARG A 1 166 ? 2.766 -6.695 -6.691 1.00 92.06 166 ARG A N 1
ATOM 1324 C CA . ARG A 1 166 ? 3.700 -7.788 -6.403 1.00 92.06 166 ARG A CA 1
ATOM 1325 C C . ARG A 1 166 ? 4.830 -7.780 -7.403 1.00 92.06 166 ARG A C 1
ATOM 1327 O O . ARG A 1 166 ? 4.600 -7.845 -8.608 1.00 92.06 166 ARG A O 1
ATOM 1334 N N . ARG A 1 167 ? 6.058 -7.749 -6.900 1.00 91.25 167 ARG A N 1
ATOM 1335 C CA . ARG A 1 167 ? 7.228 -7.933 -7.745 1.00 91.25 167 ARG A CA 1
ATOM 1336 C C . ARG A 1 167 ? 7.500 -9.421 -7.925 1.00 91.25 167 ARG A C 1
ATOM 1338 O O . ARG A 1 167 ? 8.108 -10.054 -7.067 1.00 91.25 167 ARG A O 1
ATOM 1345 N N . ASN A 1 168 ? 7.120 -9.934 -9.079 1.00 93.12 168 ASN A N 1
ATOM 1346 C CA . ASN A 1 168 ? 7.390 -11.299 -9.484 1.00 93.12 168 ASN A CA 1
ATOM 1347 C C . ASN A 1 168 ? 8.738 -11.391 -10.210 1.00 93.12 168 ASN A C 1
ATOM 1349 O O . ASN A 1 168 ? 9.165 -10.452 -10.889 1.00 93.12 168 ASN A O 1
ATOM 1353 N N . ASN A 1 169 ? 9.393 -12.543 -10.098 1.00 91.62 169 ASN A N 1
ATOM 1354 C CA . ASN A 1 169 ? 10.597 -12.872 -10.854 1.00 91.62 169 ASN A CA 1
ATOM 1355 C C . ASN A 1 169 ? 10.488 -14.285 -11.442 1.00 91.62 169 ASN A C 1
ATOM 1357 O O . ASN A 1 169 ? 9.940 -15.178 -10.781 1.00 91.62 169 ASN A O 1
ATOM 1361 N N . PRO A 1 170 ? 11.040 -14.505 -12.646 1.00 92.12 170 PRO A N 1
ATOM 1362 C CA . PRO A 1 170 ? 11.201 -15.845 -13.183 1.00 92.12 170 PRO A CA 1
ATOM 1363 C C . PRO A 1 170 ? 12.250 -16.612 -12.353 1.00 92.12 170 PRO A C 1
ATOM 1365 O O . PRO A 1 170 ? 13.020 -15.995 -11.604 1.00 92.12 170 PRO A O 1
ATOM 1368 N N . PRO A 1 171 ? 12.294 -17.949 -12.457 1.00 89.81 171 PRO A N 1
ATOM 1369 C CA . PRO A 1 171 ? 13.382 -18.726 -11.876 1.00 89.81 171 PRO A CA 1
ATOM 1370 C C . PRO A 1 171 ? 14.705 -18.428 -12.604 1.00 89.81 171 PRO A C 1
ATOM 1372 O O . PRO A 1 171 ? 14.737 -18.334 -13.829 1.00 89.81 171 PRO A O 1
ATOM 1375 N N . ASP A 1 172 ? 15.808 -18.358 -11.860 1.00 88.00 172 ASP A N 1
ATOM 1376 C CA . ASP A 1 172 ? 17.171 -18.355 -12.404 1.00 88.00 172 ASP A CA 1
ATOM 1377 C C . ASP A 1 172 ? 17.940 -19.525 -11.788 1.00 88.00 172 ASP A C 1
ATOM 1379 O O . ASP A 1 172 ? 18.484 -19.447 -10.685 1.00 88.00 172 ASP A O 1
ATOM 1383 N N . LYS A 1 173 ? 17.971 -20.643 -12.519 1.00 81.94 173 LYS A N 1
ATOM 1384 C CA . LYS A 1 173 ? 18.622 -21.881 -12.070 1.00 81.94 173 LYS A CA 1
ATOM 1385 C C . LYS A 1 173 ? 20.132 -21.714 -11.894 1.00 81.94 173 LYS A C 1
ATOM 1387 O O . LYS A 1 173 ? 20.701 -22.367 -11.027 1.00 81.94 173 LYS A O 1
ATOM 1392 N N . ALA A 1 174 ? 20.774 -20.854 -12.688 1.00 83.44 174 ALA A N 1
ATOM 1393 C CA . ALA A 1 174 ? 22.214 -20.630 -12.601 1.00 83.44 174 ALA A CA 1
ATOM 1394 C C . ALA A 1 174 ? 22.577 -19.824 -11.346 1.00 83.44 174 ALA A C 1
ATOM 1396 O O . ALA A 1 174 ? 23.583 -20.112 -10.701 1.00 83.44 174 ALA A O 1
ATOM 1397 N N . ALA A 1 175 ? 21.732 -18.860 -10.972 1.00 80.62 175 ALA A N 1
ATOM 1398 C CA . ALA A 1 175 ? 21.881 -18.075 -9.749 1.00 80.62 175 ALA A CA 1
ATOM 1399 C C . ALA A 1 175 ? 21.229 -18.717 -8.505 1.00 80.62 175 ALA A C 1
ATOM 1401 O O . ALA A 1 175 ? 21.298 -18.143 -7.419 1.00 80.62 175 ALA A O 1
ATOM 1402 N N . GLY A 1 176 ? 20.583 -19.882 -8.643 1.00 81.50 176 GLY A N 1
ATOM 1403 C CA . GLY A 1 176 ? 19.862 -20.553 -7.554 1.00 81.50 176 GLY A CA 1
ATOM 1404 C C . GLY A 1 176 ? 18.600 -19.812 -7.088 1.00 81.50 176 GLY A C 1
ATOM 1405 O O . GLY A 1 176 ? 18.156 -20.006 -5.958 1.00 81.50 176 GLY A O 1
ATOM 1406 N N . ILE A 1 177 ? 18.026 -18.949 -7.929 1.00 83.94 177 ILE A N 1
ATOM 1407 C CA . ILE A 1 177 ? 16.838 -18.152 -7.612 1.00 83.94 177 ILE A CA 1
ATOM 1408 C C . ILE A 1 177 ? 15.587 -18.935 -8.018 1.00 83.94 177 ILE A C 1
ATOM 1410 O O . ILE A 1 177 ? 15.405 -19.287 -9.185 1.00 83.94 177 ILE A O 1
ATOM 1414 N N . ARG A 1 178 ? 14.701 -19.184 -7.051 1.00 88.25 178 ARG A N 1
ATOM 1415 C CA . ARG A 1 178 ? 13.395 -19.826 -7.273 1.00 88.25 178 ARG A CA 1
ATOM 1416 C C . ARG A 1 178 ? 12.380 -18.823 -7.831 1.00 88.25 178 ARG A C 1
ATOM 1418 O O . ARG A 1 178 ? 12.539 -17.607 -7.691 1.00 88.25 178 ARG A O 1
ATOM 1425 N N . SER A 1 179 ? 11.338 -19.329 -8.487 1.00 90.75 179 SER A N 1
ATOM 1426 C CA . SER A 1 179 ? 10.302 -18.475 -9.072 1.00 90.75 179 SER A CA 1
ATOM 1427 C C . SER A 1 179 ? 9.405 -17.859 -7.997 1.00 90.75 179 SER A C 1
ATOM 1429 O O . SER A 1 179 ? 8.987 -18.545 -7.067 1.00 90.75 179 SER A O 1
ATOM 1431 N N . LEU A 1 180 ? 9.050 -16.583 -8.167 1.00 93.81 180 LEU A N 1
ATOM 1432 C CA . LEU A 1 180 ? 7.893 -15.964 -7.502 1.00 93.81 180 LEU A CA 1
ATOM 1433 C C . LEU A 1 180 ? 6.813 -15.544 -8.512 1.00 93.81 180 LEU A C 1
ATOM 1435 O O . LEU A 1 180 ? 5.821 -14.921 -8.145 1.00 93.81 180 LEU A O 1
ATOM 1439 N N . ALA A 1 181 ? 6.974 -15.888 -9.793 1.00 95.12 181 ALA A N 1
ATOM 1440 C CA . ALA A 1 181 ? 6.054 -15.528 -10.870 1.00 95.12 181 ALA A CA 1
ATOM 1441 C C . ALA A 1 181 ? 4.854 -16.486 -10.982 1.00 95.12 181 ALA A C 1
ATOM 1443 O O . ALA A 1 181 ? 4.474 -16.897 -12.074 1.00 95.12 181 ALA A O 1
ATOM 1444 N N . VAL A 1 182 ? 4.246 -16.826 -9.843 1.00 96.88 182 VAL A N 1
ATOM 1445 C CA . VAL A 1 182 ? 3.086 -17.736 -9.743 1.00 96.88 182 VAL A CA 1
ATOM 1446 C C . VAL A 1 182 ? 1.738 -17.008 -9.791 1.00 96.88 182 VAL A C 1
ATOM 1448 O O . VAL A 1 182 ? 0.684 -17.634 -9.762 1.00 96.88 182 VAL A O 1
ATOM 1451 N N . TYR A 1 183 ? 1.756 -15.679 -9.853 1.00 97.38 183 TYR A N 1
ATOM 1452 C CA . TYR A 1 183 ? 0.554 -14.850 -9.900 1.00 97.38 183 TYR A CA 1
ATOM 1453 C C . TYR A 1 183 ? 0.203 -14.479 -11.340 1.00 97.38 183 TYR A C 1
ATOM 1455 O O . TYR A 1 183 ? 1.085 -14.159 -12.139 1.00 97.38 183 TYR A O 1
ATOM 1463 N N . ASN A 1 184 ? -1.091 -14.473 -11.648 1.00 97.31 184 ASN A N 1
ATOM 1464 C CA . ASN A 1 184 ? -1.637 -13.896 -12.873 1.00 97.31 184 ASN A CA 1
ATOM 1465 C C . ASN A 1 184 ? -1.773 -12.351 -12.745 1.00 97.31 184 ASN A C 1
ATOM 1467 O O . ASN A 1 184 ? -1.363 -11.789 -11.723 1.00 97.31 184 ASN A O 1
ATOM 1471 N N . PRO A 1 185 ? -2.332 -11.628 -13.742 1.00 98.12 185 PRO A N 1
ATOM 1472 C CA . PRO A 1 185 ? -2.408 -10.166 -13.698 1.00 98.12 185 PRO A CA 1
ATOM 1473 C C . PRO A 1 185 ? -3.110 -9.576 -12.470 1.00 98.12 185 PRO A C 1
ATOM 1475 O O . PRO A 1 185 ? -2.686 -8.518 -12.005 1.00 98.12 185 PRO A O 1
ATOM 1478 N N . ILE A 1 186 ? -4.174 -10.219 -11.969 1.00 98.31 186 ILE A N 1
ATOM 1479 C CA . ILE A 1 186 ? -4.938 -9.764 -10.802 1.00 98.31 186 ILE A CA 1
ATOM 1480 C C . ILE A 1 186 ? -5.362 -10.963 -9.952 1.00 98.31 186 ILE A C 1
ATOM 1482 O O . ILE A 1 186 ? -6.181 -11.783 -10.377 1.00 98.31 186 ILE A O 1
ATOM 1486 N N . HIS A 1 187 ? -4.892 -10.991 -8.709 1.00 98.69 187 HIS A N 1
ATOM 1487 C CA . HIS A 1 187 ? -5.378 -11.919 -7.692 1.00 98.69 187 HIS A CA 1
ATOM 1488 C C . HIS A 1 187 ? -6.249 -11.209 -6.660 1.00 98.69 187 HIS A C 1
ATOM 1490 O O . HIS A 1 187 ? -6.028 -10.042 -6.337 1.00 98.69 187 HIS A O 1
ATOM 1496 N N . TYR A 1 188 ? -7.220 -11.939 -6.122 1.00 98.62 188 TYR A N 1
ATOM 1497 C CA . TYR A 1 188 ? -7.972 -11.581 -4.926 1.00 98.62 188 TYR A CA 1
ATOM 1498 C C . TYR A 1 188 ? -7.650 -12.581 -3.825 1.00 98.62 188 TYR A C 1
ATOM 1500 O O . TYR A 1 188 ? -7.788 -13.785 -4.025 1.00 98.62 188 TYR A O 1
ATOM 1508 N N . GLN A 1 189 ? -7.269 -12.092 -2.654 1.00 98.38 189 GLN A N 1
ATOM 1509 C CA . GLN A 1 189 ? -7.062 -12.928 -1.481 1.00 98.38 189 GLN A CA 1
ATOM 1510 C C . GLN A 1 189 ? -8.039 -12.525 -0.383 1.00 98.38 189 GLN A C 1
ATOM 1512 O O . GLN A 1 189 ? -8.214 -11.343 -0.063 1.00 98.38 189 GLN A O 1
ATOM 1517 N N . GLU A 1 190 ? -8.675 -13.536 0.202 1.00 98.25 190 GLU A N 1
ATOM 1518 C CA . GLU A 1 190 ? -9.394 -13.376 1.458 1.00 98.25 190 GLU A CA 1
ATOM 1519 C C . GLU A 1 190 ? -8.398 -13.006 2.568 1.00 98.25 190 GLU A C 1
ATOM 1521 O O . GLU A 1 190 ? -7.183 -13.170 2.427 1.00 98.25 190 GLU A O 1
ATOM 1526 N N . LEU A 1 191 ? -8.895 -12.440 3.672 1.00 98.56 191 LEU A N 1
ATOM 1527 C CA . LEU A 1 191 ? -8.016 -11.822 4.667 1.00 98.56 191 LEU A CA 1
ATOM 1528 C C . LEU A 1 191 ? -6.951 -12.767 5.258 1.00 98.56 191 LEU A C 1
ATOM 1530 O O . LEU A 1 191 ? -5.834 -12.290 5.432 1.00 98.56 191 LEU A O 1
ATOM 1534 N N . PRO A 1 192 ? -7.206 -14.060 5.542 1.00 98.50 192 PRO A N 1
ATOM 1535 C CA . PRO A 1 192 ? -6.151 -14.954 6.018 1.00 98.50 192 PRO A CA 1
ATOM 1536 C C . PRO A 1 192 ? -4.972 -15.060 5.042 1.00 98.50 192 PRO A C 1
ATOM 1538 O O . PRO A 1 192 ? -3.841 -14.781 5.433 1.00 98.50 192 PRO A O 1
ATOM 1541 N N . GLU A 1 193 ? -5.222 -15.379 3.769 1.00 98.44 193 GLU A N 1
ATOM 1542 C CA . GLU A 1 193 ? -4.184 -15.499 2.736 1.00 98.44 193 GLU A CA 1
ATOM 1543 C C . GLU A 1 193 ? -3.486 -14.162 2.478 1.00 98.44 193 GLU A C 1
ATOM 1545 O O . GLU A 1 193 ? -2.256 -14.102 2.430 1.00 98.44 193 GLU A O 1
ATOM 1550 N N . LEU A 1 194 ? -4.260 -13.074 2.407 1.00 98.50 194 LEU A N 1
ATOM 1551 C CA . LEU A 1 194 ? -3.727 -11.718 2.300 1.00 98.50 194 LEU A CA 1
ATOM 1552 C C . LEU A 1 194 ? -2.749 -11.420 3.442 1.00 98.50 194 LEU A C 1
ATOM 1554 O O . LEU A 1 194 ? -1.699 -10.822 3.223 1.00 98.50 194 LEU A O 1
ATOM 1558 N N . PHE A 1 195 ? -3.093 -11.801 4.674 1.00 98.62 195 PHE A N 1
ATOM 1559 C CA . PHE A 1 195 ? -2.242 -11.529 5.824 1.00 98.62 195 PHE A CA 1
ATOM 1560 C C . PHE A 1 195 ? -0.992 -12.396 5.859 1.00 98.62 195 PHE A C 1
ATOM 1562 O O . PHE A 1 195 ? 0.030 -11.891 6.315 1.00 98.62 195 PHE A O 1
ATOM 1569 N N . MET A 1 196 ? -1.016 -13.621 5.325 1.00 98.38 196 MET A N 1
ATOM 1570 C CA . MET A 1 196 ? 0.223 -14.385 5.135 1.00 98.38 196 MET A CA 1
ATOM 1571 C C . MET A 1 196 ? 1.205 -13.601 4.252 1.00 98.38 196 MET A C 1
ATOM 1573 O O . MET A 1 196 ? 2.367 -13.418 4.612 1.00 98.38 196 MET A O 1
ATOM 1577 N N . ASP A 1 197 ? 0.707 -13.029 3.155 1.00 96.12 197 ASP A N 1
ATOM 1578 C CA . ASP A 1 197 ? 1.514 -12.203 2.260 1.00 96.12 197 ASP A CA 1
ATOM 1579 C C . ASP A 1 197 ? 1.971 -10.888 2.890 1.00 96.12 197 ASP A C 1
ATOM 1581 O O . ASP A 1 197 ? 3.123 -10.491 2.728 1.00 96.12 197 ASP A O 1
ATOM 1585 N N . LEU A 1 198 ? 1.098 -10.200 3.625 1.00 98.06 198 LEU A N 1
ATOM 1586 C CA . LEU A 1 198 ? 1.438 -8.936 4.279 1.00 98.06 198 LEU A CA 1
ATOM 1587 C C . LEU A 1 198 ? 2.456 -9.119 5.410 1.00 98.06 198 LEU A C 1
ATOM 1589 O O . LEU A 1 198 ? 3.304 -8.247 5.602 1.00 98.06 198 LEU A O 1
ATOM 1593 N N . ILE A 1 199 ? 2.400 -10.238 6.136 1.00 98.00 199 ILE A N 1
ATOM 1594 C CA . ILE A 1 199 ? 3.380 -10.609 7.167 1.00 98.00 199 ILE A CA 1
ATOM 1595 C C . ILE A 1 199 ? 4.753 -10.840 6.531 1.00 98.00 199 ILE A C 1
ATOM 1597 O O . ILE A 1 199 ? 5.757 -10.333 7.031 1.00 98.00 199 ILE A O 1
ATOM 1601 N N . CYS A 1 200 ? 4.801 -11.566 5.413 1.00 95.31 200 CYS A N 1
ATOM 1602 C CA . CYS A 1 200 ? 6.065 -11.992 4.822 1.00 95.31 200 CYS A CA 1
ATOM 1603 C C . CYS A 1 200 ? 6.662 -10.981 3.841 1.00 95.31 200 CYS A C 1
ATOM 1605 O O . CYS A 1 200 ? 7.883 -10.858 3.787 1.00 95.31 200 CYS A O 1
ATOM 1607 N N . SER A 1 201 ? 5.835 -10.257 3.082 1.00 95.31 201 SER A N 1
ATOM 1608 C CA . SER A 1 201 ? 6.236 -9.257 2.078 1.00 95.31 201 SER A CA 1
ATOM 1609 C C . SER A 1 201 ? 7.416 -9.735 1.221 1.00 95.31 201 SER A C 1
ATOM 1611 O O . SER A 1 201 ? 8.519 -9.185 1.276 1.00 95.31 201 SER A O 1
ATOM 1613 N N . LEU A 1 202 ? 7.193 -10.834 0.496 1.00 92.06 202 LEU A N 1
ATOM 1614 C CA . LEU A 1 202 ? 8.238 -11.538 -0.246 1.00 92.06 202 LEU A CA 1
ATOM 1615 C C . LEU A 1 202 ? 8.695 -10.760 -1.487 1.00 92.06 202 LEU A C 1
ATOM 1617 O O . LEU A 1 202 ? 7.891 -10.138 -2.182 1.00 92.06 202 LEU A O 1
ATOM 1621 N N . TH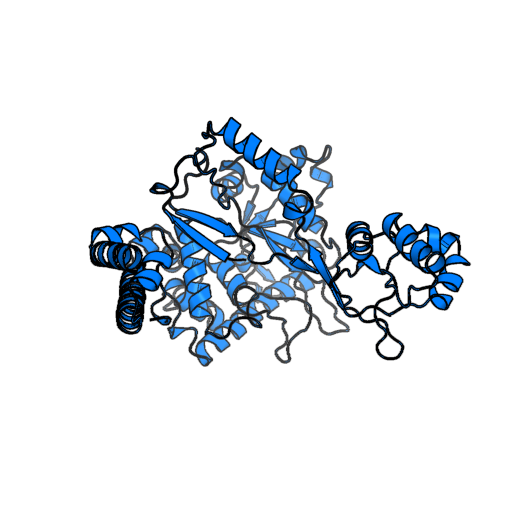R A 1 203 ? 9.989 -10.847 -1.791 1.00 85.00 203 THR A N 1
ATOM 1622 C CA . THR A 1 203 ? 10.627 -10.189 -2.934 1.00 85.00 203 THR A CA 1
ATOM 1623 C C . THR A 1 203 ? 11.691 -11.081 -3.570 1.00 85.00 203 THR A C 1
ATOM 1625 O O . THR A 1 203 ? 12.438 -11.786 -2.891 1.00 85.00 203 THR A O 1
ATOM 1628 N N . GLY A 1 204 ? 11.778 -11.034 -4.900 1.00 67.88 204 GLY A N 1
ATOM 1629 C CA . GLY A 1 204 ? 12.731 -11.828 -5.683 1.00 67.88 204 GLY A CA 1
ATOM 1630 C C . GLY A 1 204 ? 14.162 -11.294 -5.715 1.00 67.88 204 GLY A C 1
ATOM 1631 O O . GLY A 1 204 ? 15.065 -11.974 -6.198 1.00 67.88 204 GLY A O 1
ATOM 1632 N N . LYS A 1 205 ? 14.395 -10.055 -5.258 1.00 61.31 205 LYS A N 1
ATOM 1633 C CA . LYS A 1 205 ? 15.733 -9.446 -5.253 1.00 61.31 205 LYS A CA 1
ATOM 1634 C C . LYS A 1 205 ? 16.343 -9.556 -3.859 1.00 61.31 205 LYS A C 1
ATOM 1636 O O . LYS A 1 205 ? 15.804 -8.991 -2.917 1.00 61.31 205 LYS A O 1
ATOM 1641 N N . SER A 1 206 ? 17.495 -10.225 -3.789 1.00 52.84 206 SER A N 1
ATOM 1642 C CA . SER A 1 206 ? 18.277 -10.512 -2.576 1.00 52.84 206 SER A CA 1
ATOM 1643 C C . SER A 1 206 ? 17.705 -11.654 -1.726 1.00 52.84 206 SER A C 1
ATOM 1645 O O . SER A 1 206 ? 17.160 -11.396 -0.652 1.00 52.84 206 SER A O 1
ATOM 1647 N N . PRO A 1 207 ? 17.853 -12.922 -2.165 1.00 53.62 207 PRO A N 1
ATOM 1648 C CA . PRO A 1 207 ? 17.676 -14.059 -1.269 1.00 53.62 207 PRO A CA 1
ATOM 1649 C C . PRO A 1 207 ? 18.548 -13.830 -0.029 1.00 53.62 207 PRO A C 1
ATOM 1651 O O . PRO A 1 207 ? 19.749 -13.579 -0.152 1.00 53.62 207 PRO A O 1
ATOM 1654 N N . SER A 1 208 ? 17.945 -13.835 1.159 1.00 54.06 208 SER A N 1
ATOM 1655 C CA . SER A 1 208 ? 18.694 -13.777 2.412 1.00 54.06 208 SER A CA 1
ATOM 1656 C C . SER A 1 208 ? 19.621 -14.998 2.529 1.00 54.06 208 SER A C 1
ATOM 1658 O O . SER A 1 208 ? 19.514 -15.964 1.769 1.00 54.06 208 SER A O 1
ATOM 1660 N N . THR A 1 209 ? 20.481 -15.026 3.551 1.00 48.19 209 THR A N 1
ATOM 1661 C CA . THR A 1 209 ? 21.209 -16.253 3.932 1.00 48.19 209 THR A CA 1
ATOM 1662 C C . THR A 1 209 ? 20.276 -17.431 4.241 1.00 48.19 209 THR A C 1
ATOM 1664 O O . THR A 1 209 ? 20.730 -18.571 4.254 1.00 48.19 209 THR A O 1
ATOM 1667 N N . THR A 1 210 ? 18.982 -17.171 4.464 1.00 45.59 210 THR A N 1
ATOM 1668 C CA . THR A 1 210 ? 17.944 -18.173 4.721 1.00 45.59 210 THR A CA 1
ATOM 1669 C C . THR A 1 210 ? 17.146 -18.571 3.479 1.00 45.59 210 THR A C 1
ATOM 1671 O O . THR A 1 210 ? 16.232 -19.382 3.570 1.00 45.59 210 THR A O 1
ATOM 1674 N N . GLY A 1 211 ? 17.500 -18.041 2.307 1.00 54.66 211 GLY A N 1
ATOM 1675 C CA . GLY A 1 211 ? 17.021 -18.543 1.026 1.00 54.66 211 GLY A CA 1
ATOM 1676 C C . GLY A 1 211 ? 15.839 -17.803 0.410 1.00 54.66 211 GLY A C 1
ATOM 1677 O O . GLY A 1 211 ? 15.509 -18.162 -0.711 1.00 54.66 211 GLY A O 1
ATOM 1678 N N . PHE A 1 212 ? 15.238 -16.776 1.034 1.00 65.12 212 PHE A N 1
ATOM 1679 C CA . PHE A 1 212 ? 14.227 -15.893 0.411 1.00 65.12 212 PHE A CA 1
ATOM 1680 C C . PHE A 1 212 ? 14.413 -14.416 0.756 1.00 65.12 212 PHE A C 1
ATOM 1682 O O . PHE A 1 212 ? 14.969 -14.072 1.795 1.00 65.12 212 PHE A O 1
ATOM 1689 N N . GLY A 1 213 ? 13.966 -13.524 -0.131 1.00 77.62 213 GLY A N 1
ATOM 1690 C CA . GLY A 1 213 ? 13.896 -12.093 0.157 1.00 77.62 213 GLY A CA 1
ATOM 1691 C C . GLY A 1 213 ? 12.583 -11.769 0.868 1.00 77.62 213 GLY A C 1
ATOM 1692 O O . GLY A 1 213 ? 11.516 -11.992 0.304 1.00 77.62 213 GLY A O 1
ATOM 1693 N N . SER A 1 214 ? 12.645 -11.246 2.092 1.00 88.50 214 SER A N 1
ATOM 1694 C CA . SER A 1 214 ? 11.501 -10.648 2.794 1.00 88.50 214 SER A CA 1
ATOM 1695 C C . SER A 1 214 ? 11.818 -9.190 3.100 1.00 88.50 214 SER A C 1
ATOM 1697 O O . SER A 1 214 ? 12.901 -8.874 3.594 1.00 88.50 214 SER A O 1
ATOM 1699 N N . GLU A 1 215 ? 10.869 -8.299 2.823 1.00 92.06 215 GLU A N 1
ATOM 1700 C CA . GLU A 1 215 ? 10.972 -6.874 3.161 1.00 92.06 215 GLU A CA 1
ATOM 1701 C C . GLU A 1 215 ? 10.459 -6.569 4.588 1.00 92.06 215 GLU A C 1
ATOM 1703 O O . GLU A 1 215 ? 10.378 -5.406 4.996 1.00 92.06 215 GLU A O 1
ATOM 1708 N N . GLY A 1 216 ? 10.125 -7.613 5.362 1.00 93.19 216 GLY A N 1
ATOM 1709 C CA . GLY A 1 216 ? 9.440 -7.523 6.653 1.00 93.19 216 GLY A CA 1
ATOM 1710 C C . GLY A 1 216 ? 7.969 -7.118 6.510 1.00 93.19 216 GLY A C 1
ATOM 1711 O O . GLY A 1 216 ? 7.541 -6.683 5.442 1.00 93.19 216 GLY A O 1
ATOM 1712 N N . ALA A 1 217 ? 7.187 -7.239 7.589 1.00 96.88 217 ALA A N 1
ATOM 1713 C CA . ALA A 1 217 ? 5.746 -6.979 7.547 1.00 96.88 217 ALA A CA 1
ATOM 1714 C C . ALA A 1 217 ? 5.413 -5.635 6.888 1.00 96.88 217 ALA A C 1
ATOM 1716 O O . ALA A 1 217 ? 5.983 -4.597 7.238 1.00 96.88 217 ALA A O 1
ATOM 1717 N N . LEU A 1 218 ? 4.453 -5.658 5.962 1.00 97.12 218 LEU A N 1
ATOM 1718 C CA . LEU A 1 218 ? 3.961 -4.492 5.224 1.00 97.12 218 LEU A CA 1
ATOM 1719 C C . LEU A 1 218 ? 5.061 -3.736 4.459 1.00 97.12 218 LEU A C 1
ATOM 1721 O O . LEU A 1 218 ? 4.949 -2.521 4.310 1.00 97.12 218 LEU A O 1
ATOM 1725 N N . THR A 1 219 ? 6.134 -4.425 4.050 1.00 95.81 219 THR A N 1
ATOM 1726 C CA . THR A 1 219 ? 7.368 -3.847 3.479 1.00 95.81 219 THR A CA 1
ATOM 1727 C C . THR A 1 219 ? 8.031 -2.797 4.384 1.00 95.81 219 THR A C 1
ATOM 1729 O O . THR A 1 219 ? 8.667 -1.851 3.909 1.00 95.81 219 THR A O 1
ATOM 1732 N N . LYS A 1 220 ? 7.833 -2.895 5.707 1.00 96.31 220 LYS A N 1
ATOM 1733 C CA . LYS A 1 220 ? 8.308 -1.908 6.692 1.00 96.31 220 LYS A CA 1
ATOM 1734 C C . LYS A 1 220 ? 9.485 -2.387 7.531 1.00 96.31 220 LYS A C 1
ATOM 1736 O O . LYS A 1 220 ? 9.858 -1.675 8.461 1.00 96.31 220 LYS A O 1
ATOM 1741 N N . GLY A 1 221 ? 10.098 -3.527 7.215 1.00 94.25 221 GLY A N 1
ATOM 1742 C CA . GLY A 1 221 ? 11.184 -4.088 8.021 1.00 94.25 221 GLY A CA 1
ATOM 1743 C C . GLY A 1 221 ? 12.319 -3.101 8.322 1.00 94.25 221 GLY A C 1
ATOM 1744 O O . GLY A 1 221 ? 12.613 -2.859 9.490 1.00 94.25 221 GLY A O 1
ATOM 1745 N N . PRO A 1 222 ? 12.884 -2.411 7.314 1.00 94.25 222 PRO A N 1
ATOM 1746 C CA . PRO A 1 222 ? 13.937 -1.413 7.532 1.00 94.25 222 PRO A CA 1
ATOM 1747 C C . PRO A 1 222 ? 13.478 -0.114 8.219 1.00 94.25 222 PRO A C 1
ATOM 1749 O O . PRO A 1 222 ? 14.306 0.747 8.513 1.00 94.25 222 PRO A O 1
ATOM 1752 N N . PHE A 1 223 ? 12.171 0.075 8.422 1.00 95.88 223 PHE A N 1
ATOM 1753 C CA . PHE A 1 223 ? 11.569 1.349 8.835 1.00 95.88 223 PHE A CA 1
ATOM 1754 C C . PHE A 1 223 ? 10.748 1.243 10.124 1.00 95.88 223 PHE A C 1
ATOM 1756 O O . PHE A 1 223 ? 10.158 2.240 10.550 1.00 95.88 223 PHE A O 1
ATOM 1763 N N . ASN A 1 224 ? 10.672 0.057 10.733 1.00 94.56 224 ASN A N 1
ATOM 1764 C CA . ASN A 1 224 ? 9.913 -0.174 11.951 1.00 94.56 224 ASN A CA 1
ATOM 1765 C C . ASN A 1 224 ? 10.848 -0.536 13.109 1.00 94.56 224 ASN A C 1
ATOM 1767 O O . ASN A 1 224 ? 11.462 -1.594 13.131 1.00 94.56 224 ASN A O 1
ATOM 1771 N N . MET A 1 225 ? 10.940 0.370 14.081 1.00 94.00 225 MET A N 1
ATOM 1772 C CA . MET A 1 225 ? 11.730 0.194 15.305 1.00 94.00 225 MET A CA 1
ATOM 1773 C C . MET A 1 225 ? 10.949 -0.492 16.439 1.00 94.00 225 MET A C 1
ATOM 1775 O O . MET A 1 225 ? 11.435 -0.563 17.565 1.00 94.00 225 MET A O 1
ATOM 1779 N N . LEU A 1 226 ? 9.722 -0.937 16.163 1.00 92.62 226 LEU A N 1
ATOM 1780 C CA . LEU A 1 226 ? 8.849 -1.665 17.078 1.00 92.62 226 LEU A CA 1
ATOM 1781 C C . LEU A 1 226 ? 8.617 -3.083 16.547 1.00 92.62 226 LEU A C 1
ATOM 1783 O O . LEU A 1 226 ? 8.839 -3.361 15.369 1.00 92.62 226 LEU A O 1
ATOM 1787 N N . ARG A 1 227 ? 8.097 -3.968 17.403 1.00 92.50 227 ARG A N 1
ATOM 1788 C CA . ARG A 1 227 ? 7.583 -5.270 16.956 1.00 92.50 227 ARG A CA 1
ATOM 1789 C C . ARG A 1 227 ? 6.460 -5.078 15.936 1.00 92.50 227 ARG A C 1
ATOM 1791 O O . ARG A 1 227 ? 5.626 -4.177 16.073 1.00 92.50 227 ARG A O 1
ATOM 1798 N N . TYR A 1 228 ? 6.402 -5.958 14.938 1.00 95.88 228 TYR A N 1
ATOM 1799 C CA . TYR A 1 228 ? 5.463 -5.826 13.818 1.00 95.88 228 TYR A CA 1
ATOM 1800 C C . TYR A 1 228 ? 3.989 -5.970 14.217 1.00 95.88 228 TYR A C 1
ATOM 1802 O O . TYR A 1 228 ? 3.112 -5.517 13.479 1.00 95.88 228 TYR A O 1
ATOM 1810 N N . ALA A 1 229 ? 3.704 -6.541 15.392 1.00 96.75 229 ALA A N 1
ATOM 1811 C CA . ALA A 1 229 ? 2.346 -6.772 15.872 1.00 96.75 229 ALA A CA 1
ATOM 1812 C C . ALA A 1 229 ? 1.481 -5.504 15.889 1.00 96.75 229 ALA A C 1
ATOM 1814 O O . ALA A 1 229 ? 0.339 -5.549 15.434 1.00 96.75 229 ALA A O 1
ATOM 1815 N N . ALA A 1 230 ? 2.026 -4.360 16.319 1.00 95.12 230 ALA A N 1
ATOM 1816 C CA . ALA A 1 230 ? 1.277 -3.103 16.375 1.00 95.12 230 ALA A CA 1
ATOM 1817 C C . ALA A 1 230 ? 0.728 -2.686 14.995 1.00 95.12 230 ALA A C 1
ATOM 1819 O O . ALA A 1 230 ? -0.439 -2.302 14.860 1.00 95.12 230 ALA A O 1
ATOM 1820 N N . ASP A 1 231 ? 1.564 -2.804 13.962 1.00 97.38 231 ASP A N 1
ATOM 1821 C CA . ASP A 1 231 ? 1.230 -2.465 12.579 1.00 97.38 231 ASP A CA 1
ATOM 1822 C C . ASP A 1 231 ? 0.277 -3.492 11.956 1.00 97.38 231 ASP A C 1
ATOM 1824 O O . ASP A 1 231 ? -0.701 -3.120 11.302 1.00 97.38 231 ASP A O 1
ATOM 1828 N N . LEU A 1 232 ? 0.533 -4.783 12.177 1.00 98.50 232 LEU A N 1
ATOM 1829 C CA . LEU A 1 232 ? -0.279 -5.873 11.640 1.00 98.50 232 LEU A CA 1
ATOM 1830 C C . LEU A 1 232 ? -1.689 -5.872 12.239 1.00 98.50 232 LEU A C 1
ATOM 1832 O O . LEU A 1 232 ? -2.672 -5.911 11.497 1.00 98.50 232 LEU A O 1
ATOM 1836 N N . ASN A 1 233 ? -1.810 -5.716 13.559 1.00 98.50 233 ASN A N 1
ATOM 1837 C CA . ASN A 1 233 ? -3.096 -5.614 14.246 1.00 98.50 233 ASN A CA 1
ATOM 1838 C C . ASN A 1 233 ? -3.896 -4.400 13.756 1.00 98.50 233 ASN A C 1
ATOM 1840 O O . ASN A 1 233 ? -5.084 -4.513 13.451 1.00 98.50 233 ASN A O 1
ATOM 1844 N N . ALA A 1 234 ? -3.256 -3.229 13.647 1.00 98.19 234 ALA A N 1
ATOM 1845 C CA . ALA A 1 234 ? -3.906 -2.027 13.127 1.00 98.19 234 ALA A CA 1
ATOM 1846 C C . ALA A 1 234 ? -4.349 -2.201 11.664 1.00 98.19 234 ALA A C 1
ATOM 1848 O O . ALA A 1 234 ? -5.429 -1.744 11.281 1.00 98.19 234 ALA A O 1
ATOM 1849 N N . THR A 1 235 ? -3.546 -2.896 10.858 1.00 98.44 235 THR A N 1
ATOM 1850 C CA . THR A 1 235 ? -3.864 -3.186 9.457 1.00 98.44 235 THR A CA 1
ATOM 1851 C C . THR A 1 235 ? -5.053 -4.135 9.348 1.00 98.44 235 THR A C 1
ATOM 1853 O O . THR A 1 235 ? -5.962 -3.859 8.566 1.00 98.44 235 THR A O 1
ATOM 1856 N N . LEU A 1 236 ? -5.124 -5.191 10.167 1.00 98.75 236 LEU A N 1
ATOM 1857 C CA . LEU A 1 236 ? -6.266 -6.112 10.151 1.00 98.75 236 LEU A CA 1
ATOM 1858 C C . LEU A 1 236 ? -7.550 -5.384 10.543 1.00 98.75 236 LEU A C 1
ATOM 1860 O O . LEU A 1 236 ? -8.546 -5.453 9.826 1.00 98.75 236 LEU A O 1
ATOM 1864 N N . VAL A 1 237 ? -7.507 -4.603 11.625 1.00 98.50 237 VAL A N 1
ATOM 1865 C CA . VAL A 1 237 ? -8.646 -3.782 12.055 1.00 98.50 237 VAL A CA 1
ATOM 1866 C C . VAL A 1 237 ? -9.071 -2.807 10.948 1.00 98.50 237 VAL A C 1
ATOM 1868 O O . VAL A 1 237 ? -10.264 -2.632 10.721 1.00 98.50 237 VAL A O 1
ATOM 1871 N N . SER A 1 238 ? -8.129 -2.213 10.204 1.00 98.44 238 SER A N 1
ATOM 1872 C CA . SER A 1 238 ? -8.444 -1.370 9.042 1.00 98.44 238 SER A CA 1
ATOM 1873 C C . SER A 1 238 ? -9.243 -2.132 7.986 1.00 98.44 238 SER A C 1
ATOM 1875 O O . SER A 1 238 ? -10.280 -1.630 7.557 1.00 98.44 238 SER A O 1
ATOM 1877 N N . TYR A 1 239 ? -8.777 -3.304 7.549 1.00 98.38 239 TYR A N 1
ATOM 1878 C CA . TYR A 1 239 ? -9.472 -4.106 6.535 1.00 98.38 239 TYR A CA 1
ATOM 1879 C C . TYR A 1 239 ? -10.874 -4.508 7.002 1.00 98.38 239 TYR A C 1
ATOM 1881 O O . TYR A 1 239 ? -11.847 -4.228 6.310 1.00 98.38 239 TYR A O 1
ATOM 1889 N N . LEU A 1 240 ? -10.993 -5.032 8.223 1.00 98.19 240 LEU A N 1
ATOM 1890 C CA . LEU A 1 240 ? -12.270 -5.463 8.798 1.00 98.19 240 LEU A CA 1
ATOM 1891 C C . LEU A 1 240 ? -13.283 -4.320 8.945 1.00 98.19 240 LEU A C 1
ATOM 1893 O O . LEU A 1 240 ? -14.473 -4.508 8.716 1.00 98.19 240 LEU A O 1
ATOM 1897 N N . LEU A 1 241 ? -12.844 -3.120 9.336 1.00 98.00 241 LEU A N 1
ATOM 1898 C CA . LEU A 1 241 ? -13.755 -1.988 9.535 1.00 98.00 241 LEU A CA 1
ATOM 1899 C C . LEU A 1 241 ? -14.192 -1.329 8.225 1.00 98.00 241 LEU A C 1
ATOM 1901 O O . LEU A 1 241 ? -15.314 -0.825 8.141 1.00 98.00 241 LEU A O 1
ATOM 1905 N N . THR A 1 242 ? -13.295 -1.284 7.241 1.00 97.06 242 THR A N 1
ATOM 1906 C CA . THR A 1 242 ? -13.535 -0.606 5.956 1.00 97.06 242 THR A CA 1
ATOM 1907 C C . THR A 1 242 ? -14.133 -1.513 4.894 1.00 97.06 242 THR A C 1
ATOM 1909 O O . THR A 1 242 ? -14.636 -1.010 3.893 1.00 97.06 242 THR A O 1
ATOM 1912 N N . ASP A 1 243 ? -14.078 -2.826 5.115 1.00 95.38 243 ASP A N 1
ATOM 1913 C CA . ASP A 1 243 ? -14.461 -3.851 4.149 1.00 95.38 243 ASP A CA 1
ATOM 1914 C C . ASP A 1 243 ? -13.720 -3.733 2.799 1.00 95.38 243 ASP A C 1
ATOM 1916 O O . ASP A 1 243 ? -14.183 -4.193 1.758 1.00 95.38 243 ASP A O 1
ATOM 1920 N N . LEU A 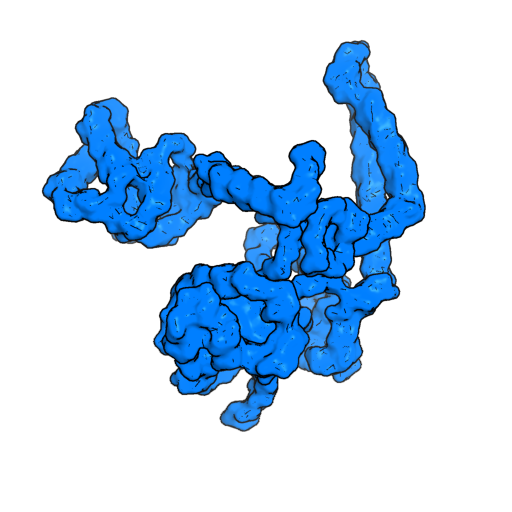1 244 ? -12.538 -3.104 2.807 1.00 95.75 244 LEU A N 1
ATOM 1921 C CA . LEU A 1 244 ? -11.668 -3.046 1.636 1.00 95.75 244 LEU A CA 1
ATOM 1922 C C . LEU A 1 244 ? -11.184 -4.455 1.285 1.00 95.75 244 LEU A C 1
ATOM 1924 O O . LEU A 1 244 ? -10.875 -5.263 2.159 1.00 95.75 244 LEU A O 1
ATOM 1928 N N . LYS A 1 245 ? -11.093 -4.745 -0.011 1.00 96.00 245 LYS A N 1
ATOM 1929 C CA . LYS A 1 245 ? -10.746 -6.076 -0.518 1.00 96.00 245 LYS A CA 1
ATOM 1930 C C . LYS A 1 245 ? -9.260 -6.147 -0.869 1.00 96.00 245 LYS A C 1
ATOM 1932 O O . LYS A 1 245 ? -8.701 -5.184 -1.393 1.00 96.00 245 LYS A O 1
ATOM 1937 N N . GLY A 1 246 ? -8.630 -7.278 -0.557 1.00 95.94 246 GLY A N 1
ATOM 1938 C CA . GLY A 1 246 ? -7.210 -7.529 -0.797 1.00 95.94 246 GLY A CA 1
ATOM 1939 C C . GLY A 1 246 ? -6.948 -8.001 -2.218 1.00 95.94 246 GLY A C 1
ATOM 1940 O O . GLY A 1 246 ? -6.841 -9.202 -2.449 1.00 95.94 246 GLY A O 1
ATOM 1941 N N . PHE A 1 247 ? -6.855 -7.072 -3.166 1.00 97.94 247 PHE A N 1
ATOM 1942 C CA . PHE A 1 247 ? -6.417 -7.394 -4.522 1.00 97.94 247 PHE A CA 1
ATOM 1943 C C . PHE A 1 247 ? -4.919 -7.148 -4.683 1.00 97.94 247 PHE A C 1
ATOM 1945 O O . PHE A 1 247 ? -4.344 -6.250 -4.058 1.00 97.94 247 PHE A O 1
ATOM 1952 N N . SER A 1 248 ? -4.286 -7.917 -5.562 1.00 97.06 248 SER A N 1
ATOM 1953 C CA . SER A 1 248 ? -2.895 -7.720 -5.947 1.00 97.06 248 SER A CA 1
ATOM 1954 C C . SER A 1 248 ? -2.707 -7.780 -7.459 1.00 97.06 248 SER A C 1
ATOM 1956 O O . SER A 1 248 ? -3.476 -8.437 -8.157 1.00 97.06 248 SER A O 1
ATOM 1958 N N . THR A 1 249 ? -1.706 -7.061 -7.964 1.00 97.38 249 THR A N 1
ATOM 1959 C CA . THR A 1 249 ? -1.385 -6.951 -9.391 1.00 97.38 249 THR A CA 1
ATOM 1960 C C . THR A 1 249 ? 0.061 -7.340 -9.649 1.00 97.38 249 THR A C 1
ATOM 1962 O O . THR A 1 249 ? 0.958 -6.901 -8.922 1.00 97.38 249 THR A O 1
ATOM 1965 N N . ALA A 1 250 ? 0.303 -8.116 -10.702 1.00 95.75 250 ALA A N 1
ATOM 1966 C CA . ALA A 1 250 ? 1.649 -8.547 -11.065 1.00 95.75 250 ALA A CA 1
ATOM 1967 C C . ALA A 1 250 ? 2.508 -7.396 -11.625 1.00 95.75 250 ALA A C 1
ATOM 1969 O O . ALA A 1 250 ? 2.036 -6.555 -12.388 1.00 95.75 250 ALA A O 1
ATOM 1970 N N . ALA A 1 251 ? 3.789 -7.389 -11.266 1.00 94.88 251 ALA A N 1
ATOM 1971 C CA . ALA A 1 251 ? 4.839 -6.563 -11.852 1.00 94.88 251 ALA A CA 1
ATOM 1972 C C . ALA A 1 251 ? 6.100 -7.413 -12.068 1.00 94.88 251 ALA A C 1
ATOM 1974 O O . ALA A 1 251 ? 6.339 -8.389 -11.352 1.00 94.88 251 ALA A O 1
ATOM 1975 N N . GLY A 1 252 ? 6.932 -7.039 -13.035 1.00 93.94 252 GLY A N 1
ATOM 1976 C CA . GLY A 1 252 ? 8.101 -7.806 -13.456 1.00 93.94 252 GLY A CA 1
ATOM 1977 C C . GLY A 1 252 ? 7.713 -8.935 -14.404 1.00 93.94 252 GLY A C 1
ATOM 1978 O O . GLY A 1 252 ? 7.886 -8.794 -15.608 1.00 93.94 252 GLY A O 1
ATOM 1979 N N . HIS A 1 253 ? 7.185 -10.041 -13.878 1.00 95.69 253 HIS A N 1
ATOM 1980 C CA . HIS A 1 253 ? 6.873 -11.242 -14.665 1.00 95.69 253 HIS A CA 1
ATOM 1981 C C . HIS A 1 253 ? 5.519 -11.882 -14.317 1.00 95.69 253 HIS A C 1
ATOM 1983 O O . HIS A 1 253 ? 5.040 -11.799 -13.184 1.00 95.69 253 HIS A O 1
ATOM 1989 N N . ILE A 1 254 ? 4.937 -12.583 -15.289 1.00 97.31 254 ILE A N 1
ATOM 1990 C CA . ILE A 1 254 ? 3.814 -13.514 -15.114 1.00 97.31 254 ILE A CA 1
ATOM 1991 C C . ILE A 1 254 ? 4.246 -14.864 -15.681 1.00 97.31 254 ILE A C 1
ATOM 1993 O O . ILE A 1 254 ? 4.443 -15.006 -16.887 1.00 97.31 254 ILE A O 1
ATOM 1997 N N . GLY A 1 255 ? 4.423 -15.859 -14.815 1.00 96.12 255 GLY A N 1
ATOM 1998 C CA . GLY A 1 255 ? 5.155 -17.068 -15.178 1.00 96.12 255 GLY A CA 1
ATOM 1999 C C . GLY A 1 255 ? 6.624 -16.785 -15.545 1.00 96.12 255 GLY A C 1
ATOM 2000 O O . GLY A 1 255 ? 7.105 -15.650 -15.464 1.00 96.12 255 GLY A O 1
ATOM 2001 N N . PRO A 1 256 ? 7.386 -17.820 -15.920 1.00 94.38 256 PRO A N 1
ATOM 2002 C CA . PRO A 1 256 ? 8.793 -17.673 -16.280 1.00 94.38 256 PRO A CA 1
ATOM 2003 C C . PRO A 1 256 ? 9.018 -16.909 -17.593 1.00 94.38 256 PRO A C 1
ATOM 2005 O O . PRO A 1 256 ? 10.059 -16.274 -17.742 1.00 94.38 256 PRO A O 1
ATOM 2008 N N . ASN A 1 257 ? 8.065 -16.948 -18.530 1.00 95.25 257 ASN A N 1
ATOM 2009 C CA . ASN A 1 257 ? 8.318 -16.579 -19.925 1.00 95.25 257 ASN A CA 1
ATOM 2010 C C . ASN A 1 257 ? 7.716 -15.228 -20.332 1.00 95.25 257 ASN A C 1
ATOM 2012 O O . ASN A 1 257 ? 8.080 -14.709 -21.385 1.00 95.25 257 ASN A O 1
ATOM 2016 N N . VAL A 1 258 ? 6.814 -14.647 -19.531 1.00 96.38 258 VAL A N 1
ATOM 2017 C CA . VAL A 1 258 ? 6.176 -13.362 -19.856 1.00 96.38 258 VAL A CA 1
ATOM 2018 C C . VAL A 1 258 ? 6.707 -12.265 -18.941 1.00 96.38 258 VAL A C 1
ATOM 2020 O O . VAL A 1 258 ? 6.344 -12.187 -17.767 1.00 96.38 258 VAL A O 1
ATOM 2023 N N . GLN A 1 259 ? 7.557 -11.402 -19.494 1.00 95.75 259 GLN A N 1
ATOM 2024 C CA . GLN A 1 259 ? 7.978 -10.161 -18.850 1.00 95.75 259 GLN A CA 1
ATOM 2025 C C . GLN A 1 259 ? 6.906 -9.092 -19.081 1.00 95.75 259 GLN A C 1
ATOM 2027 O O . GLN A 1 259 ? 6.513 -8.838 -20.216 1.00 95.75 259 GLN A O 1
ATOM 2032 N N . VAL A 1 260 ? 6.422 -8.493 -17.996 1.00 94.38 260 VAL A N 1
ATOM 2033 C CA . VAL A 1 260 ? 5.386 -7.448 -18.013 1.00 94.38 260 VAL A CA 1
ATOM 2034 C C . VAL A 1 260 ? 5.852 -6.128 -17.407 1.00 94.38 260 VAL A C 1
ATOM 2036 O O . VAL A 1 260 ? 5.094 -5.165 -17.426 1.00 94.38 260 VAL A O 1
ATOM 2039 N N . ASP A 1 261 ? 7.045 -6.091 -16.804 1.00 91.06 261 ASP A N 1
ATOM 2040 C CA . ASP A 1 261 ? 7.615 -4.926 -16.119 1.00 91.06 261 ASP A CA 1
ATOM 2041 C C . ASP A 1 261 ? 6.573 -4.161 -15.284 1.00 91.06 261 ASP A C 1
ATOM 2043 O O . ASP A 1 261 ? 6.155 -4.647 -14.229 1.00 91.06 261 ASP A O 1
ATOM 2047 N N . HIS A 1 262 ? 6.117 -2.998 -15.751 1.00 92.62 262 HIS A N 1
ATOM 2048 C CA . HIS A 1 262 ? 5.064 -2.212 -15.107 1.00 92.62 262 HIS A CA 1
ATOM 2049 C C . HIS A 1 262 ? 3.797 -2.046 -15.958 1.00 92.62 262 HIS A C 1
ATOM 2051 O O . HIS A 1 262 ? 2.886 -1.334 -15.537 1.00 92.62 262 HIS A O 1
ATOM 2057 N N . ASP A 1 263 ? 3.673 -2.740 -17.089 1.00 94.62 263 ASP A N 1
ATOM 2058 C CA . ASP A 1 263 ? 2.533 -2.613 -18.006 1.00 94.62 263 ASP A CA 1
ATOM 2059 C C . ASP A 1 263 ? 1.212 -2.935 -17.301 1.00 94.62 263 ASP A C 1
ATOM 2061 O O . ASP A 1 263 ? 0.251 -2.168 -17.356 1.00 94.62 263 ASP A O 1
ATOM 2065 N N . ILE A 1 264 ? 1.187 -4.028 -16.533 1.00 96.31 264 ILE A N 1
ATOM 2066 C CA . ILE A 1 264 ? 0.031 -4.410 -15.712 1.00 96.31 264 ILE A CA 1
ATOM 2067 C C . ILE A 1 264 ? -0.202 -3.383 -14.598 1.00 96.31 264 ILE A C 1
ATOM 2069 O O . ILE A 1 264 ? -1.338 -2.982 -14.353 1.00 96.31 264 ILE A O 1
ATOM 2073 N N . SER A 1 265 ? 0.866 -2.902 -13.955 1.00 92.81 265 SER A N 1
ATOM 2074 C CA . SER A 1 265 ? 0.767 -1.906 -12.876 1.00 92.81 265 SER A CA 1
ATOM 2075 C C . SER A 1 265 ? 0.122 -0.596 -13.347 1.00 92.81 265 SER A C 1
ATOM 2077 O O . SER A 1 265 ? -0.592 0.040 -12.575 1.00 92.81 265 SER A O 1
ATOM 2079 N N . LEU A 1 266 ? 0.353 -0.205 -14.604 1.00 94.44 266 LEU A N 1
ATOM 2080 C CA . LEU A 1 266 ? -0.243 0.979 -15.226 1.00 94.44 266 LEU A CA 1
ATOM 2081 C C . LEU A 1 266 ? -1.660 0.709 -15.748 1.00 94.44 266 LEU A C 1
ATOM 2083 O O . LEU A 1 266 ? -2.535 1.562 -15.619 1.00 94.44 266 LEU A O 1
ATOM 2087 N N . LEU A 1 267 ? -1.904 -0.480 -16.304 1.00 96.12 267 LEU A N 1
ATOM 2088 C CA . LEU A 1 267 ? -3.186 -0.835 -16.905 1.00 96.12 267 LEU A CA 1
ATOM 2089 C C . LEU A 1 267 ? -4.295 -1.079 -15.874 1.00 96.12 267 LEU A C 1
ATOM 2091 O O . LEU A 1 267 ? -5.431 -0.651 -16.079 1.00 96.12 267 LEU A O 1
ATOM 2095 N N . ILE A 1 268 ? -4.013 -1.794 -14.780 1.00 95.62 268 ILE A N 1
ATOM 2096 C CA . ILE A 1 268 ? -5.083 -2.216 -13.864 1.00 95.62 268 ILE A CA 1
ATOM 2097 C C . ILE A 1 268 ? -5.816 -1.032 -13.217 1.00 95.62 268 ILE A C 1
ATOM 2099 O O . ILE A 1 268 ? -7.045 -1.085 -13.192 1.00 95.62 268 ILE A O 1
ATOM 2103 N N . PRO A 1 269 ? -5.160 0.053 -12.756 1.00 94.38 269 PRO A N 1
ATOM 2104 C CA . PRO A 1 269 ? -5.871 1.235 -12.266 1.00 94.38 269 PRO A CA 1
ATOM 2105 C C . PRO A 1 269 ? -6.855 1.827 -13.284 1.00 94.38 269 PRO A C 1
ATOM 2107 O O . PRO A 1 269 ? -7.943 2.254 -12.895 1.00 94.38 269 PRO A O 1
ATOM 2110 N N . GLU A 1 270 ? -6.518 1.793 -14.577 1.00 96.38 270 GLU A N 1
ATOM 2111 C CA . GLU A 1 270 ? -7.394 2.253 -15.657 1.00 96.38 270 GLU A CA 1
ATOM 2112 C C . GLU A 1 270 ? -8.613 1.334 -15.827 1.00 96.38 270 GLU A C 1
ATOM 2114 O O . GLU A 1 270 ? -9.743 1.806 -15.973 1.00 96.38 270 GLU A O 1
ATOM 2119 N N . VAL A 1 271 ? -8.436 0.014 -15.759 1.00 96.69 271 VAL A N 1
ATOM 2120 C CA . VAL A 1 271 ? -9.585 -0.910 -15.784 1.00 96.69 271 VAL A CA 1
ATOM 2121 C C . VAL A 1 271 ? -10.456 -0.679 -14.550 1.00 96.69 271 VAL A C 1
ATOM 2123 O O . VAL A 1 271 ? -11.671 -0.522 -14.653 1.00 96.69 271 VAL A O 1
ATOM 2126 N N . TRP A 1 272 ? -9.825 -0.602 -13.379 1.00 96.75 272 TRP A N 1
ATOM 2127 C CA . TRP A 1 272 ? -10.497 -0.567 -12.086 1.00 96.75 272 TRP A CA 1
ATOM 2128 C C . TRP A 1 272 ? -11.341 0.690 -11.885 1.00 96.75 272 TRP A C 1
ATOM 2130 O O . TRP A 1 272 ? -12.472 0.612 -11.393 1.00 96.75 272 TRP A O 1
ATOM 2140 N N . CYS A 1 273 ? -10.826 1.855 -12.296 1.00 95.12 273 CYS A N 1
ATOM 2141 C CA . CYS A 1 273 ? -11.539 3.126 -12.169 1.00 95.12 273 CYS A CA 1
ATOM 2142 C C . CYS A 1 273 ? -12.795 3.193 -13.054 1.00 95.12 273 CYS A C 1
ATOM 2144 O O . CYS A 1 273 ? -13.706 3.956 -12.743 1.00 95.12 273 CYS A O 1
ATOM 2146 N N . ARG A 1 274 ? -12.873 2.350 -14.093 1.00 96.44 274 ARG A N 1
ATOM 2147 C CA . ARG A 1 274 ? -14.023 2.220 -14.996 1.00 96.44 274 ARG A CA 1
ATOM 2148 C C . ARG A 1 274 ? -15.038 1.170 -14.543 1.00 96.44 274 ARG A C 1
ATOM 2150 O O . ARG A 1 274 ? -16.062 1.057 -15.204 1.00 96.44 274 ARG A O 1
ATOM 2157 N N . LEU A 1 275 ? -14.774 0.405 -13.478 1.00 95.94 275 LEU A N 1
ATOM 2158 C CA . LEU A 1 275 ? -15.730 -0.536 -12.875 1.00 95.94 275 LEU A CA 1
ATOM 2159 C C . LEU A 1 275 ? -16.769 0.182 -12.010 1.00 95.94 275 LEU A C 1
ATOM 2161 O O . LEU A 1 275 ? -16.429 1.108 -11.275 1.00 95.94 275 LEU A O 1
ATOM 2165 N N . GLU A 1 276 ? -18.009 -0.290 -12.035 1.00 93.69 276 GLU A N 1
ATOM 2166 C CA . GLU A 1 276 ? -19.029 0.105 -11.068 1.00 93.69 276 GLU A CA 1
ATOM 2167 C C . GLU A 1 276 ? -18.713 -0.484 -9.681 1.00 93.69 276 GLU A C 1
ATOM 2169 O O . GLU A 1 276 ? -18.033 -1.510 -9.583 1.00 93.69 276 GLU A O 1
ATOM 2174 N N . PRO A 1 277 ? -19.212 0.106 -8.578 1.00 91.94 277 PRO A N 1
ATOM 2175 C CA . PRO A 1 277 ? -18.919 -0.375 -7.227 1.00 91.94 277 PRO A CA 1
ATOM 2176 C C . PRO A 1 277 ? -19.197 -1.872 -7.028 1.00 91.94 277 PRO A C 1
ATOM 2178 O O . PRO A 1 277 ? -18.342 -2.588 -6.521 1.00 91.94 277 PRO A O 1
ATOM 2181 N N . HIS A 1 278 ? -20.346 -2.365 -7.499 1.00 93.00 278 HIS A N 1
ATOM 2182 C CA . HIS A 1 278 ? -20.716 -3.780 -7.379 1.00 93.00 278 HIS A CA 1
ATOM 2183 C C . HIS A 1 278 ? -19.867 -4.709 -8.266 1.00 93.00 278 HIS A C 1
ATOM 2185 O O . HIS A 1 278 ? -19.705 -5.879 -7.936 1.00 93.00 278 HIS A O 1
ATOM 2191 N N . GLU A 1 279 ? -19.286 -4.200 -9.357 1.00 95.94 279 GLU A N 1
ATOM 2192 C CA . GLU A 1 279 ? -18.395 -4.959 -10.248 1.00 95.94 279 GLU A CA 1
ATOM 2193 C C . GLU A 1 279 ? -16.992 -5.143 -9.648 1.00 95.94 279 GLU A C 1
ATOM 2195 O O . GLU A 1 279 ? -16.195 -5.925 -10.158 1.00 95.94 279 GLU A O 1
ATOM 2200 N N . ARG A 1 280 ? -16.676 -4.437 -8.556 1.00 94.19 280 ARG A N 1
ATOM 2201 C CA . ARG A 1 280 ? -15.426 -4.597 -7.796 1.00 94.19 280 ARG A CA 1
ATOM 2202 C C . ARG A 1 280 ? -15.569 -5.580 -6.632 1.00 94.19 280 ARG A C 1
ATOM 2204 O O . ARG A 1 280 ? -14.565 -5.936 -6.016 1.00 94.19 280 ARG A O 1
ATOM 2211 N N . GLU A 1 281 ? -16.792 -6.011 -6.322 1.00 95.81 281 GLU A N 1
ATOM 2212 C CA . GLU A 1 281 ? -17.061 -6.902 -5.197 1.00 95.81 281 GLU A CA 1
ATOM 2213 C C . GLU A 1 281 ? -16.670 -8.350 -5.529 1.00 95.81 281 GLU A C 1
ATOM 2215 O O . GLU A 1 281 ? -17.207 -8.928 -6.480 1.00 95.81 281 GLU A O 1
ATOM 2220 N N . PRO A 1 282 ? -15.794 -8.996 -4.733 1.00 97.69 282 PRO A N 1
ATOM 2221 C CA . PRO A 1 282 ? -15.365 -10.365 -4.991 1.00 97.69 282 PRO A CA 1
ATOM 2222 C C . PRO A 1 282 ? -16.527 -11.351 -5.089 1.00 97.69 282 PRO A C 1
ATOM 2224 O O . PRO A 1 282 ? -16.519 -12.205 -5.965 1.00 97.69 282 PRO A O 1
ATOM 2227 N N . ALA A 1 283 ? -17.563 -11.203 -4.257 1.00 97.31 283 ALA A N 1
ATOM 2228 C CA . ALA A 1 283 ? -18.744 -12.065 -4.310 1.00 97.31 283 ALA A CA 1
ATOM 2229 C C . ALA A 1 283 ? -19.460 -11.990 -5.671 1.00 97.31 283 ALA A C 1
ATOM 2231 O O . ALA A 1 283 ? -19.870 -13.018 -6.208 1.00 97.31 283 ALA A O 1
ATOM 2232 N N . HIS A 1 284 ? -19.564 -10.790 -6.253 1.00 98.06 284 HIS A N 1
ATOM 2233 C CA . HIS A 1 284 ? -20.124 -10.601 -7.589 1.00 98.06 284 HIS A CA 1
ATOM 2234 C C . HIS A 1 284 ? -19.225 -11.237 -8.652 1.00 98.06 284 HIS A C 1
ATOM 2236 O O . HIS A 1 284 ? -19.695 -12.031 -9.464 1.00 98.06 284 HIS A O 1
ATOM 2242 N N . LEU A 1 285 ? -17.923 -10.948 -8.606 1.00 98.56 285 LEU A N 1
ATOM 2243 C CA . LEU A 1 285 ? -16.953 -11.476 -9.563 1.00 98.56 285 LEU A CA 1
ATOM 2244 C C . LEU A 1 285 ? -16.856 -13.010 -9.525 1.00 98.56 285 LEU A C 1
ATOM 2246 O O . LEU A 1 285 ? -16.720 -13.637 -10.574 1.00 98.56 285 LEU A O 1
ATOM 2250 N N . ILE A 1 286 ? -16.957 -13.626 -8.345 1.00 98.69 286 ILE A N 1
ATOM 2251 C CA . ILE A 1 286 ? -16.990 -15.085 -8.170 1.00 98.69 286 ILE A CA 1
ATOM 2252 C C . ILE A 1 286 ? -18.292 -15.658 -8.735 1.00 98.69 286 ILE A C 1
ATOM 2254 O O . ILE A 1 286 ? -18.245 -16.595 -9.528 1.00 98.69 286 ILE A O 1
ATOM 2258 N N . ALA A 1 287 ? -19.449 -15.085 -8.383 1.00 98.50 287 ALA A N 1
ATOM 2259 C CA . ALA A 1 287 ? -20.746 -15.544 -8.888 1.00 98.50 287 ALA A CA 1
ATOM 2260 C C . ALA A 1 287 ? -20.842 -15.440 -10.418 1.00 98.50 287 ALA A C 1
ATOM 2262 O O . ALA A 1 287 ? -21.448 -16.285 -11.078 1.00 98.50 287 ALA A O 1
ATOM 2263 N N . GLU A 1 288 ? -20.206 -14.422 -10.996 1.00 98.06 288 GLU A N 1
ATOM 2264 C CA . GLU A 1 288 ? -20.108 -14.266 -12.438 1.00 98.06 288 GLU A CA 1
ATOM 2265 C C . GLU A 1 288 ? -19.069 -15.213 -13.073 1.00 98.06 288 GLU A C 1
ATOM 2267 O O . GLU A 1 288 ? -19.084 -15.421 -14.280 1.00 98.06 288 GLU A O 1
ATOM 2272 N N . GLY A 1 289 ? -18.159 -15.821 -12.312 1.00 98.44 289 GLY A N 1
ATOM 2273 C CA . GLY A 1 289 ? -17.038 -16.608 -12.846 1.00 98.44 289 GLY A CA 1
ATOM 2274 C C . GLY A 1 289 ? -15.920 -15.750 -13.453 1.00 98.44 289 GLY A C 1
ATOM 2275 O O . GLY A 1 289 ? -15.119 -16.231 -14.257 1.00 98.44 289 GLY A O 1
ATOM 2276 N N . SER A 1 290 ? -15.882 -14.469 -13.096 1.00 98.50 290 SER A N 1
ATOM 2277 C CA . SER A 1 290 ? -14.798 -13.530 -13.394 1.00 98.50 290 SER A CA 1
ATOM 2278 C C . SER A 1 290 ? -13.611 -13.704 -12.429 1.00 98.50 290 SER A C 1
ATOM 2280 O O . SER A 1 290 ? -12.484 -13.378 -12.794 1.00 98.50 290 SER A O 1
ATOM 2282 N N . LEU A 1 291 ? -13.831 -14.289 -11.247 1.00 98.75 291 LEU A N 1
ATOM 2283 C CA . LEU A 1 291 ? -12.790 -14.815 -10.358 1.00 98.75 291 LEU A CA 1
ATOM 2284 C C . LEU A 1 291 ? -12.931 -16.335 -10.212 1.00 98.75 291 LEU A C 1
ATOM 2286 O O . LEU A 1 291 ? -14.040 -16.834 -10.025 1.00 98.75 291 LEU A O 1
ATOM 2290 N N . GLU A 1 292 ? -11.811 -17.057 -10.244 1.00 98.44 292 GLU A N 1
ATOM 2291 C CA . GLU A 1 292 ? -11.757 -18.495 -9.946 1.00 98.44 292 GLU A CA 1
ATOM 2292 C C . GLU A 1 292 ? -10.899 -18.768 -8.709 1.00 98.44 292 GLU A C 1
ATOM 2294 O O . GLU A 1 292 ? -9.828 -18.175 -8.562 1.00 98.44 292 GLU A O 1
ATOM 2299 N N . LYS A 1 293 ? -11.376 -19.650 -7.818 1.00 98.25 293 LYS A N 1
ATOM 2300 C CA . LYS A 1 293 ? -10.618 -20.090 -6.640 1.00 98.25 293 LYS A CA 1
ATOM 2301 C C . LYS A 1 293 ? -9.517 -21.047 -7.078 1.00 98.25 293 LYS A C 1
ATOM 2303 O O . LYS A 1 293 ? -9.786 -21.991 -7.822 1.00 98.25 293 LYS A O 1
ATOM 2308 N N . LEU A 1 294 ? -8.308 -20.839 -6.576 1.00 98.38 294 LEU A N 1
ATOM 2309 C CA . LEU A 1 294 ? -7.229 -21.804 -6.709 1.00 98.38 294 LEU A CA 1
ATOM 2310 C C . LEU A 1 294 ? -7.355 -22.837 -5.587 1.00 98.38 294 LEU A C 1
ATOM 2312 O O . LEU A 1 294 ? -7.556 -22.482 -4.429 1.00 98.38 294 LEU A O 1
ATOM 2316 N N . ASN A 1 295 ? -7.288 -24.118 -5.938 1.00 97.62 295 ASN A N 1
ATOM 2317 C CA . ASN A 1 295 ? -7.373 -25.222 -4.984 1.00 97.62 295 ASN A CA 1
ATOM 2318 C C . ASN A 1 295 ? -6.022 -25.920 -4.895 1.00 97.62 295 ASN A C 1
ATOM 2320 O O . ASN A 1 295 ? -5.251 -25.880 -5.851 1.00 97.62 295 ASN A O 1
ATOM 2324 N N . ASP A 1 296 ? -5.762 -26.579 -3.771 1.00 97.56 296 ASP A N 1
ATOM 2325 C CA . ASP A 1 296 ? -4.565 -27.398 -3.605 1.00 97.56 296 ASP A CA 1
ATOM 2326 C C . ASP A 1 296 ? -4.528 -28.517 -4.652 1.00 97.56 296 ASP A C 1
ATOM 2328 O O . ASP A 1 296 ? -5.563 -29.076 -5.025 1.00 97.56 296 ASP A O 1
ATOM 2332 N N . VAL A 1 297 ? -3.330 -28.831 -5.142 1.00 97.38 297 VAL A N 1
ATOM 2333 C CA . VAL A 1 297 ? -3.127 -29.774 -6.251 1.00 97.38 297 VAL A CA 1
ATOM 2334 C C . VAL A 1 297 ? -2.082 -30.803 -5.862 1.00 97.38 297 VAL A C 1
ATOM 2336 O O . VAL A 1 297 ? -1.027 -30.443 -5.347 1.00 97.38 297 VAL A O 1
ATOM 2339 N N . GLU A 1 298 ? -2.340 -32.076 -6.151 1.00 97.50 298 GLU A N 1
ATOM 2340 C CA . GLU A 1 298 ? -1.302 -33.103 -6.106 1.00 97.50 298 GLU A CA 1
ATOM 2341 C C . GLU A 1 298 ? -0.404 -32.977 -7.344 1.00 97.50 298 GLU A C 1
ATOM 2343 O O . GLU A 1 298 ? -0.858 -33.139 -8.479 1.00 97.50 298 GLU A O 1
ATOM 2348 N N . TYR A 1 299 ? 0.879 -32.693 -7.135 1.00 97.31 299 TYR A N 1
ATOM 2349 C CA . TYR A 1 299 ? 1.869 -32.595 -8.198 1.00 97.31 299 TYR A CA 1
ATOM 2350 C C . TYR A 1 299 ? 3.097 -33.434 -7.853 1.00 97.31 299 TYR A C 1
ATOM 2352 O O . TYR A 1 299 ? 3.716 -33.253 -6.808 1.00 97.31 299 TYR A O 1
ATOM 2360 N N . LYS A 1 300 ? 3.450 -34.379 -8.736 1.00 96.75 300 LYS A N 1
ATOM 2361 C CA . LYS A 1 300 ? 4.578 -35.315 -8.549 1.00 96.75 300 LYS A CA 1
ATOM 2362 C C . LYS A 1 300 ? 4.555 -36.056 -7.192 1.00 96.75 300 LYS A C 1
ATOM 2364 O O . LYS A 1 300 ? 5.607 -36.327 -6.620 1.00 96.75 300 LYS A O 1
ATOM 2369 N N . GLY A 1 301 ? 3.362 -36.419 -6.710 1.00 95.50 301 GLY A N 1
ATOM 2370 C CA . GLY A 1 301 ? 3.160 -37.172 -5.464 1.00 95.50 301 GLY A CA 1
ATOM 2371 C C . GLY A 1 301 ? 3.203 -36.329 -4.185 1.00 95.50 301 GLY A C 1
ATOM 2372 O O . GLY A 1 301 ? 3.244 -36.888 -3.092 1.00 95.50 301 GLY A O 1
ATOM 2373 N N . GLU A 1 302 ? 3.203 -34.999 -4.303 1.00 96.06 302 GLU A N 1
ATOM 2374 C CA . GLU A 1 302 ? 3.151 -34.068 -3.178 1.00 96.06 302 GLU A CA 1
ATOM 2375 C C . GLU A 1 302 ? 1.944 -33.133 -3.309 1.00 96.06 302 GLU A C 1
ATOM 2377 O O . GLU A 1 302 ? 1.630 -32.654 -4.399 1.00 96.06 302 GLU A O 1
ATOM 2382 N N . MET A 1 303 ? 1.275 -32.847 -2.192 1.00 96.81 303 MET A N 1
ATOM 2383 C CA . MET A 1 303 ? 0.204 -31.852 -2.147 1.00 96.81 303 MET A CA 1
ATOM 2384 C C . MET A 1 303 ? 0.791 -30.441 -2.116 1.00 96.81 303 MET A C 1
ATOM 2386 O O . MET A 1 303 ? 1.496 -30.071 -1.179 1.00 96.81 303 MET A O 1
ATOM 2390 N N . ILE A 1 304 ? 0.466 -29.640 -3.128 1.00 97.56 304 ILE A N 1
ATOM 2391 C CA . ILE A 1 304 ? 0.917 -28.257 -3.262 1.00 97.56 304 ILE A CA 1
ATOM 2392 C C . ILE A 1 304 ? -0.205 -27.311 -2.813 1.00 97.56 304 ILE A C 1
ATOM 2394 O O . ILE A 1 304 ? -1.288 -27.345 -3.407 1.00 97.56 304 ILE A O 1
ATOM 2398 N N . PRO A 1 305 ? 0.035 -26.435 -1.818 1.00 96.38 305 PRO A N 1
ATOM 2399 C CA . PRO A 1 305 ? -0.984 -25.561 -1.234 1.00 96.38 305 PRO A CA 1
ATOM 2400 C C . PRO A 1 305 ? -1.273 -24.313 -2.094 1.00 96.38 305 PRO A C 1
ATOM 2402 O O . PRO A 1 305 ? -1.075 -23.171 -1.666 1.00 96.38 305 PRO A O 1
ATOM 2405 N N . VAL A 1 306 ? -1.707 -24.513 -3.343 1.00 98.06 306 VAL A N 1
ATOM 2406 C CA . VAL A 1 306 ? -2.006 -23.426 -4.298 1.00 98.06 306 VAL A CA 1
ATOM 2407 C C . VAL A 1 306 ? -3.159 -22.542 -3.808 1.00 98.06 306 VAL A C 1
ATOM 2409 O O . VAL A 1 306 ? -3.218 -21.365 -4.165 1.00 98.06 306 VAL A O 1
ATOM 2412 N N . SER A 1 307 ? -4.027 -23.049 -2.926 1.00 97.12 307 SER A N 1
ATOM 2413 C CA . SER A 1 307 ? -5.107 -22.263 -2.313 1.00 97.12 307 SER A CA 1
ATOM 2414 C C . SER A 1 307 ? -4.637 -21.005 -1.581 1.00 97.12 307 SER A C 1
ATOM 2416 O O . SER A 1 307 ? -5.381 -20.026 -1.522 1.00 97.12 307 SER A O 1
ATOM 2418 N N . ARG A 1 308 ? -3.377 -20.955 -1.118 1.00 96.50 308 ARG A N 1
ATOM 2419 C CA . ARG A 1 308 ? -2.794 -19.751 -0.496 1.00 96.50 308 ARG A CA 1
ATOM 2420 C C . ARG A 1 308 ? -2.708 -18.546 -1.438 1.00 96.50 308 ARG A C 1
ATOM 2422 O O . ARG A 1 308 ? -2.626 -17.410 -0.976 1.00 96.50 308 ARG A O 1
ATOM 2429 N N . LEU A 1 309 ? -2.753 -18.773 -2.750 1.00 97.88 309 LEU A N 1
ATOM 2430 C CA . LEU A 1 309 ? -2.799 -17.709 -3.756 1.00 97.88 309 LEU A CA 1
ATOM 2431 C C . LEU A 1 309 ? -4.200 -17.082 -3.905 1.00 97.88 309 LEU A C 1
ATOM 2433 O O . LEU A 1 309 ? -4.353 -16.104 -4.642 1.00 97.88 309 LEU A O 1
ATOM 2437 N N . GLY A 1 310 ? -5.214 -17.633 -3.228 1.00 98.12 310 GLY A N 1
ATOM 2438 C CA . GLY A 1 310 ? -6.589 -17.148 -3.229 1.00 98.12 310 GLY A CA 1
ATOM 2439 C C . GLY A 1 310 ? -7.310 -17.394 -4.553 1.00 98.12 310 GLY A C 1
ATOM 2440 O O . GLY A 1 310 ? -7.440 -18.523 -5.025 1.00 98.12 310 GLY A O 1
ATOM 2441 N N . TYR A 1 311 ? -7.814 -16.316 -5.138 1.00 98.81 311 TYR A N 1
ATOM 2442 C CA . TYR A 1 311 ? -8.541 -16.295 -6.397 1.00 98.81 311 TYR A CA 1
ATOM 2443 C C . TYR A 1 311 ? -7.757 -15.509 -7.430 1.00 98.81 311 TYR A C 1
ATOM 2445 O O . TYR A 1 311 ? -6.998 -14.599 -7.097 1.00 98.81 311 TYR A O 1
ATOM 2453 N N . ARG A 1 312 ? -8.018 -15.790 -8.700 1.00 98.62 312 ARG A N 1
ATOM 2454 C CA . ARG A 1 312 ? -7.420 -15.056 -9.812 1.00 98.62 312 ARG A CA 1
ATOM 2455 C C . ARG A 1 312 ? -8.460 -14.679 -10.853 1.00 98.62 312 ARG A C 1
ATOM 2457 O O . ARG A 1 312 ? -9.491 -15.345 -10.966 1.00 98.62 312 ARG A O 1
ATOM 2464 N N . ILE A 1 313 ? -8.201 -13.621 -11.620 1.00 98.62 313 ILE A N 1
ATOM 2465 C CA . ILE A 1 313 ? -9.104 -13.248 -12.716 1.00 98.62 313 ILE A CA 1
ATOM 2466 C C . ILE A 1 313 ? -9.112 -14.299 -13.823 1.00 98.62 313 ILE A C 1
ATOM 2468 O O . ILE A 1 313 ? -8.096 -14.928 -14.111 1.00 98.62 313 ILE A O 1
ATOM 2472 N N . THR A 1 314 ? -10.256 -14.451 -14.481 1.00 98.50 314 THR A N 1
ATOM 2473 C CA . THR A 1 314 ? -10.435 -15.404 -15.581 1.00 98.50 314 THR A CA 1
ATOM 2474 C C . THR A 1 314 ? -10.526 -14.695 -16.932 1.00 98.50 314 THR A C 1
ATOM 2476 O O . THR A 1 314 ? -10.649 -13.471 -17.033 1.00 98.50 314 THR A O 1
ATOM 2479 N N . ARG A 1 315 ? -10.582 -15.479 -18.015 1.00 97.56 315 ARG A N 1
ATOM 2480 C CA . ARG A 1 315 ? -10.900 -14.967 -19.360 1.00 97.56 315 ARG A CA 1
ATOM 2481 C C . ARG A 1 315 ? -12.238 -14.212 -19.400 1.00 97.56 315 ARG A C 1
ATOM 2483 O O . ARG A 1 315 ? -12.418 -13.323 -20.232 1.00 97.56 315 ARG A O 1
ATOM 2490 N N . ARG A 1 316 ? -13.179 -14.551 -18.509 1.00 97.94 316 ARG A N 1
ATOM 2491 C CA . ARG A 1 316 ? -14.478 -13.877 -18.397 1.00 97.94 316 ARG A CA 1
ATOM 2492 C C . ARG A 1 316 ? -14.340 -12.458 -17.848 1.00 97.94 316 ARG A C 1
ATOM 2494 O O . ARG A 1 316 ? -14.953 -11.563 -18.423 1.00 97.94 316 ARG A O 1
ATOM 2501 N N . PHE A 1 317 ? -13.474 -12.239 -16.857 1.00 98.38 317 PHE A N 1
ATOM 2502 C CA . PHE A 1 317 ? -13.148 -10.894 -16.367 1.00 98.38 317 PHE A CA 1
ATOM 2503 C C . PHE A 1 317 ? -12.635 -10.007 -17.503 1.00 98.38 317 PHE A C 1
ATOM 2505 O O . PHE A 1 317 ? -13.147 -8.912 -17.732 1.00 98.38 317 PHE A O 1
ATOM 2512 N N . VAL A 1 318 ? -11.664 -10.519 -18.269 1.00 97.94 318 VAL A N 1
ATOM 2513 C CA . VAL A 1 318 ? -11.089 -9.811 -19.420 1.00 97.94 318 VAL A CA 1
ATOM 2514 C C . VAL A 1 318 ? -12.186 -9.465 -20.428 1.00 97.94 318 VAL A C 1
ATOM 2516 O O . VAL A 1 318 ? -12.355 -8.305 -20.788 1.00 97.94 318 VAL A O 1
ATOM 2519 N N . ARG A 1 319 ? -13.006 -10.441 -20.832 1.00 96.56 319 ARG A N 1
ATOM 2520 C CA . ARG A 1 319 ? -14.115 -10.211 -21.768 1.00 96.56 319 ARG A CA 1
ATOM 2521 C C . ARG A 1 319 ? -15.081 -9.122 -21.291 1.00 96.56 319 ARG A C 1
ATOM 2523 O O . ARG A 1 319 ? -15.487 -8.290 -22.094 1.00 96.56 319 ARG A O 1
ATOM 2530 N N . ASN A 1 320 ? -15.474 -9.165 -20.021 1.00 96.69 320 ASN A N 1
ATOM 2531 C CA . ASN A 1 320 ? -16.542 -8.325 -19.486 1.00 96.69 320 ASN A CA 1
ATOM 2532 C C . ASN A 1 320 ? -16.076 -6.884 -19.215 1.00 96.69 320 ASN A C 1
ATOM 2534 O O . ASN A 1 320 ? -16.853 -5.946 -19.398 1.00 96.69 320 ASN A O 1
ATOM 2538 N N . TYR A 1 321 ? -14.815 -6.697 -18.813 1.00 97.75 321 TYR A N 1
ATOM 2539 C CA . TYR A 1 321 ? -14.344 -5.407 -18.303 1.00 97.75 321 TYR A CA 1
ATOM 2540 C C . TYR A 1 321 ? -13.261 -4.740 -19.155 1.00 97.75 321 TYR A C 1
ATOM 2542 O O . TYR A 1 321 ? -13.197 -3.511 -19.190 1.00 97.75 321 TYR A O 1
ATOM 2550 N N . PHE A 1 322 ? -12.444 -5.494 -19.902 1.00 97.44 322 PHE A N 1
ATOM 2551 C CA . PHE A 1 322 ? -11.355 -4.891 -20.689 1.00 97.44 322 PHE A CA 1
ATOM 2552 C C . PHE A 1 322 ? -11.858 -4.191 -21.955 1.00 97.44 322 PHE A C 1
ATOM 2554 O O . PHE A 1 322 ? -11.166 -3.320 -22.479 1.00 97.44 322 PHE A O 1
ATOM 2561 N N . GLY A 1 323 ? -13.086 -4.486 -22.399 1.00 94.62 323 GLY A N 1
ATOM 2562 C CA . GLY A 1 323 ? -13.741 -3.781 -23.508 1.00 94.62 323 GLY A CA 1
ATOM 2563 C C . GLY A 1 323 ? -13.959 -2.281 -23.257 1.00 94.62 323 GLY A C 1
ATOM 2564 O O . GLY A 1 323 ? -14.278 -1.542 -24.177 1.00 94.62 323 GLY A O 1
ATOM 2565 N N . ARG A 1 324 ? -13.766 -1.810 -22.015 1.00 95.81 324 ARG A N 1
ATOM 2566 C CA . ARG A 1 324 ? -13.828 -0.384 -21.642 1.00 95.81 324 ARG A CA 1
ATOM 2567 C C . ARG A 1 324 ? -12.548 0.388 -21.990 1.00 95.81 324 ARG A C 1
ATOM 2569 O O . ARG A 1 324 ? -12.506 1.603 -21.803 1.00 95.81 324 ARG A O 1
ATOM 2576 N N . ILE A 1 325 ? -11.505 -0.318 -22.431 1.00 96.19 325 ILE A N 1
ATOM 2577 C CA . ILE A 1 325 ? -10.197 0.240 -22.802 1.00 96.19 325 ILE A CA 1
ATOM 2578 C C . ILE A 1 325 ? -9.759 -0.267 -24.178 1.00 96.19 325 ILE A C 1
ATOM 2580 O O . ILE A 1 325 ? -9.226 0.511 -24.963 1.00 96.19 325 ILE A O 1
ATOM 2584 N N . PHE A 1 326 ? -9.975 -1.552 -24.469 1.00 96.38 326 PHE A N 1
ATOM 2585 C CA . PHE A 1 326 ? -9.483 -2.206 -25.678 1.00 96.38 326 PHE A CA 1
ATOM 2586 C C . PHE A 1 326 ? -10.621 -2.636 -26.602 1.00 96.38 326 PHE A C 1
ATOM 2588 O O . PHE A 1 326 ? -11.585 -3.250 -26.151 1.00 96.38 326 PHE A O 1
ATOM 2595 N N . ASP A 1 327 ? -10.438 -2.439 -27.909 1.00 94.56 327 ASP A N 1
ATOM 2596 C CA . ASP A 1 327 ? -11.379 -2.908 -28.939 1.00 94.56 327 ASP A CA 1
ATOM 2597 C C . ASP A 1 327 ? -11.418 -4.444 -29.045 1.00 94.56 327 ASP A C 1
ATOM 2599 O O . ASP A 1 327 ? -12.444 -5.048 -29.369 1.00 94.56 327 ASP A O 1
ATOM 2603 N N . HIS A 1 328 ? -10.295 -5.100 -28.736 1.00 94.00 328 HIS A N 1
ATOM 2604 C CA . HIS A 1 328 ? -10.140 -6.554 -28.769 1.00 94.00 328 HIS A CA 1
ATOM 2605 C C . HIS A 1 328 ? -9.701 -7.086 -27.395 1.00 94.00 328 HIS A C 1
ATOM 2607 O O . HIS A 1 328 ? -8.558 -7.501 -27.216 1.00 94.00 328 HIS A O 1
ATOM 2613 N N . PRO A 1 329 ? -10.592 -7.102 -26.385 1.00 91.81 329 PRO A N 1
ATOM 2614 C CA . PRO A 1 329 ? -10.206 -7.421 -25.009 1.00 91.81 329 PRO A CA 1
ATOM 2615 C C . PRO A 1 329 ? -9.621 -8.831 -24.859 1.00 91.81 329 PRO A C 1
ATOM 2617 O O . PRO A 1 329 ? -8.683 -9.042 -24.098 1.00 91.81 329 PRO A O 1
ATOM 2620 N N . LEU A 1 330 ? -10.124 -9.807 -25.621 1.00 92.44 330 LEU A N 1
ATOM 2621 C CA . LEU A 1 330 ? -9.689 -11.204 -25.528 1.00 92.44 330 LEU A CA 1
ATOM 2622 C C . LEU A 1 330 ? -8.278 -11.478 -26.073 1.00 92.44 330 LEU A C 1
ATOM 2624 O O . LEU A 1 330 ? -7.780 -12.580 -25.855 1.00 92.44 330 LEU A O 1
ATOM 2628 N N . SER A 1 331 ? -7.653 -10.532 -26.781 1.00 93.06 331 SER A N 1
ATOM 2629 C CA . SER A 1 331 ? -6.255 -10.652 -27.217 1.00 93.06 331 SER A CA 1
ATOM 2630 C C . SER A 1 331 ? -5.268 -10.012 -26.244 1.00 93.06 331 SER A C 1
ATOM 2632 O O . SER A 1 331 ? -4.068 -10.135 -26.457 1.00 93.06 331 SER A O 1
ATOM 2634 N N . VAL A 1 332 ? -5.749 -9.319 -25.204 1.00 94.19 332 VAL A N 1
ATOM 2635 C CA . VAL A 1 332 ? -4.881 -8.626 -24.241 1.00 94.19 332 VAL A CA 1
ATOM 2636 C C . VAL A 1 332 ? -4.143 -9.634 -23.367 1.00 94.19 332 VAL A C 1
ATOM 2638 O O . VAL A 1 332 ? -2.926 -9.556 -23.247 1.00 94.19 332 VAL A O 1
ATOM 2641 N N . PHE A 1 333 ? -4.869 -10.603 -22.798 1.00 96.31 333 PHE A N 1
ATOM 2642 C CA . PHE A 1 333 ? -4.290 -11.697 -22.016 1.00 96.31 333 PHE A CA 1
ATOM 2643 C C . PHE A 1 333 ? -4.662 -13.043 -22.627 1.00 96.31 333 PHE A C 1
ATOM 2645 O O . PHE A 1 333 ? -5.841 -13.409 -22.696 1.00 96.31 333 PHE A O 1
ATOM 2652 N N . ASP A 1 334 ? -3.642 -13.777 -23.060 1.00 94.38 334 ASP A N 1
ATOM 2653 C CA . ASP A 1 334 ? -3.778 -15.150 -23.525 1.00 94.38 334 ASP A CA 1
ATOM 2654 C C . ASP A 1 334 ? -3.863 -16.140 -22.345 1.00 94.38 334 ASP A C 1
ATOM 2656 O O . ASP A 1 334 ? -3.908 -15.761 -21.170 1.00 94.38 334 ASP A O 1
ATOM 2660 N N . GLU A 1 335 ? -3.927 -17.437 -22.652 1.00 95.44 335 GLU A N 1
ATOM 2661 C CA . GLU A 1 335 ? -3.986 -18.465 -21.609 1.00 95.44 335 GLU A CA 1
ATOM 2662 C C . GLU A 1 335 ? -2.696 -18.535 -20.782 1.00 95.44 335 GLU A C 1
ATOM 2664 O O . GLU A 1 335 ? -2.783 -18.744 -19.576 1.00 95.44 335 GLU A O 1
ATOM 2669 N N . ASN A 1 336 ? -1.528 -18.273 -21.378 1.00 95.56 336 ASN A N 1
ATOM 2670 C CA . ASN A 1 336 ? -0.248 -18.290 -20.668 1.00 95.56 336 ASN A CA 1
ATOM 2671 C C . ASN A 1 336 ? -0.174 -17.208 -19.587 1.00 95.56 336 ASN A C 1
ATOM 2673 O O . ASN A 1 336 ? 0.399 -17.438 -18.523 1.00 95.56 336 ASN A O 1
ATOM 2677 N N . ILE A 1 337 ? -0.756 -16.034 -19.843 1.00 97.25 337 ILE A N 1
ATOM 2678 C CA . ILE A 1 337 ? -0.826 -14.937 -18.873 1.00 97.25 337 ILE A CA 1
ATOM 2679 C C . ILE A 1 337 ? -1.870 -15.226 -17.789 1.00 97.25 337 ILE A C 1
ATOM 2681 O O . ILE A 1 337 ? -1.621 -15.001 -16.606 1.00 97.25 337 ILE A O 1
ATOM 2685 N N . LEU A 1 338 ? -3.054 -15.716 -18.169 1.00 98.25 338 LEU A N 1
ATOM 2686 C CA . LEU A 1 338 ? -4.134 -15.974 -17.209 1.00 98.25 338 LEU A CA 1
ATOM 2687 C C . LEU A 1 338 ? -3.853 -17.186 -16.311 1.00 98.25 338 LEU A C 1
ATOM 2689 O O . LEU A 1 338 ? -4.313 -17.205 -15.166 1.00 98.25 338 LEU A O 1
ATOM 2693 N N . LYS A 1 339 ? -3.100 -18.162 -16.828 1.00 98.19 339 LYS A N 1
ATOM 2694 C CA . LYS A 1 339 ? -2.751 -19.428 -16.184 1.00 98.19 339 LYS A CA 1
ATOM 2695 C C . LYS A 1 339 ? -1.235 -19.673 -16.238 1.00 98.19 339 LYS A C 1
ATOM 2697 O O . LYS A 1 339 ? -0.783 -20.501 -17.026 1.00 98.19 339 LYS A O 1
ATOM 2702 N N . PRO A 1 340 ? -0.422 -18.962 -15.439 1.00 97.75 340 PRO A N 1
ATOM 2703 C CA . PRO A 1 340 ? 1.041 -19.053 -15.509 1.00 97.75 340 PRO A CA 1
ATOM 2704 C C . PRO A 1 340 ? 1.604 -20.475 -15.328 1.00 97.75 340 PRO A C 1
ATOM 2706 O O . PRO A 1 340 ? 2.695 -20.760 -15.819 1.00 97.75 340 PRO A O 1
ATOM 2709 N N . GLU A 1 341 ? 0.863 -21.390 -14.700 1.00 97.81 341 GLU A N 1
ATOM 2710 C CA . GLU A 1 341 ? 1.209 -22.809 -14.573 1.00 97.81 341 GLU A CA 1
ATOM 2711 C C . GLU A 1 341 ? 1.360 -23.545 -15.914 1.00 97.81 341 GLU A C 1
ATOM 2713 O O . GLU A 1 341 ? 2.086 -24.535 -15.981 1.00 97.81 341 GLU A O 1
ATOM 2718 N N . VAL A 1 342 ? 0.725 -23.070 -16.994 1.00 97.56 342 VAL A N 1
ATOM 2719 C CA . VAL A 1 342 ? 0.837 -23.711 -18.319 1.00 97.56 342 VAL A CA 1
ATOM 2720 C C . VAL A 1 342 ? 2.162 -23.391 -19.016 1.00 97.56 342 VAL A C 1
ATOM 2722 O O . VAL A 1 342 ? 2.542 -24.090 -19.951 1.00 97.56 342 VAL A O 1
ATOM 2725 N N . GLN A 1 343 ? 2.872 -22.351 -18.565 1.00 97.31 343 GLN A N 1
ATOM 2726 C CA . GLN A 1 343 ? 4.171 -21.971 -19.122 1.00 97.31 343 GLN A CA 1
ATOM 2727 C C . GLN A 1 343 ? 5.280 -22.938 -18.681 1.00 97.31 343 GLN A C 1
ATOM 2729 O O . GLN A 1 343 ? 6.128 -23.315 -19.487 1.00 97.31 343 GLN A O 1
ATOM 2734 N N . ASP A 1 344 ? 5.284 -23.299 -17.394 1.00 97.06 344 ASP A N 1
ATOM 2735 C CA . ASP A 1 344 ? 6.194 -24.261 -16.765 1.00 97.06 344 ASP A CA 1
ATOM 2736 C C . ASP A 1 344 ? 5.616 -24.680 -15.403 1.00 97.06 344 ASP A C 1
ATOM 2738 O O . ASP A 1 344 ? 5.736 -23.961 -14.404 1.00 97.06 344 ASP A O 1
ATOM 2742 N N . ALA A 1 345 ? 4.997 -25.859 -15.364 1.00 97.25 345 ALA A N 1
ATOM 2743 C CA . ALA A 1 345 ? 4.386 -26.395 -14.155 1.00 97.25 345 ALA A CA 1
ATOM 2744 C C . ALA A 1 345 ? 5.410 -26.622 -13.028 1.00 97.25 345 ALA A C 1
ATOM 2746 O O . ALA A 1 345 ? 5.103 -26.366 -11.865 1.00 97.25 345 ALA A O 1
ATOM 2747 N N . ASP A 1 346 ? 6.639 -27.043 -13.353 1.00 96.31 346 ASP A N 1
ATOM 2748 C CA . ASP A 1 346 ? 7.675 -27.296 -12.345 1.00 96.31 346 ASP A CA 1
ATOM 2749 C C . ASP A 1 346 ? 8.064 -26.009 -11.627 1.00 96.31 346 ASP A C 1
ATOM 2751 O O . ASP A 1 346 ? 8.068 -25.960 -10.397 1.00 96.31 346 ASP A O 1
ATOM 2755 N N . SER A 1 347 ? 8.332 -24.951 -12.391 1.00 95.38 347 SER A N 1
ATOM 2756 C CA . SER A 1 347 ? 8.668 -23.644 -11.824 1.00 95.38 347 SER A CA 1
ATOM 2757 C C . SER A 1 347 ? 7.496 -23.021 -11.063 1.00 95.38 347 SER A C 1
ATOM 2759 O O . SER A 1 347 ? 7.714 -22.359 -10.047 1.00 95.38 347 SER A O 1
ATOM 2761 N N . PHE A 1 348 ? 6.259 -23.238 -11.523 1.00 97.69 348 PHE A N 1
ATOM 2762 C CA . PHE A 1 348 ? 5.059 -22.739 -10.854 1.00 97.69 348 PHE A CA 1
ATOM 2763 C C . PHE A 1 348 ? 4.851 -23.400 -9.486 1.00 97.69 348 PHE A C 1
ATOM 2765 O O . PHE A 1 348 ? 4.788 -22.708 -8.469 1.00 97.69 348 PHE A O 1
ATOM 2772 N N . TYR A 1 349 ? 4.779 -24.734 -9.433 1.00 97.75 349 TYR A N 1
ATOM 2773 C CA . TYR A 1 349 ? 4.520 -25.444 -8.180 1.00 97.75 349 TYR A CA 1
ATOM 2774 C C . TYR A 1 349 ? 5.695 -25.329 -7.200 1.00 97.75 349 TYR A C 1
ATOM 2776 O O . TYR A 1 349 ? 5.465 -25.178 -5.998 1.00 97.75 349 TYR A O 1
ATOM 2784 N N . ASP A 1 350 ? 6.942 -25.302 -7.690 1.00 95.25 350 ASP A N 1
ATOM 2785 C CA . ASP A 1 350 ? 8.106 -24.989 -6.853 1.00 95.25 350 ASP A CA 1
ATOM 2786 C C . ASP A 1 350 ? 8.014 -23.580 -6.248 1.00 95.25 350 ASP A C 1
ATOM 2788 O O . ASP A 1 350 ? 8.264 -23.408 -5.055 1.00 95.25 350 ASP A O 1
ATOM 2792 N N . GLY A 1 351 ? 7.588 -22.585 -7.031 1.00 95.12 351 GLY A N 1
ATOM 2793 C CA . GLY A 1 351 ? 7.382 -21.217 -6.553 1.00 95.12 351 GLY A CA 1
ATOM 2794 C C . GLY A 1 351 ? 6.287 -21.105 -5.487 1.00 95.12 351 GLY A C 1
ATOM 2795 O O . GLY A 1 351 ? 6.453 -20.391 -4.499 1.00 95.12 351 GLY A O 1
ATOM 2796 N N . VAL A 1 352 ? 5.190 -21.860 -5.617 1.00 97.31 352 VAL A N 1
ATOM 2797 C CA . VAL A 1 352 ? 4.146 -21.921 -4.576 1.00 97.31 352 VAL A CA 1
ATOM 2798 C C . VAL A 1 352 ? 4.701 -22.516 -3.284 1.00 97.31 352 VAL A C 1
ATOM 2800 O O . VAL A 1 352 ? 4.509 -21.941 -2.209 1.00 97.31 352 VAL A O 1
ATOM 2803 N N . LYS A 1 353 ? 5.435 -23.632 -3.369 1.00 94.94 353 LYS A N 1
ATOM 2804 C CA . LYS A 1 353 ? 6.098 -24.223 -2.197 1.00 94.94 353 LYS A CA 1
ATOM 2805 C C . LYS A 1 353 ? 7.065 -23.241 -1.553 1.00 94.94 353 LYS A C 1
ATOM 2807 O O . LYS A 1 353 ? 7.067 -23.100 -0.338 1.00 94.94 353 LYS A O 1
ATOM 2812 N N . TYR A 1 354 ? 7.833 -22.527 -2.366 1.00 92.94 354 TYR A N 1
ATOM 2813 C CA . TYR A 1 354 ? 8.788 -21.538 -1.894 1.00 92.94 354 TYR A CA 1
ATOM 2814 C C . TYR A 1 354 ? 8.133 -20.421 -1.076 1.00 92.94 354 TYR A C 1
ATOM 2816 O O . TYR A 1 354 ? 8.622 -20.083 0.001 1.00 92.94 354 TYR A O 1
ATOM 2824 N N . ILE A 1 355 ? 6.991 -19.901 -1.537 1.00 95.25 355 ILE A N 1
ATOM 2825 C CA . ILE A 1 355 ? 6.177 -18.942 -0.775 1.00 95.25 355 ILE A CA 1
ATOM 2826 C C . ILE A 1 355 ? 5.752 -19.552 0.566 1.00 95.25 355 ILE A C 1
ATOM 2828 O O . ILE A 1 355 ? 5.841 -18.904 1.606 1.00 95.25 355 ILE A O 1
ATOM 2832 N N . CYS A 1 356 ? 5.332 -20.817 0.571 1.00 95.00 356 CYS A N 1
ATOM 2833 C CA . CYS A 1 356 ? 4.869 -21.490 1.782 1.00 95.00 356 CYS A CA 1
ATOM 2834 C C . CYS A 1 356 ? 5.981 -21.765 2.794 1.00 95.00 356 CYS A C 1
ATOM 2836 O O . CYS A 1 356 ? 5.757 -21.588 3.992 1.00 95.00 356 CYS A O 1
ATOM 2838 N N . ASP A 1 357 ? 7.163 -22.152 2.318 1.00 93.75 357 ASP A N 1
ATOM 2839 C CA . ASP A 1 357 ? 8.365 -22.301 3.134 1.00 93.75 357 ASP A CA 1
ATOM 2840 C C . ASP A 1 357 ? 8.737 -20.962 3.781 1.00 93.75 357 ASP A C 1
ATOM 2842 O O . ASP A 1 357 ? 9.035 -20.910 4.975 1.00 93.75 357 ASP A O 1
ATOM 2846 N N . ALA A 1 358 ? 8.651 -19.870 3.014 1.00 93.62 358 ALA A N 1
ATOM 2847 C CA . ALA A 1 358 ? 8.909 -18.531 3.520 1.00 93.62 358 ALA A CA 1
ATOM 2848 C C . ALA A 1 358 ? 7.865 -18.084 4.553 1.00 93.62 358 ALA A C 1
ATOM 2850 O O . ALA A 1 358 ? 8.229 -17.515 5.582 1.00 93.62 358 ALA A O 1
ATOM 2851 N N . HIS A 1 359 ? 6.583 -18.401 4.337 1.00 96.31 359 HIS A N 1
ATOM 2852 C CA . HIS A 1 359 ? 5.525 -18.166 5.324 1.00 96.31 359 HIS A CA 1
ATOM 2853 C C . HIS A 1 359 ? 5.825 -18.865 6.649 1.00 96.31 359 HIS A C 1
ATOM 2855 O O . HIS A 1 359 ? 5.744 -18.229 7.700 1.00 96.31 359 HIS A O 1
ATOM 2861 N N . ARG A 1 360 ? 6.208 -20.148 6.603 1.00 96.50 360 ARG A N 1
ATOM 2862 C CA . ARG A 1 360 ? 6.587 -20.903 7.802 1.00 96.50 360 ARG A CA 1
ATOM 2863 C C . ARG A 1 360 ? 7.756 -20.240 8.517 1.00 96.50 360 ARG A C 1
ATOM 2865 O O . ARG A 1 360 ? 7.644 -19.953 9.701 1.00 96.50 360 ARG A O 1
ATOM 2872 N N . GLN A 1 361 ? 8.834 -19.944 7.797 1.00 95.25 361 GLN A N 1
ATOM 2873 C CA . GLN A 1 361 ? 10.036 -19.406 8.422 1.00 95.25 361 GLN A CA 1
ATOM 2874 C C . GLN A 1 361 ? 9.804 -18.023 9.058 1.00 95.25 361 GLN A C 1
ATOM 2876 O O . GLN A 1 361 ? 10.286 -17.760 10.158 1.00 95.25 361 GLN A O 1
ATOM 2881 N N . VAL A 1 362 ? 9.070 -17.125 8.393 1.00 95.81 362 VAL A N 1
ATOM 2882 C CA . VAL A 1 362 ? 8.734 -15.816 8.985 1.00 95.81 362 VAL A CA 1
ATOM 2883 C C . VAL A 1 362 ? 7.840 -15.993 10.216 1.00 95.81 362 VAL A C 1
ATOM 2885 O O . VAL A 1 362 ? 8.016 -15.291 11.210 1.00 95.81 362 VAL A O 1
ATOM 2888 N N . ALA A 1 363 ? 6.901 -16.941 10.183 1.00 97.50 363 ALA A N 1
ATOM 2889 C CA . ALA A 1 363 ? 6.051 -17.235 11.331 1.00 97.50 363 ALA A CA 1
ATOM 2890 C C . ALA A 1 363 ? 6.843 -17.802 12.522 1.00 97.50 363 ALA A C 1
ATOM 2892 O O . ALA A 1 363 ? 6.616 -17.374 13.651 1.00 97.50 363 ALA A O 1
ATOM 2893 N N . GLU A 1 364 ? 7.806 -18.695 12.280 1.00 96.94 364 GLU A N 1
ATOM 2894 C CA . GLU A 1 364 ? 8.734 -19.204 13.300 1.00 96.94 364 GLU A CA 1
ATOM 2895 C C . GLU A 1 364 ? 9.532 -18.064 13.949 1.00 96.94 364 GLU A C 1
ATOM 2897 O O . GLU A 1 364 ? 9.582 -17.970 15.173 1.00 96.94 364 GLU A O 1
ATOM 2902 N N . GLN A 1 365 ? 10.046 -17.118 13.157 1.00 95.44 365 GLN A N 1
ATOM 2903 C CA . GLN A 1 365 ? 10.738 -15.937 13.690 1.00 95.44 365 GLN A CA 1
ATOM 2904 C C . GLN A 1 365 ? 9.844 -15.096 14.611 1.00 95.44 365 GLN A C 1
ATOM 2906 O O . GLN A 1 365 ? 10.312 -14.594 15.630 1.00 95.44 365 GLN A O 1
ATOM 2911 N N . TYR A 1 366 ? 8.557 -14.956 14.284 1.00 97.25 366 TYR A N 1
ATOM 2912 C CA . TYR A 1 366 ? 7.616 -14.190 15.109 1.00 97.25 366 TYR A CA 1
ATOM 2913 C C . TYR A 1 366 ? 7.269 -14.898 16.421 1.00 97.25 366 TYR A C 1
ATOM 2915 O O . TYR A 1 366 ? 6.918 -14.231 17.396 1.00 97.25 366 TYR A O 1
ATOM 2923 N N . LEU A 1 367 ? 7.336 -16.232 16.446 1.00 97.19 367 LEU A N 1
ATOM 2924 C CA . LEU A 1 367 ? 7.221 -17.024 17.673 1.00 97.19 367 LEU A CA 1
ATOM 2925 C C . LEU A 1 367 ? 8.477 -16.871 18.543 1.00 97.19 367 LEU A C 1
ATOM 2927 O O . LEU A 1 367 ? 8.375 -16.823 19.764 1.00 97.19 367 LEU A O 1
ATOM 2931 N N . GLU A 1 368 ? 9.655 -16.771 17.928 1.00 96.31 368 GLU A N 1
ATOM 2932 C CA . GLU A 1 368 ? 10.931 -16.637 18.639 1.00 96.31 368 GLU A CA 1
ATOM 2933 C C . GLU A 1 368 ? 11.167 -15.227 19.210 1.00 96.31 368 GLU A C 1
ATOM 2935 O O . GLU A 1 368 ? 11.684 -15.085 20.320 1.00 96.31 368 GLU A O 1
ATOM 2940 N N . ASP A 1 369 ? 10.804 -14.169 18.477 1.00 94.62 369 ASP A N 1
ATOM 2941 C CA . ASP A 1 369 ? 11.141 -12.779 18.831 1.00 94.62 369 ASP A CA 1
ATOM 2942 C C . ASP A 1 369 ? 10.132 -12.087 19.777 1.00 94.62 369 ASP A C 1
ATOM 2944 O O . ASP A 1 369 ? 10.330 -10.943 20.231 1.00 94.62 369 ASP A O 1
ATOM 2948 N N . GLY A 1 370 ? 9.055 -12.793 20.117 1.00 94.44 370 GLY A N 1
ATOM 2949 C CA . GLY A 1 370 ? 7.994 -12.312 20.990 1.00 94.44 370 GLY A CA 1
ATOM 2950 C C . GLY A 1 370 ? 6.915 -11.471 20.284 1.00 94.44 370 GLY A C 1
ATOM 2951 O O . GLY A 1 370 ? 6.171 -10.734 20.946 1.00 94.44 370 GLY A O 1
ATOM 2952 N N . THR A 1 371 ? 6.891 -11.450 18.946 1.00 96.44 371 THR A N 1
ATOM 2953 C CA . THR A 1 371 ? 5.882 -10.731 18.154 1.00 96.44 371 THR A CA 1
ATOM 2954 C C . THR A 1 371 ? 4.535 -11.441 18.218 1.00 96.44 371 THR A C 1
ATOM 2956 O O . THR A 1 371 ? 3.504 -10.773 18.330 1.00 96.44 371 THR A O 1
ATOM 2959 N N . ALA A 1 372 ? 4.524 -12.774 18.176 1.00 97.00 372 ALA A N 1
ATOM 2960 C CA . ALA A 1 372 ? 3.301 -13.568 18.147 1.00 97.00 372 ALA A CA 1
ATOM 2961 C C . ALA A 1 372 ? 2.394 -13.308 19.361 1.00 97.00 372 ALA A C 1
ATOM 2963 O O . ALA A 1 372 ? 1.180 -13.199 19.205 1.00 97.00 372 ALA A O 1
ATOM 2964 N N . GLU A 1 373 ? 2.960 -13.122 20.554 1.00 95.75 373 GLU A N 1
ATOM 2965 C CA . GLU A 1 373 ? 2.236 -12.859 21.805 1.00 95.75 373 GLU A CA 1
ATOM 2966 C C . GLU A 1 373 ? 1.521 -11.504 21.812 1.00 95.75 373 GLU A C 1
ATOM 2968 O O . GLU A 1 373 ? 0.592 -11.297 22.591 1.00 95.75 373 GLU A O 1
ATOM 2973 N N . GLN A 1 374 ? 1.951 -10.571 20.961 1.00 96.62 374 GLN A N 1
ATOM 2974 C CA . GLN A 1 374 ? 1.348 -9.244 20.831 1.00 96.62 374 GLN A CA 1
ATOM 2975 C C . GLN A 1 374 ? 0.317 -9.175 19.698 1.00 96.62 374 GLN A C 1
ATOM 2977 O O . GLN A 1 374 ? -0.377 -8.166 19.550 1.00 96.62 374 GLN A O 1
ATOM 2982 N N . LEU A 1 375 ? 0.203 -10.221 18.878 1.00 98.06 375 LEU A N 1
ATOM 2983 C CA . LEU A 1 375 ? -0.784 -10.266 17.810 1.00 98.06 375 LEU A CA 1
ATOM 2984 C C . LEU A 1 375 ? -2.196 -10.445 18.368 1.00 98.06 375 LEU A C 1
ATOM 2986 O O . LEU A 1 375 ? -2.444 -11.175 19.326 1.00 98.06 375 LEU A O 1
ATOM 2990 N N . CYS A 1 376 ? -3.154 -9.791 17.718 1.00 98.06 376 CYS A N 1
ATOM 2991 C CA . CYS A 1 376 ? -4.566 -10.017 17.982 1.00 98.06 376 CYS A CA 1
ATOM 2992 C C . CYS A 1 376 ? -4.947 -11.475 17.653 1.00 98.06 376 CYS A C 1
ATOM 2994 O O . CYS A 1 376 ? -4.291 -12.111 16.819 1.00 98.06 376 CYS A O 1
ATOM 2996 N N . PRO A 1 377 ? -6.023 -12.015 18.257 1.00 98.00 377 PRO A N 1
ATOM 2997 C CA . PRO A 1 377 ? -6.346 -13.439 18.160 1.00 98.00 377 PRO A CA 1
ATOM 2998 C C . PRO A 1 377 ? -6.369 -14.026 16.734 1.00 98.00 377 PRO A C 1
ATOM 3000 O O . PRO A 1 377 ? -5.796 -15.100 16.555 1.00 98.00 377 PRO A O 1
ATOM 3003 N N . PRO A 1 378 ? -6.947 -13.359 15.707 1.00 98.50 378 PRO A N 1
ATOM 3004 C CA . PRO A 1 378 ? -6.951 -13.901 14.344 1.00 98.50 378 PRO A CA 1
ATOM 3005 C C . PRO A 1 378 ? -5.539 -14.072 13.770 1.00 98.50 378 PRO A C 1
ATOM 3007 O O . PRO A 1 378 ? -5.239 -15.087 13.147 1.00 98.50 378 PRO A O 1
ATOM 3010 N N . LEU A 1 379 ? -4.649 -13.105 14.013 1.00 98.69 379 LEU A N 1
ATOM 3011 C CA . LEU A 1 379 ? -3.277 -13.150 13.508 1.00 98.69 379 LEU A CA 1
ATOM 3012 C C . LEU A 1 379 ? -2.393 -14.095 14.316 1.00 98.69 379 LEU A C 1
ATOM 3014 O O . LEU A 1 379 ? -1.548 -14.764 13.734 1.00 98.69 379 LEU A O 1
ATOM 3018 N N . ARG A 1 380 ? -2.610 -14.212 15.632 1.00 98.19 380 ARG A N 1
ATOM 3019 C CA . ARG A 1 380 ? -1.925 -15.217 16.458 1.00 98.19 380 ARG A CA 1
ATOM 3020 C C . ARG A 1 380 ? -2.199 -16.630 15.943 1.00 98.19 380 ARG A C 1
ATOM 3022 O O . ARG A 1 380 ? -1.249 -17.393 15.779 1.00 98.19 380 ARG A O 1
ATOM 3029 N N . ALA A 1 381 ? -3.469 -16.942 15.670 1.00 98.50 381 ALA A N 1
ATOM 3030 C CA . ALA A 1 381 ? -3.880 -18.221 15.097 1.00 98.50 381 ALA A CA 1
ATOM 3031 C C . ALA A 1 381 ? -3.277 -18.433 13.699 1.00 98.50 381 ALA A C 1
ATOM 3033 O O . ALA A 1 381 ? -2.790 -19.518 13.392 1.00 98.50 381 ALA A O 1
ATOM 3034 N N . LEU A 1 382 ? -3.253 -17.382 12.870 1.00 98.69 382 LEU A N 1
ATOM 3035 C CA . LEU A 1 382 ? -2.657 -17.438 11.536 1.00 98.69 382 LEU A CA 1
ATOM 3036 C C . LEU A 1 382 ? -1.149 -17.731 11.578 1.00 98.69 382 LEU A C 1
ATOM 3038 O O . LEU A 1 382 ? -0.687 -18.543 10.783 1.00 98.69 382 LEU A O 1
ATOM 3042 N N . ILE A 1 383 ? -0.397 -17.136 12.513 1.00 98.56 383 ILE A N 1
ATOM 3043 C CA . ILE A 1 383 ? 1.034 -17.428 12.705 1.00 98.56 383 ILE A CA 1
ATOM 3044 C C . ILE A 1 383 ? 1.257 -18.903 13.054 1.00 98.56 383 ILE A C 1
ATOM 3046 O O . ILE A 1 383 ? 2.107 -19.543 12.441 1.00 98.56 383 ILE A O 1
ATOM 3050 N N . ASP A 1 384 ? 0.467 -19.478 13.965 1.00 98.00 384 ASP A N 1
ATOM 3051 C CA . ASP A 1 384 ? 0.597 -20.904 14.301 1.00 98.00 384 ASP A CA 1
ATOM 3052 C C . ASP A 1 384 ? 0.264 -21.808 13.106 1.00 98.00 384 ASP A C 1
ATOM 3054 O O . ASP A 1 384 ? 0.956 -22.800 12.872 1.00 98.00 384 ASP A O 1
ATOM 3058 N N . ILE A 1 385 ? -0.737 -21.444 12.298 1.00 98.25 385 ILE A N 1
ATOM 3059 C CA . ILE A 1 385 ? -1.077 -22.158 11.058 1.00 98.25 385 ILE A CA 1
ATOM 3060 C C . ILE A 1 385 ? 0.047 -22.039 10.022 1.00 98.25 385 ILE A C 1
ATOM 3062 O O . ILE A 1 385 ? 0.372 -23.020 9.357 1.00 98.25 385 ILE A O 1
ATOM 3066 N N . MET A 1 386 ? 0.661 -20.864 9.875 1.00 98.06 386 MET A N 1
ATOM 3067 C CA . MET A 1 386 ? 1.791 -20.667 8.966 1.00 98.06 386 MET A CA 1
ATOM 3068 C C . MET A 1 386 ? 3.003 -21.504 9.393 1.00 98.06 386 MET A C 1
ATOM 3070 O O . MET A 1 386 ? 3.619 -22.131 8.533 1.00 98.06 386 MET A O 1
ATOM 3074 N N . ALA A 1 387 ? 3.311 -21.544 10.694 1.00 97.31 387 ALA A N 1
ATOM 3075 C CA . ALA A 1 387 ? 4.466 -22.254 11.241 1.00 97.31 387 ALA A CA 1
ATOM 3076 C C . ALA A 1 387 ? 4.271 -23.782 11.287 1.00 97.31 387 ALA A C 1
ATOM 3078 O O . ALA A 1 387 ? 5.137 -24.544 10.866 1.00 97.31 387 ALA A O 1
ATOM 3079 N N . SER A 1 388 ? 3.121 -24.242 11.785 1.00 95.62 388 SER A N 1
ATOM 3080 C CA . SER A 1 388 ? 2.885 -25.653 12.137 1.00 95.62 388 SER A CA 1
ATOM 3081 C C . SER A 1 388 ? 1.784 -26.341 11.324 1.00 95.62 388 SER A C 1
ATOM 3083 O O . SER A 1 388 ? 1.545 -27.537 11.487 1.00 95.62 388 SER A O 1
ATOM 3085 N N . GLY A 1 389 ? 1.094 -25.606 10.449 1.00 94.06 389 GLY A N 1
ATOM 3086 C CA . GLY A 1 389 ? -0.010 -26.107 9.627 1.00 94.06 389 GLY A CA 1
ATOM 3087 C C . GLY A 1 389 ? -1.378 -26.095 10.315 1.00 94.06 389 GLY A C 1
ATOM 3088 O O . GLY A 1 389 ? -2.393 -26.204 9.628 1.00 94.06 389 GLY A O 1
ATOM 3089 N N . SER A 1 390 ? -1.444 -25.927 11.641 1.00 95.69 390 SER A N 1
ATOM 3090 C CA . SER A 1 390 ? -2.717 -25.861 12.367 1.00 95.69 390 SER A CA 1
ATOM 3091 C C . SER A 1 390 ? -2.648 -25.006 13.634 1.00 95.69 390 SER A C 1
ATOM 3093 O O . SER A 1 390 ? -1.579 -24.776 14.187 1.00 95.69 390 SER A O 1
ATOM 3095 N N . TYR A 1 391 ? -3.803 -24.563 14.125 1.00 95.69 391 TYR A N 1
ATOM 3096 C CA . TYR A 1 391 ? -3.944 -23.919 15.431 1.00 95.69 391 TYR A CA 1
ATOM 3097 C C . TYR A 1 391 ? -5.154 -24.503 16.152 1.00 95.69 391 TYR A C 1
ATOM 3099 O O . TYR A 1 391 ? -6.283 -24.338 15.700 1.00 95.69 391 TYR A O 1
ATOM 3107 N N . GLN A 1 392 ? -4.931 -25.216 17.260 1.00 94.94 392 GLN A N 1
ATOM 3108 C CA . GLN A 1 392 ? -6.002 -25.890 18.016 1.00 94.94 392 GLN A CA 1
ATOM 3109 C C . GLN A 1 392 ? -6.882 -26.807 17.136 1.00 94.94 392 GLN A C 1
ATOM 3111 O O . GLN A 1 392 ? -8.093 -26.889 17.318 1.00 94.94 392 GLN A O 1
ATOM 3116 N N . GLY A 1 393 ? -6.275 -27.479 16.150 1.00 93.88 393 GLY A N 1
ATOM 3117 C CA . GLY A 1 393 ? -6.980 -28.323 15.176 1.00 93.88 393 GLY A CA 1
ATOM 3118 C C . GLY A 1 393 ? -7.632 -27.565 14.013 1.00 93.88 393 GLY A C 1
ATOM 3119 O O . GLY A 1 393 ? -8.111 -28.204 13.081 1.00 93.88 393 GLY A O 1
ATOM 3120 N N . MET A 1 394 ? -7.618 -26.228 14.022 1.00 96.81 394 MET A N 1
ATOM 3121 C CA . MET A 1 394 ? -8.071 -25.409 12.898 1.00 96.81 394 MET A CA 1
ATOM 3122 C C . MET A 1 394 ? -6.983 -25.290 11.831 1.00 96.81 394 MET A C 1
ATOM 3124 O O . MET A 1 394 ? -5.797 -25.186 12.142 1.00 96.81 394 MET A O 1
ATOM 3128 N N . THR A 1 395 ? -7.405 -25.249 10.574 1.00 95.88 395 THR A N 1
ATOM 3129 C CA . THR A 1 395 ? -6.574 -24.928 9.406 1.00 95.88 395 THR A CA 1
ATOM 3130 C C . THR A 1 395 ? -7.007 -23.582 8.830 1.00 95.88 395 THR A C 1
ATOM 3132 O O . THR A 1 395 ? -7.952 -22.966 9.327 1.00 95.88 395 THR A O 1
ATOM 3135 N N . VAL A 1 396 ? -6.346 -23.123 7.762 1.00 94.69 396 VAL A N 1
ATOM 3136 C CA . VAL A 1 396 ? -6.732 -21.871 7.094 1.00 94.69 396 VAL A CA 1
ATOM 3137 C C . VAL A 1 396 ? -8.178 -21.906 6.579 1.00 94.69 396 VAL A C 1
ATOM 3139 O O . VAL A 1 396 ? -8.859 -20.885 6.588 1.00 94.69 396 VAL A O 1
ATOM 3142 N N . ASP A 1 397 ? -8.687 -23.085 6.215 1.00 94.75 397 ASP A N 1
ATOM 3143 C CA . ASP A 1 397 ? -10.042 -23.274 5.688 1.00 94.75 397 ASP A CA 1
ATOM 3144 C C . ASP A 1 397 ? -11.107 -23.531 6.756 1.00 94.75 397 ASP A C 1
ATOM 3146 O O . ASP A 1 397 ? -12.296 -23.566 6.436 1.00 94.75 397 ASP A O 1
ATOM 3150 N N . SER A 1 398 ? -10.716 -23.679 8.025 1.00 97.69 398 SER A N 1
ATOM 3151 C CA . SER A 1 398 ? -11.670 -23.887 9.113 1.00 97.69 398 SER A CA 1
ATOM 3152 C C . SER A 1 398 ? -12.648 -22.705 9.214 1.00 97.69 398 SER A C 1
ATOM 3154 O O . SER A 1 398 ? -12.200 -21.560 9.357 1.00 97.69 398 SER A O 1
ATOM 3156 N N . PRO A 1 399 ? -13.977 -22.943 9.181 1.00 97.88 399 PRO A N 1
ATOM 3157 C CA . PRO A 1 399 ? -14.982 -21.885 9.304 1.00 97.88 399 PRO A CA 1
ATOM 3158 C C . PRO A 1 399 ? -14.804 -21.026 10.558 1.00 97.88 399 PRO A C 1
ATOM 3160 O O . PRO A 1 399 ? -15.038 -19.820 10.527 1.00 97.88 399 PRO A O 1
ATOM 3163 N N . GLU A 1 400 ? -14.342 -21.632 11.649 1.00 97.56 400 GLU A N 1
ATOM 3164 C CA . GLU A 1 400 ? -14.049 -20.971 12.914 1.00 97.56 400 GLU A CA 1
ATOM 3165 C C . GLU A 1 400 ? -12.942 -19.924 12.756 1.00 97.56 400 GLU A C 1
ATOM 3167 O O . GLU A 1 400 ? -13.120 -18.788 13.198 1.00 97.56 400 GLU A O 1
ATOM 3172 N N . LEU A 1 401 ? -11.845 -20.262 12.061 1.00 97.81 401 LEU A N 1
ATOM 3173 C CA . LEU A 1 401 ? -10.775 -19.312 11.747 1.00 97.81 401 LEU A CA 1
ATOM 3174 C C . LEU A 1 401 ? -11.293 -18.216 10.815 1.00 97.81 401 LEU A C 1
ATOM 3176 O O . LEU A 1 401 ? -11.115 -17.036 11.108 1.00 97.81 401 LEU A O 1
ATOM 3180 N N . ARG A 1 402 ? -11.963 -18.584 9.716 1.00 97.94 402 ARG A N 1
ATOM 3181 C CA . ARG A 1 402 ? -12.514 -17.619 8.746 1.00 97.94 402 ARG A CA 1
ATOM 3182 C C . ARG A 1 402 ? -13.437 -16.610 9.442 1.00 97.94 402 ARG A C 1
ATOM 3184 O O . ARG A 1 402 ? -13.341 -15.411 9.189 1.00 97.94 402 ARG A O 1
ATOM 3191 N N . ASN A 1 403 ? -14.249 -17.067 10.397 1.00 98.31 403 ASN A N 1
ATOM 3192 C CA . ASN A 1 403 ? -15.127 -16.216 11.194 1.00 98.31 403 ASN A CA 1
ATOM 3193 C C . ASN A 1 403 ? -14.365 -15.192 12.061 1.00 98.31 403 ASN A C 1
ATOM 3195 O O . ASN A 1 403 ? -14.883 -14.098 12.294 1.00 98.31 403 ASN A O 1
ATOM 3199 N N . MET A 1 404 ? -13.139 -15.489 12.511 1.00 98.38 404 MET A N 1
ATOM 3200 C CA . MET A 1 404 ? -12.297 -14.534 13.252 1.00 98.38 404 MET A CA 1
ATOM 3201 C C . MET A 1 404 ? -11.883 -13.322 12.400 1.00 98.38 404 MET A C 1
ATOM 3203 O O . MET A 1 404 ? -11.603 -12.257 12.950 1.00 98.38 404 MET A O 1
ATOM 3207 N N . PHE A 1 405 ? -11.877 -13.467 11.071 1.00 98.44 405 PHE A N 1
ATOM 3208 C CA . PHE A 1 405 ? -11.566 -12.420 10.094 1.00 98.44 405 PHE A CA 1
ATOM 3209 C C . PHE A 1 405 ? -12.828 -11.724 9.551 1.00 98.44 405 PHE A C 1
ATOM 3211 O O . PHE A 1 405 ? -12.819 -11.189 8.445 1.00 98.44 405 PHE A O 1
ATOM 3218 N N . THR A 1 406 ? -13.917 -11.697 10.322 1.00 98.06 406 THR A N 1
ATOM 3219 C CA . THR A 1 406 ? -15.131 -10.942 9.974 1.00 98.06 406 THR A CA 1
ATOM 3220 C C . THR A 1 406 ? -15.256 -9.670 10.803 1.00 98.06 406 THR A C 1
ATOM 3222 O O . THR A 1 406 ? -14.762 -9.558 11.933 1.00 98.06 406 THR A O 1
ATOM 3225 N N . ARG A 1 407 ? -15.943 -8.678 10.238 1.00 97.31 407 ARG A N 1
ATOM 3226 C CA . ARG A 1 407 ? -16.220 -7.417 10.926 1.00 97.31 407 ARG A CA 1
ATOM 3227 C C . ARG A 1 407 ? -17.119 -7.639 12.141 1.00 97.31 407 ARG A C 1
ATOM 3229 O O . ARG A 1 407 ? -16.937 -6.998 13.175 1.00 97.31 407 ARG A O 1
ATOM 3236 N N . GLU A 1 408 ? -18.083 -8.537 12.019 1.00 97.50 408 GLU A N 1
ATOM 3237 C CA . GLU A 1 408 ? -19.040 -8.900 13.058 1.00 97.50 408 GLU A CA 1
ATOM 3238 C C . GLU A 1 408 ? -18.299 -9.443 14.283 1.00 97.50 408 GLU A C 1
ATOM 3240 O O . GLU A 1 408 ? -18.468 -8.910 15.385 1.00 97.50 408 GLU A O 1
ATOM 3245 N N . SER A 1 409 ? -17.398 -10.409 14.075 1.00 98.06 409 SER A N 1
ATOM 3246 C CA . SER A 1 409 ? -16.538 -10.949 15.131 1.00 98.06 409 SER A CA 1
ATOM 3247 C C . SER A 1 409 ? -15.646 -9.879 15.752 1.00 98.06 409 SER A C 1
ATOM 3249 O O . SER A 1 409 ? -15.536 -9.816 16.978 1.00 98.06 409 SER A O 1
ATOM 3251 N N . LEU A 1 410 ? -15.055 -8.985 14.946 1.00 98.31 410 LEU A N 1
ATOM 3252 C CA . LEU A 1 410 ? -14.247 -7.877 15.465 1.00 98.31 410 LEU A CA 1
ATOM 3253 C C . LEU A 1 410 ? -15.047 -7.008 16.443 1.00 98.31 410 LEU A C 1
ATOM 3255 O O . LEU A 1 410 ? -14.597 -6.761 17.561 1.00 98.31 410 LEU A O 1
ATOM 3259 N N . LEU A 1 411 ? -16.233 -6.545 16.039 1.00 97.00 411 LEU A N 1
ATOM 3260 C CA . LEU A 1 411 ? -17.044 -5.611 16.829 1.00 97.00 411 LEU A CA 1
ATOM 3261 C C . LEU A 1 411 ? -17.589 -6.222 18.124 1.00 97.00 411 LEU A C 1
ATOM 3263 O O . LEU A 1 411 ? -17.840 -5.494 19.089 1.00 97.00 411 LEU A O 1
ATOM 3267 N N . GLN A 1 412 ? -17.785 -7.538 18.149 1.00 97.50 412 GLN A N 1
ATOM 3268 C CA . GLN A 1 412 ? -18.237 -8.267 19.333 1.00 97.50 412 GLN A CA 1
ATOM 3269 C C . GLN A 1 412 ? -17.087 -8.643 20.275 1.00 97.50 412 GLN A C 1
ATOM 3271 O O . GLN A 1 412 ? -17.341 -8.955 21.441 1.00 97.50 412 GLN A O 1
ATOM 3276 N N . SER A 1 413 ? -15.843 -8.589 19.797 1.00 97.88 413 SER A N 1
ATOM 3277 C CA . SER A 1 413 ? -14.681 -9.069 20.536 1.00 97.88 413 SER A CA 1
ATOM 3278 C C . SER A 1 413 ? -14.260 -8.147 21.681 1.00 97.88 413 SER A C 1
ATOM 3280 O O . SER A 1 413 ? -14.330 -6.918 21.586 1.00 97.88 413 SER A O 1
ATOM 3282 N N . GLU A 1 414 ? -13.754 -8.747 22.762 1.00 97.50 414 GLU A N 1
ATOM 3283 C CA . GLU A 1 414 ? -13.201 -7.980 23.882 1.00 97.50 414 GLU A CA 1
ATOM 3284 C C . GLU A 1 414 ? -11.884 -7.301 23.500 1.00 97.50 414 GLU A C 1
ATOM 3286 O O . GLU A 1 414 ? -11.681 -6.137 23.831 1.00 97.50 414 GLU A O 1
ATOM 3291 N N . TRP A 1 415 ? -11.046 -7.959 22.689 1.00 97.44 415 TRP A N 1
ATOM 3292 C CA . TRP A 1 415 ? -9.761 -7.391 22.278 1.00 97.44 415 TRP A CA 1
ATOM 3293 C C . TRP A 1 415 ? -9.927 -6.090 21.480 1.00 97.44 415 TRP A C 1
ATOM 3295 O O . TRP A 1 415 ? -9.125 -5.173 21.639 1.00 97.44 415 TRP A O 1
ATOM 3305 N N . TYR A 1 416 ? -10.979 -5.947 20.663 1.00 98.31 416 TYR A N 1
ATOM 3306 C CA . TYR A 1 416 ? -11.266 -4.671 20.002 1.00 98.31 416 TYR A CA 1
ATOM 3307 C C . TYR A 1 416 ? -11.760 -3.610 20.990 1.00 98.31 416 TYR A C 1
ATOM 3309 O O . TYR A 1 416 ? -11.327 -2.459 20.916 1.00 98.31 416 TYR A O 1
ATOM 3317 N N . ARG A 1 417 ? -12.617 -3.975 21.954 1.00 97.62 417 ARG A N 1
ATOM 3318 C CA . ARG A 1 417 ? -13.062 -3.049 23.012 1.00 97.62 417 ARG A CA 1
ATOM 3319 C C . ARG A 1 417 ? -11.889 -2.543 23.843 1.00 97.62 417 ARG A C 1
ATOM 3321 O O . ARG A 1 417 ? -11.832 -1.345 24.121 1.00 97.62 417 ARG A O 1
ATOM 3328 N N . ASP A 1 418 ? -10.929 -3.406 24.157 1.00 97.50 418 ASP A N 1
ATOM 3329 C CA . ASP A 1 418 ? -9.700 -3.027 24.851 1.00 97.50 418 ASP A CA 1
ATOM 3330 C C . ASP A 1 418 ? -8.889 -2.016 24.046 1.00 97.50 418 ASP A C 1
ATOM 3332 O O . ASP A 1 418 ? -8.423 -1.026 24.610 1.00 97.50 418 ASP A O 1
ATOM 3336 N N . ARG A 1 419 ? -8.820 -2.152 22.713 1.00 98.06 419 ARG A N 1
ATOM 3337 C CA . ARG A 1 419 ? -8.193 -1.120 21.868 1.00 98.06 419 ARG A CA 1
ATOM 3338 C C . ARG A 1 419 ? -8.868 0.239 21.999 1.00 98.06 419 ARG A C 1
ATOM 3340 O O . ARG A 1 419 ? -8.192 1.270 22.006 1.00 98.06 419 ARG A O 1
ATOM 3347 N N . LEU A 1 420 ? -10.198 0.268 22.072 1.00 98.12 420 LEU A N 1
ATOM 3348 C CA . LEU A 1 420 ? -10.950 1.518 22.211 1.00 98.12 420 LEU A CA 1
ATOM 3349 C C . LEU A 1 420 ? -10.732 2.148 23.593 1.00 98.12 420 LEU A C 1
ATOM 3351 O O . LEU A 1 420 ? -10.464 3.348 23.680 1.00 98.12 420 LEU A O 1
ATOM 3355 N N . ARG A 1 421 ? -10.768 1.341 24.661 1.00 97.75 421 ARG A N 1
ATOM 3356 C CA . ARG A 1 421 ? -10.469 1.794 26.031 1.00 97.75 421 ARG A CA 1
ATOM 3357 C C . ARG A 1 421 ? -9.034 2.307 26.145 1.00 97.75 421 ARG A C 1
ATOM 3359 O O . ARG A 1 421 ? -8.810 3.383 26.694 1.00 97.75 421 ARG A O 1
ATOM 3366 N N . ASN A 1 422 ? -8.073 1.610 25.543 1.00 97.62 422 ASN A N 1
ATOM 3367 C CA . ASN A 1 422 ? -6.671 2.027 25.518 1.00 97.62 422 ASN A CA 1
ATOM 3368 C C . ASN A 1 422 ? -6.475 3.341 24.769 1.00 97.62 422 ASN A C 1
ATOM 3370 O O . ASN A 1 422 ? -5.705 4.194 25.217 1.00 97.62 422 ASN A O 1
ATOM 3374 N N . LYS A 1 423 ? -7.211 3.560 23.674 1.00 97.94 423 LYS A N 1
ATOM 3375 C CA . LYS A 1 423 ? -7.196 4.847 22.973 1.00 97.94 423 LYS A CA 1
ATOM 3376 C C . LYS A 1 423 ? -7.721 5.975 23.857 1.00 97.94 423 LYS A C 1
ATOM 3378 O O . LYS A 1 423 ? -7.064 7.008 23.952 1.00 97.94 423 LYS A O 1
ATOM 3383 N N . GLN A 1 424 ? -8.852 5.770 24.532 1.00 98.06 424 GLN A N 1
ATOM 3384 C CA . GLN A 1 424 ? -9.407 6.746 25.473 1.00 98.06 424 GLN A CA 1
ATOM 3385 C C . GLN A 1 424 ? -8.431 7.051 26.618 1.00 98.06 424 GLN A C 1
ATOM 3387 O O . GLN A 1 424 ? -8.179 8.219 26.914 1.00 98.06 424 GLN A O 1
ATOM 3392 N N . ALA A 1 425 ? -7.837 6.021 27.224 1.00 97.31 425 ALA A N 1
ATOM 3393 C CA . ALA A 1 425 ? -6.865 6.179 28.300 1.00 97.31 425 ALA A CA 1
ATOM 3394 C C . ALA A 1 425 ? -5.604 6.928 27.834 1.00 97.31 425 ALA A C 1
ATOM 3396 O O . ALA A 1 425 ? -5.111 7.805 28.541 1.00 97.31 425 ALA A O 1
ATOM 3397 N N . SER A 1 426 ? -5.096 6.620 26.638 1.00 97.56 426 SER A N 1
ATOM 3398 C CA . SER A 1 426 ? -3.944 7.308 26.045 1.00 97.56 426 SER A CA 1
ATOM 3399 C C . SER A 1 426 ? -4.249 8.776 25.734 1.00 97.56 426 SER A C 1
ATOM 3401 O O . SER A 1 426 ? -3.461 9.656 26.084 1.00 97.56 426 SER A O 1
ATOM 3403 N N . ASP A 1 427 ? -5.429 9.068 25.179 1.00 97.69 427 ASP A N 1
ATOM 3404 C CA . ASP A 1 427 ? -5.874 10.444 24.934 1.00 97.69 427 ASP A CA 1
ATOM 3405 C C . ASP A 1 427 ? -6.002 11.238 26.231 1.00 97.69 427 ASP A C 1
ATOM 3407 O O . ASP A 1 427 ? -5.573 12.391 26.293 1.00 97.69 427 ASP A O 1
ATOM 3411 N N . LEU A 1 428 ? -6.542 10.614 27.280 1.00 97.56 428 LEU A N 1
ATOM 3412 C CA . LEU A 1 428 ? -6.639 11.217 28.602 1.00 97.56 428 LEU A CA 1
ATOM 3413 C C . LEU A 1 428 ? -5.246 11.549 29.155 1.00 97.56 428 LEU A C 1
ATOM 3415 O O . LEU A 1 428 ? -5.008 12.691 29.545 1.00 97.56 428 LEU A O 1
ATOM 3419 N N . ARG A 1 429 ? -4.301 10.596 29.121 1.00 97.56 429 ARG A N 1
ATOM 3420 C CA . ARG A 1 429 ? -2.907 10.828 29.546 1.00 97.56 429 ARG A CA 1
ATOM 3421 C C . ARG A 1 429 ? -2.262 11.973 28.763 1.00 97.56 429 ARG A C 1
ATOM 3423 O O . ARG A 1 429 ? -1.646 12.859 29.356 1.00 97.56 429 ARG A O 1
ATOM 3430 N N . LEU A 1 430 ? -2.414 11.975 27.438 1.00 97.31 430 LEU A N 1
ATOM 3431 C CA . LEU A 1 430 ? -1.816 12.983 26.566 1.00 97.31 430 LEU A CA 1
ATOM 3432 C C . LEU A 1 430 ? -2.378 14.383 26.842 1.00 97.31 430 LEU A C 1
ATOM 3434 O O . LEU A 1 430 ? -1.605 15.331 26.997 1.00 97.31 430 LEU A O 1
ATOM 3438 N N . MET A 1 431 ? -3.704 14.517 26.920 1.00 98.06 431 MET A N 1
ATOM 3439 C CA . MET A 1 431 ? -4.356 15.806 27.160 1.00 98.06 431 MET A CA 1
ATOM 3440 C C . MET A 1 431 ? -4.065 16.343 28.565 1.00 98.06 431 MET A C 1
ATOM 3442 O O . MET A 1 431 ? -3.846 17.546 28.712 1.00 98.06 431 MET A O 1
ATOM 3446 N N . THR A 1 432 ? -3.986 15.475 29.579 1.00 98.25 432 THR A N 1
ATOM 3447 C CA . THR A 1 432 ? -3.590 15.867 30.941 1.00 98.25 432 THR A CA 1
ATOM 3448 C C . THR A 1 432 ? -2.170 16.424 30.949 1.00 98.25 432 THR A C 1
ATOM 3450 O O . THR A 1 432 ? -1.960 17.545 31.406 1.00 98.25 432 THR A O 1
ATOM 3453 N N . ARG A 1 433 ? -1.215 15.723 30.321 1.00 98.25 433 ARG A N 1
ATOM 3454 C CA . ARG A 1 433 ? 0.171 16.200 30.186 1.00 98.25 433 ARG A CA 1
ATOM 3455 C C . ARG A 1 433 ? 0.257 17.552 29.470 1.00 98.25 433 ARG A C 1
ATOM 3457 O O . ARG A 1 433 ? 1.071 18.398 29.833 1.00 98.25 433 ARG A O 1
ATOM 3464 N N . HIS A 1 434 ? -0.562 17.777 28.441 1.00 97.88 434 HIS A N 1
ATOM 3465 C CA . HIS A 1 434 ? -0.623 19.078 27.769 1.00 97.88 434 HIS A CA 1
ATOM 3466 C C . HIS A 1 434 ? -1.166 20.181 28.677 1.00 97.88 434 HIS A C 1
ATOM 3468 O O . HIS A 1 434 ? -0.626 21.287 28.665 1.00 97.88 434 HIS A O 1
ATOM 3474 N N . LEU A 1 435 ? -2.201 19.895 29.470 1.00 97.81 435 LEU A N 1
ATOM 3475 C CA . LEU A 1 435 ? -2.761 20.867 30.403 1.00 97.81 435 LEU A CA 1
ATOM 3476 C C . LEU A 1 435 ? -1.737 21.247 31.477 1.00 97.81 435 LEU A C 1
ATOM 3478 O O . LEU A 1 435 ? -1.504 22.437 31.684 1.00 97.81 435 LEU A O 1
ATOM 3482 N N . GLU A 1 436 ? -1.078 20.259 32.081 1.00 97.50 436 GLU A N 1
ATOM 3483 C CA . GLU A 1 436 ? -0.008 20.462 33.066 1.00 97.50 436 GLU A CA 1
ATOM 3484 C C . GLU A 1 436 ? 1.139 21.299 32.487 1.00 97.50 436 GLU A C 1
ATOM 3486 O O . GLU A 1 436 ? 1.598 22.257 33.111 1.00 97.50 436 GLU A O 1
ATOM 3491 N N . TYR A 1 437 ? 1.564 20.994 31.256 1.00 96.62 437 TYR A N 1
ATOM 3492 C CA . TYR A 1 437 ? 2.593 21.766 30.563 1.00 96.62 437 TYR A CA 1
ATOM 3493 C C . TYR A 1 437 ? 2.186 23.234 30.380 1.00 96.62 437 TYR A C 1
ATOM 3495 O O . TYR A 1 437 ? 2.977 24.133 30.672 1.00 96.62 437 TYR A O 1
ATOM 3503 N N . LEU A 1 438 ? 0.958 23.498 29.918 1.00 95.44 438 LEU A N 1
ATOM 3504 C CA . LEU A 1 438 ? 0.482 24.869 29.727 1.00 95.44 438 LEU A CA 1
ATOM 3505 C C . LEU A 1 438 ? 0.322 25.617 31.050 1.00 95.44 438 LEU A C 1
ATOM 3507 O O . LEU A 1 438 ? 0.648 26.799 31.103 1.00 95.44 438 LEU A O 1
ATOM 3511 N N . GLN A 1 439 ? -0.137 24.951 32.110 1.00 94.62 439 GLN A N 1
ATOM 3512 C CA . GLN A 1 439 ? -0.241 25.548 33.443 1.00 94.62 439 GLN A CA 1
ATOM 3513 C C . GLN A 1 439 ? 1.135 25.932 33.987 1.00 94.62 439 GLN A C 1
ATOM 3515 O O . GLN A 1 439 ? 1.318 27.062 34.441 1.00 94.62 439 GLN A O 1
ATOM 3520 N N . LYS A 1 440 ? 2.120 25.032 33.865 1.00 94.38 440 LYS A N 1
ATOM 3521 C CA . LYS A 1 440 ? 3.506 25.310 34.250 1.00 94.38 440 LYS A CA 1
ATOM 3522 C C . LYS A 1 440 ? 4.077 26.490 33.463 1.00 94.38 440 LYS A C 1
ATOM 3524 O O . LYS A 1 440 ? 4.597 27.423 34.064 1.00 94.38 440 LYS A O 1
ATOM 3529 N N . ARG A 1 441 ? 3.919 26.501 32.133 1.00 91.00 441 ARG A N 1
ATOM 3530 C CA . ARG A 1 441 ? 4.385 27.616 31.291 1.00 91.00 441 ARG A CA 1
ATOM 3531 C C . ARG A 1 441 ? 3.706 28.938 31.628 1.00 91.00 441 ARG A C 1
ATOM 3533 O O . ARG A 1 441 ? 4.381 29.957 31.680 1.00 91.00 441 ARG A O 1
ATOM 3540 N N . SER A 1 442 ? 2.401 28.937 31.891 1.00 91.19 442 SER A N 1
ATOM 3541 C CA . SER A 1 442 ? 1.687 30.146 32.312 1.00 91.19 442 SER A CA 1
ATOM 3542 C C . SER A 1 442 ? 2.207 30.712 33.633 1.00 91.19 442 SER A C 1
ATOM 3544 O O . SER A 1 442 ? 2.241 31.929 33.768 1.00 91.19 442 SER A O 1
ATOM 3546 N N . ALA A 1 443 ? 2.630 29.864 34.575 1.00 90.75 443 ALA A N 1
ATOM 3547 C CA . ALA A 1 443 ? 3.198 30.301 35.851 1.00 90.75 443 ALA A CA 1
ATOM 3548 C C . ALA A 1 443 ? 4.637 30.846 35.733 1.00 90.75 443 ALA A C 1
ATOM 3550 O O . ALA A 1 443 ? 5.050 31.652 36.561 1.00 90.75 443 ALA A O 1
ATOM 3551 N N . GLU A 1 444 ? 5.396 30.423 34.717 1.00 91.19 444 GLU A N 1
ATOM 3552 C CA . GLU A 1 444 ? 6.763 30.904 34.453 1.00 91.19 444 GLU A CA 1
ATOM 3553 C C . GLU A 1 444 ? 6.794 32.300 33.803 1.00 91.19 444 GLU A C 1
ATOM 3555 O O . GLU A 1 444 ? 7.794 33.012 33.913 1.00 91.19 444 GLU A O 1
ATOM 3560 N N . PHE A 1 445 ? 5.719 32.713 33.123 1.00 88.62 445 PHE A N 1
ATOM 3561 C CA . PHE A 1 445 ? 5.651 34.031 32.495 1.00 88.62 445 PHE A CA 1
ATOM 3562 C C . PHE A 1 445 ? 5.377 35.129 33.529 1.00 88.62 445 PHE A C 1
ATOM 3564 O O . PHE A 1 445 ? 4.350 35.138 34.202 1.00 88.62 445 PHE A O 1
ATOM 3571 N N . THR A 1 446 ? 6.279 36.108 33.610 1.00 76.75 446 THR A N 1
ATOM 3572 C CA . THR A 1 446 ? 6.183 37.245 34.542 1.00 76.75 446 THR A CA 1
ATOM 3573 C C . THR A 1 446 ? 5.244 38.357 34.060 1.00 76.75 446 THR A C 1
ATOM 3575 O O . THR A 1 446 ? 4.830 39.193 34.861 1.00 76.75 446 THR A O 1
ATOM 3578 N N . GLY A 1 447 ? 4.869 38.371 32.773 1.00 75.88 447 GLY A N 1
ATOM 3579 C CA . GLY A 1 447 ? 4.003 39.387 32.164 1.00 75.88 447 GLY A CA 1
ATOM 3580 C C . GLY A 1 447 ? 2.745 38.812 31.501 1.00 75.88 447 GLY A C 1
ATOM 3581 O O . GLY A 1 447 ? 2.802 37.810 30.786 1.00 75.88 447 GLY A O 1
ATOM 3582 N N . LYS A 1 448 ? 1.600 39.491 31.677 1.00 81.25 448 LYS A N 1
ATOM 3583 C CA . LYS A 1 448 ? 0.301 39.091 31.088 1.00 81.25 448 LYS A CA 1
ATOM 3584 C C . LYS A 1 448 ? 0.281 39.134 29.554 1.00 81.25 448 LYS A C 1
ATOM 3586 O O . LYS A 1 448 ? -0.506 38.420 28.933 1.00 81.25 448 LYS A O 1
ATOM 3591 N N . ASP A 1 449 ? 1.161 39.917 28.937 1.00 86.88 449 ASP A N 1
ATOM 3592 C CA . ASP A 1 449 ? 1.194 40.094 27.482 1.00 86.88 449 ASP A CA 1
ATOM 3593 C C . ASP A 1 449 ? 1.586 38.812 26.741 1.00 86.88 449 ASP A C 1
ATOM 3595 O O . ASP A 1 449 ? 0.975 38.472 25.729 1.00 86.88 449 ASP A O 1
ATOM 3599 N N . GLN A 1 450 ? 2.539 38.040 27.272 1.00 87.25 450 GLN A N 1
ATOM 3600 C CA . GLN A 1 450 ? 2.961 36.765 26.677 1.00 87.25 450 GLN A CA 1
ATOM 3601 C C . GLN A 1 450 ? 1.855 35.705 26.779 1.00 87.25 450 GLN A C 1
ATOM 3603 O O . GLN A 1 450 ? 1.593 34.982 25.815 1.00 87.25 450 GLN A O 1
ATOM 3608 N N . ILE A 1 451 ? 1.150 35.666 27.915 1.00 88.25 451 ILE A N 1
ATOM 3609 C CA . ILE A 1 451 ? -0.006 34.787 28.142 1.00 88.25 451 ILE A CA 1
ATOM 3610 C C . ILE A 1 451 ? -1.118 35.095 27.128 1.00 88.25 451 ILE A C 1
ATOM 3612 O O . ILE A 1 451 ? -1.670 34.169 26.523 1.00 88.25 451 ILE A O 1
ATOM 3616 N N . ARG A 1 452 ? -1.403 36.385 26.896 1.00 91.19 452 ARG A N 1
ATOM 3617 C CA . ARG A 1 452 ? -2.411 36.844 25.929 1.00 91.19 452 ARG A CA 1
ATOM 3618 C C . ARG A 1 452 ? -1.993 36.572 24.485 1.00 91.19 452 ARG A C 1
ATOM 3620 O O . ARG A 1 452 ? -2.789 36.027 23.725 1.00 91.19 452 ARG A O 1
ATOM 3627 N N . MET A 1 453 ? -0.752 36.895 24.114 1.00 93.12 453 MET A N 1
ATOM 3628 C CA . MET A 1 453 ? -0.219 36.690 22.761 1.00 93.12 453 MET A CA 1
ATOM 3629 C C . MET A 1 453 ? -0.257 35.212 22.354 1.00 93.12 453 MET A C 1
ATOM 3631 O O . MET A 1 453 ? -0.658 34.879 21.241 1.00 93.12 453 MET A O 1
ATOM 3635 N N . LEU A 1 454 ? 0.109 34.312 23.269 1.00 92.50 454 LEU A N 1
ATOM 3636 C CA . LEU A 1 454 ? 0.078 32.867 23.032 1.00 92.50 454 LEU A CA 1
ATOM 3637 C C . LEU A 1 454 ? -1.306 32.239 23.266 1.00 92.50 454 LEU A C 1
ATOM 3639 O O . LEU A 1 454 ? -1.481 31.045 23.004 1.00 92.50 454 LEU A O 1
ATOM 3643 N N . ARG A 1 455 ? -2.287 33.026 23.734 1.00 95.19 455 ARG A N 1
ATOM 3644 C CA . ARG A 1 455 ? -3.656 32.597 24.066 1.00 95.19 455 ARG A CA 1
ATOM 3645 C C . ARG A 1 455 ? -3.682 31.390 25.007 1.00 95.19 455 ARG A C 1
ATOM 3647 O O . ARG A 1 455 ? -4.403 30.420 24.774 1.00 95.19 455 ARG A O 1
ATOM 3654 N N . LEU A 1 456 ? -2.845 31.405 26.044 1.00 93.38 456 LEU A N 1
ATOM 3655 C CA . LEU A 1 456 ? -2.675 30.234 26.912 1.00 93.38 456 LEU A CA 1
ATOM 3656 C C . LEU A 1 456 ? -3.948 29.911 27.698 1.00 93.38 456 LEU A C 1
ATOM 3658 O O . LEU A 1 456 ? -4.273 28.737 27.847 1.00 93.38 456 LEU A O 1
ATOM 3662 N N . GLU A 1 457 ? -4.691 30.928 28.137 1.00 93.25 457 GLU A N 1
ATOM 3663 C CA . GLU A 1 457 ? -5.962 30.753 28.852 1.00 93.25 457 GLU A CA 1
ATOM 3664 C C . GLU A 1 457 ? -7.007 30.042 27.979 1.00 93.25 457 GLU A C 1
ATOM 3666 O O . GLU A 1 457 ? -7.566 29.029 28.401 1.00 93.25 457 GLU A O 1
ATOM 3671 N N . ASP A 1 458 ? -7.185 30.485 26.728 1.00 96.00 458 ASP A N 1
ATOM 3672 C CA . ASP A 1 458 ? -8.090 29.846 25.761 1.00 96.00 458 ASP A CA 1
ATOM 3673 C C . ASP A 1 458 ? -7.710 28.379 25.513 1.00 96.00 458 ASP A C 1
ATOM 3675 O O . ASP A 1 458 ? -8.565 27.493 25.494 1.00 96.00 458 ASP A O 1
ATOM 3679 N N . ARG A 1 459 ? -6.410 28.100 25.339 1.00 96.88 459 ARG A N 1
ATOM 3680 C CA . ARG A 1 459 ? -5.906 26.737 25.107 1.00 96.88 459 ARG A CA 1
ATOM 3681 C C . ARG A 1 459 ? -6.126 25.840 26.322 1.00 96.88 459 ARG A C 1
ATOM 3683 O O . ARG A 1 459 ? -6.519 24.686 26.162 1.00 96.88 459 ARG A O 1
ATOM 3690 N N . GLN A 1 460 ? -5.908 26.357 27.531 1.00 96.75 460 GLN A N 1
ATOM 3691 C CA . GLN A 1 460 ? -6.196 25.625 28.764 1.00 96.75 460 GLN A CA 1
ATOM 3692 C C . GLN A 1 460 ? -7.698 25.364 28.928 1.00 96.75 460 GLN A C 1
ATOM 3694 O O . GLN A 1 460 ? -8.079 24.259 29.311 1.00 96.75 460 GLN A O 1
ATOM 3699 N N . ALA A 1 461 ? -8.555 26.343 28.622 1.00 97.31 461 ALA A N 1
ATOM 3700 C CA . ALA A 1 461 ? -10.005 26.171 28.653 1.00 97.31 461 ALA A CA 1
ATOM 3701 C C . ALA A 1 461 ? -10.461 25.087 27.663 1.00 97.31 461 ALA A C 1
ATOM 3703 O O . ALA A 1 461 ? -11.229 24.197 28.035 1.00 97.31 461 ALA A O 1
ATOM 3704 N N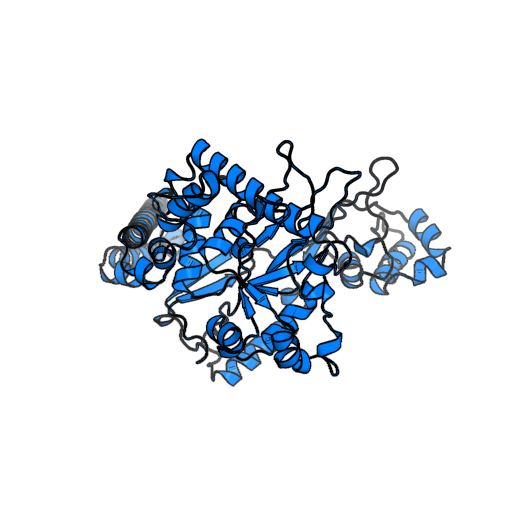 . TRP A 1 462 ? -9.918 25.100 26.442 1.00 97.56 462 TRP A N 1
ATOM 3705 C CA . TRP A 1 462 ? -10.168 24.063 25.442 1.00 97.56 462 TRP A CA 1
ATOM 3706 C C . TRP A 1 462 ? -9.718 22.675 25.920 1.00 97.56 462 TRP A C 1
ATOM 3708 O O . TRP A 1 462 ? -10.493 21.724 25.834 1.00 97.56 462 TRP A O 1
ATOM 3718 N N . LEU A 1 463 ? -8.514 22.551 26.494 1.00 97.62 463 LEU A N 1
ATOM 3719 C CA . LEU A 1 463 ? -8.017 21.279 27.036 1.00 97.62 463 LEU A CA 1
ATOM 3720 C C . LEU A 1 463 ? -8.900 20.748 28.168 1.00 97.62 463 LEU A C 1
ATOM 3722 O O . LEU A 1 463 ? -9.212 19.562 28.183 1.00 97.62 463 LEU A O 1
ATOM 3726 N N . LYS A 1 464 ? -9.348 21.608 29.092 1.00 97.81 464 LYS A N 1
ATOM 3727 C CA . LYS A 1 464 ? -10.265 21.212 30.175 1.00 97.81 464 LYS A CA 1
ATOM 3728 C C . LYS A 1 464 ? -11.601 20.704 29.631 1.00 97.81 464 LYS A C 1
ATOM 3730 O O . LYS A 1 464 ? -12.096 19.677 30.093 1.00 97.81 464 LYS A O 1
ATOM 3735 N N . ALA A 1 465 ? -12.167 21.384 28.632 1.00 97.75 465 ALA A N 1
ATOM 3736 C CA . ALA A 1 465 ? -13.387 20.930 27.966 1.00 97.75 465 ALA A CA 1
ATOM 3737 C C . ALA A 1 465 ? -13.173 19.581 27.260 1.00 97.75 465 ALA A C 1
ATOM 3739 O O . ALA A 1 465 ? -13.989 18.670 27.403 1.00 97.75 465 ALA A O 1
ATOM 3740 N N . ARG A 1 466 ? -12.041 19.423 26.563 1.00 97.25 466 ARG A N 1
ATOM 3741 C CA . ARG A 1 466 ? -11.693 18.189 25.856 1.00 97.25 466 ARG A CA 1
ATOM 3742 C C . ARG A 1 466 ? -11.451 17.015 26.805 1.00 97.25 466 ARG A C 1
ATOM 3744 O O . ARG A 1 466 ? -11.889 15.911 26.511 1.00 97.25 466 ARG A O 1
ATOM 3751 N N . LEU A 1 467 ? -10.811 17.245 27.951 1.00 98.12 467 LEU A N 1
ATOM 3752 C CA . LEU A 1 467 ? -10.634 16.240 29.003 1.00 98.12 467 LEU A CA 1
ATOM 3753 C C . LEU A 1 467 ? -11.982 15.727 29.517 1.00 98.12 467 LEU A C 1
ATOM 3755 O O . LEU A 1 467 ? -12.179 14.516 29.588 1.00 98.12 467 LEU A O 1
ATOM 3759 N N . LYS A 1 468 ? -12.929 16.635 29.793 1.00 97.62 468 LYS A N 1
ATOM 3760 C CA . LYS A 1 468 ? -14.288 16.266 30.214 1.00 97.62 468 LYS A CA 1
ATOM 3761 C C . LYS A 1 468 ? -15.003 15.412 29.164 1.00 97.62 468 LYS A C 1
ATOM 3763 O O . LYS A 1 468 ? -15.692 14.461 29.518 1.00 97.62 468 LYS A O 1
ATOM 3768 N N . GLU A 1 469 ? -14.840 15.735 27.881 1.00 97.31 469 GLU A N 1
ATOM 3769 C CA . GLU A 1 469 ? -15.376 14.921 26.788 1.00 97.31 469 GLU A CA 1
ATOM 3770 C C . GLU A 1 469 ? -14.722 13.535 26.757 1.00 97.31 469 GLU A C 1
ATOM 3772 O O . GLU A 1 469 ? -15.432 12.536 26.783 1.00 97.31 469 GLU A O 1
ATOM 3777 N N . ILE A 1 470 ? -13.386 13.455 26.771 1.00 97.81 470 ILE A N 1
ATOM 3778 C CA . ILE A 1 470 ? -12.641 12.187 26.700 1.00 97.81 470 ILE A CA 1
ATOM 3779 C C . ILE A 1 470 ? -12.999 11.254 27.860 1.00 97.81 470 ILE A C 1
ATOM 3781 O O . ILE A 1 470 ? -13.075 10.047 27.657 1.00 97.81 470 ILE A O 1
ATOM 3785 N N . GLN A 1 471 ? -13.252 11.787 29.056 1.00 96.75 471 GLN A N 1
ATOM 3786 C CA . GLN A 1 471 ? -13.649 10.999 30.231 1.00 96.75 471 GLN A CA 1
ATOM 3787 C C . GLN A 1 471 ? -15.052 10.384 30.126 1.00 96.75 471 GLN A C 1
ATOM 3789 O O . GLN A 1 471 ? -15.392 9.514 30.921 1.00 96.75 471 GLN A O 1
ATOM 3794 N N . SER A 1 472 ? -15.881 10.830 29.182 1.00 96.75 472 SER A N 1
ATOM 3795 C CA . SER A 1 472 ? -17.264 10.372 29.069 1.00 96.75 472 SER A CA 1
ATOM 3796 C C . SER A 1 472 ? -17.402 9.052 28.301 1.00 96.75 472 SER A C 1
ATOM 3798 O O . SER A 1 472 ? -16.658 8.767 27.360 1.00 96.75 472 SER A O 1
ATOM 3800 N N . ASP A 1 473 ? -18.448 8.287 28.618 1.00 95.81 473 ASP A N 1
ATOM 3801 C CA . ASP A 1 473 ? -18.813 7.081 27.861 1.00 95.81 473 ASP A CA 1
ATOM 3802 C C . ASP A 1 473 ? -19.190 7.388 26.409 1.00 95.81 473 ASP A C 1
ATOM 3804 O O . ASP A 1 473 ? -19.048 6.539 25.524 1.00 95.81 473 ASP A O 1
ATOM 3808 N N . SER A 1 474 ? -19.683 8.602 26.139 1.00 95.94 474 SER A N 1
ATOM 3809 C CA . SER A 1 474 ? -20.023 9.009 24.779 1.00 95.94 474 SER A CA 1
ATOM 3810 C C . SER A 1 474 ? -18.775 9.091 23.908 1.00 95.94 474 SER A C 1
ATOM 3812 O O . SER A 1 474 ? -18.860 8.686 22.751 1.00 95.94 474 SER A O 1
ATOM 3814 N N . TYR A 1 475 ? -17.623 9.502 24.457 1.00 96.75 475 TYR A N 1
ATOM 3815 C CA . TYR A 1 475 ? -16.342 9.496 23.749 1.00 96.75 475 TYR A CA 1
ATOM 3816 C C . TYR A 1 475 ? -15.877 8.084 23.398 1.00 96.75 475 TYR A C 1
ATOM 3818 O O . TYR A 1 475 ? -15.466 7.849 22.261 1.00 96.75 475 TYR A O 1
ATOM 3826 N N . LEU A 1 476 ? -15.999 7.130 24.325 1.00 96.38 476 LEU A N 1
ATOM 3827 C CA . LEU A 1 476 ? -15.643 5.736 24.062 1.00 96.38 476 LEU A CA 1
ATOM 3828 C C . LEU A 1 476 ? -16.523 5.128 22.959 1.00 96.38 476 LEU A C 1
ATOM 3830 O O . LEU A 1 476 ? -15.999 4.555 22.005 1.00 96.38 476 LEU A O 1
ATOM 3834 N N . LYS A 1 477 ? -17.848 5.333 23.020 1.00 95.31 477 LYS A N 1
ATOM 3835 C CA . LYS A 1 477 ? -18.7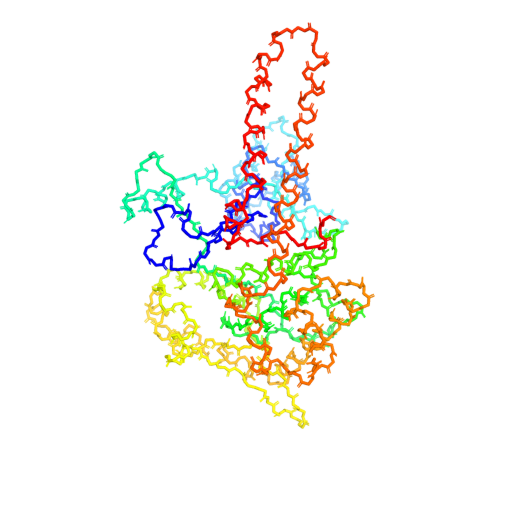85 4.934 21.945 1.00 95.31 477 LYS A CA 1
ATOM 3836 C C . LYS A 1 477 ? -18.416 5.575 20.608 1.00 95.31 477 LYS A C 1
ATOM 3838 O O . LYS A 1 477 ? -18.481 4.952 19.556 1.00 95.31 477 LYS A O 1
ATOM 3843 N N . SER A 1 478 ? -17.972 6.821 20.674 1.00 95.06 478 SER A N 1
ATOM 3844 C CA . SER A 1 478 ? -17.481 7.620 19.557 1.00 95.06 478 SER A CA 1
ATOM 3845 C C . SER A 1 478 ? -16.270 7.004 18.833 1.00 95.06 478 SER A C 1
ATOM 3847 O O . SER A 1 478 ? -16.067 7.283 17.651 1.00 95.06 478 SER A O 1
ATOM 3849 N N . LEU A 1 479 ? -15.459 6.189 19.516 1.00 96.75 479 LEU A N 1
ATOM 3850 C CA . LEU A 1 479 ? -14.286 5.528 18.934 1.00 96.75 479 LEU A CA 1
ATOM 3851 C C . LEU A 1 479 ? -14.634 4.239 18.177 1.00 96.75 479 LEU A C 1
ATOM 3853 O O . LEU A 1 479 ? -13.781 3.717 17.456 1.00 96.75 479 LEU A O 1
ATOM 3857 N N . GLN A 1 480 ? -15.858 3.723 18.307 1.00 96.12 480 GLN A N 1
ATOM 3858 C CA . GLN A 1 480 ? -16.293 2.548 17.559 1.00 96.12 480 GLN A CA 1
ATOM 3859 C C . GLN A 1 480 ? -16.217 2.821 16.049 1.00 96.12 480 GLN A C 1
ATOM 3861 O O . GLN A 1 480 ? -16.647 3.868 15.565 1.00 96.12 480 GLN A O 1
ATOM 3866 N N . GLY A 1 481 ? -15.636 1.885 15.297 1.00 95.62 481 GLY A N 1
ATOM 3867 C CA . GLY A 1 481 ? -15.361 2.074 13.871 1.00 95.62 481 GLY A CA 1
ATOM 3868 C C . GLY A 1 481 ? -14.034 2.783 13.573 1.00 95.62 481 GLY A C 1
ATOM 3869 O O . GLY A 1 481 ? -13.753 3.058 12.407 1.00 95.62 481 GLY A O 1
ATOM 3870 N N . THR A 1 482 ? -13.207 3.052 14.589 1.00 97.56 482 THR A N 1
ATOM 3871 C CA . THR A 1 482 ? -11.804 3.483 14.437 1.00 97.56 482 THR A CA 1
ATOM 3872 C C . THR A 1 482 ? -10.837 2.339 14.760 1.00 97.56 482 THR A C 1
ATOM 3874 O O . THR A 1 482 ? -11.246 1.293 15.263 1.00 97.56 482 THR A O 1
ATOM 3877 N N . LEU A 1 483 ? -9.538 2.540 14.519 1.00 97.62 483 LEU A N 1
ATOM 3878 C CA . LEU A 1 483 ? -8.497 1.548 14.827 1.00 97.62 483 LEU A CA 1
ATOM 3879 C C . LEU A 1 483 ? -8.309 1.269 16.332 1.00 97.62 483 LEU A C 1
ATOM 3881 O O . LEU A 1 483 ? -7.707 0.253 16.694 1.00 97.62 483 LEU A O 1
ATOM 3885 N N . GLY A 1 484 ? -8.773 2.175 17.203 1.00 97.00 484 GLY A N 1
ATOM 3886 C CA . GLY A 1 484 ? -8.377 2.203 18.611 1.00 97.00 484 GLY A CA 1
ATOM 3887 C C . GLY A 1 484 ? -6.866 2.410 18.782 1.00 97.00 484 GLY A C 1
ATOM 3888 O O . GLY A 1 484 ? -6.206 2.990 17.919 1.00 97.00 484 GLY A O 1
ATOM 3889 N N . LEU A 1 485 ? -6.319 1.941 19.901 1.00 96.94 485 LEU A N 1
ATOM 3890 C CA . LEU A 1 485 ? -4.885 1.879 20.172 1.00 96.94 485 LEU A CA 1
ATOM 3891 C C . LEU A 1 485 ? -4.533 0.457 20.595 1.00 96.94 485 LEU A C 1
ATOM 3893 O O . LEU A 1 485 ? -5.212 -0.114 21.441 1.00 96.94 485 LEU A O 1
ATOM 3897 N N . ASP A 1 486 ? -3.484 -0.110 20.010 1.00 93.50 486 ASP A N 1
ATOM 3898 C CA . ASP A 1 486 ? -3.040 -1.453 20.369 1.00 93.50 486 ASP A CA 1
ATOM 3899 C C . ASP A 1 486 ? -2.645 -1.541 21.857 1.00 93.50 486 ASP A C 1
ATOM 3901 O O . ASP A 1 486 ? -1.920 -0.658 22.324 1.00 93.50 486 ASP A O 1
ATOM 3905 N N . PRO A 1 487 ? -3.093 -2.562 22.615 1.00 88.50 487 PRO A N 1
ATOM 3906 C CA . PRO A 1 487 ? -2.632 -2.786 23.983 1.00 88.50 487 PRO A CA 1
ATOM 3907 C C . PRO A 1 487 ? -1.115 -2.899 24.132 1.00 88.50 487 PRO A C 1
ATOM 3909 O O . PRO A 1 487 ? -0.599 -2.531 25.180 1.00 88.50 487 PRO A O 1
ATOM 3912 N N . CYS A 1 488 ? -0.376 -3.326 23.104 1.00 86.25 488 CYS A N 1
ATOM 3913 C CA . CYS A 1 488 ? 1.087 -3.371 23.182 1.00 86.25 488 CYS A CA 1
ATOM 3914 C C . CYS A 1 488 ? 1.749 -1.975 23.197 1.00 86.25 488 CYS A C 1
ATOM 3916 O O . CYS A 1 488 ? 2.958 -1.879 23.389 1.00 86.25 488 CYS A O 1
ATOM 3918 N N . MET A 1 489 ? 0.979 -0.901 22.971 1.00 83.50 489 MET A N 1
ATOM 3919 C CA . MET A 1 489 ? 1.457 0.484 22.838 1.00 83.50 489 MET A CA 1
ATOM 3920 C C . MET A 1 489 ? 1.151 1.369 24.059 1.00 83.50 489 MET A C 1
ATOM 3922 O O . MET A 1 489 ? 1.328 2.588 23.978 1.00 83.50 489 MET A O 1
ATOM 3926 N N . THR A 1 490 ? 0.606 0.810 25.144 1.00 68.00 490 THR A N 1
ATOM 3927 C CA . THR A 1 490 ? 0.144 1.593 26.306 1.00 68.00 490 THR A CA 1
ATOM 3928 C C . THR A 1 490 ? 1.219 1.968 27.300 1.00 68.00 490 THR A C 1
ATOM 3930 O O . THR A 1 490 ? 2.069 1.102 27.591 1.00 68.00 490 THR A O 1
#